Protein AF-0000000067609720 (afdb_homodimer)

Secondary structure (DSSP, 8-state):
-EEEEEEEEE--SSSEEEEEEEEE---SSEEE---TT--TTSPEEPSS-B-TT-EEEEEEEEEES-SSS-EEEEEEEEEEEEETTEEEEEEEEEEEEE-GGGGEE-----HHHHHHHHH-TT-EEEEEEEE---S-HHHHHHHHHHHH--EEEEEETTEEEEEEEETT--EEEEEEEE-SSEEEEEEEES-HHHHHHHHHHHHHHHTT-/-EEEEEEEEE--SSSEEEEEEEEE---SSEEE---TT--TTSPEEPSS-B-TT-EEEEEEEEEES-TTS-EEEEEEEEEEEEETTEEEEEEEEEEEEE-GGGGEE-----HHHHHHHHH-TT-EEEEEEEE---S-HHHHHHHHHHHH--EEEEEETTEEEEEEEETT--EEEEEEEE-SSEEEEEEEES-HHHHHHHHHHHHHHHTT-

InterPro domains:
  IPR058898 AP-3 complex subunit delta, Mu C-terminal domain [PF26171] (101-206)

Solvent-accessible surface area (backbone atoms only — not comparable to full-atom values): 22296 Å² total; per-residue (Å²): 87,79,45,76,44,78,48,76,48,71,29,86,51,87,32,36,37,32,80,30,27,42,31,57,54,63,54,98,47,38,37,71,67,69,64,90,90,60,55,82,83,49,58,44,73,49,68,44,52,37,40,53,63,34,63,47,66,47,76,46,45,28,41,36,74,54,67,54,51,64,45,76,34,50,31,38,39,35,33,34,40,34,49,98,90,45,75,45,83,48,75,47,78,49,74,47,74,44,51,41,40,73,46,35,39,67,36,68,46,42,61,68,61,50,51,52,59,70,64,44,86,70,51,37,76,52,74,51,73,46,69,75,36,76,56,54,67,60,59,49,52,52,47,45,30,67,75,46,23,34,25,68,42,46,67,57,91,54,32,33,36,33,28,28,28,35,83,83,66,47,53,37,39,36,42,38,36,51,59,91,42,29,38,36,40,38,36,37,15,66,44,57,60,38,45,54,50,43,51,51,54,46,47,61,59,52,68,74,55,88,78,44,77,45,79,46,74,47,70,29,86,52,86,31,38,36,33,80,30,25,40,32,57,54,64,52,99,47,37,37,70,67,70,63,90,91,60,55,84,83,47,55,45,71,48,68,44,51,37,40,51,63,34,64,49,64,47,77,46,46,28,40,37,74,55,67,55,51,64,44,76,33,50,31,38,39,36,29,33,40,34,48,98,89,43,75,45,82,49,75,47,79,49,73,46,75,44,52,42,42,72,45,35,38,68,36,68,46,41,62,67,61,51,52,52,58,70,65,43,87,69,51,35,75,52,70,51,74,46,70,73,36,75,56,53,66,61,58,49,51,51,48,44,28,67,74,44,22,35,25,67,40,45,66,56,92,54,31,33,36,32,29,27,28,34,83,87,66,46,54,37,40,36,42,38,36,50,60,92,41,28,36,37,42,39,35,36,16,66,44,56,59,36,44,54,50,42,50,51,54,46,49,61,60,53,69,74,53

Foldseek 3Di:
DKDKDKDKDFAQDQFKKDFKWKAKQADPFKAWDDDPPDDNGDTDTDPDIYHHGDMDIDMTMMGGRDLLDKDKIKMKMWIWTQDPVGIDIDMDIDIDIRASLNQKAQDDDEPVRLVVVVPDPLKDKDKDKAFQFPDDLVVLVVLCCVPRVWDWHDDDDQWTKIWIAGPVGKTKIWIWGDDPGMIMIMIIINDPSSNVRSVVVSNVSRNVD/DKDKDKDKDFAQDQFKKDFKWKAKQADPFKAWDDDPPDDNGDTHTDPDIYHHGDMDIDMTMMGGRDLLDKDKIKMKMWIWTQDPVGIDIDMDIDIDIRASLNQKAQDDDEPVRLVVVVPDPQKDKDKDKAFQFPDDLVVLVVLCCVPRVWDWHDDDDQWTKIWIAGPVGKTKIWIWGDDPGMIMIMIIINDPSSNVRSVVVSNVSRNVD

Radius of gyration: 24.99 Å; Cα contacts (8 Å, |Δi|>4): 937; chains: 2; bounding box: 50×69×58 Å

Structure (mmCIF, N/CA/C/O backbone):
data_AF-0000000067609720-model_v1
#
loop_
_entity.id
_entity.type
_entity.pdbx_description
1 polymer 'Adaptor related protein complex 3 subunit delta 1'
#
loop_
_atom_site.group_PDB
_atom_site.id
_atom_site.type_symbol
_atom_site.label_atom_id
_atom_site.label_alt_id
_atom_site.label_comp_id
_atom_site.label_asym_id
_atom_site.label_entity_id
_atom_site.label_seq_id
_atom_site.pdbx_PDB_ins_code
_atom_site.Cartn_x
_atom_site.Cartn_y
_atom_site.Cartn_z
_atom_site.occupancy
_atom_site.B_iso_or_equiv
_atom_site.auth_seq_id
_atom_site.auth_comp_id
_atom_site.auth_asym_id
_atom_site.auth_atom_id
_atom_site.pdbx_PDB_model_num
ATOM 1 N N . ILE A 1 1 ? 17.344 -2.521 11.648 1 95.69 1 ILE A N 1
ATOM 2 C CA . ILE A 1 1 ? 15.914 -2.725 11.445 1 95.69 1 ILE A CA 1
ATOM 3 C C . ILE A 1 1 ? 15.695 -3.697 10.289 1 95.69 1 ILE A C 1
ATOM 5 O O . ILE A 1 1 ? 16.609 -3.955 9.5 1 95.69 1 ILE A O 1
ATOM 9 N N . GLN A 1 2 ? 14.5 -4.285 10.25 1 96.5 2 GLN A N 1
ATOM 10 C CA . GLN A 1 2 ? 14.125 -5.16 9.148 1 96.5 2 GLN A CA 1
ATOM 11 C C . GLN A 1 2 ? 13.141 -4.469 8.211 1 96.5 2 GLN A C 1
ATOM 13 O O . GLN A 1 2 ? 12.227 -3.773 8.664 1 96.5 2 GLN A O 1
ATOM 18 N N . VAL A 1 3 ? 13.445 -4.609 6.945 1 96.69 3 VAL A N 1
ATOM 19 C CA . VAL A 1 3 ? 12.594 -4.043 5.906 1 96.69 3 VAL A CA 1
ATOM 20 C C . VAL A 1 3 ? 12.133 -5.145 4.957 1 96.69 3 VAL A C 1
ATOM 22 O O . VAL A 1 3 ? 12.945 -5.953 4.492 1 96.69 3 VAL A O 1
ATOM 25 N N . THR A 1 4 ? 10.859 -5.23 4.73 1 96.38 4 THR A N 1
ATOM 26 C CA . THR A 1 4 ? 10.32 -6.148 3.729 1 96.38 4 THR A CA 1
ATOM 27 C C . THR A 1 4 ? 10.156 -5.445 2.385 1 96.38 4 THR A C 1
ATOM 29 O O . THR A 1 4 ? 9.539 -4.379 2.307 1 96.38 4 THR A O 1
ATOM 32 N N . VAL A 1 5 ? 10.742 -6.047 1.389 1 97.12 5 VAL A N 1
ATOM 33 C CA . VAL A 1 5 ? 10.648 -5.523 0.029 1 97.12 5 VAL A CA 1
ATOM 34 C C . VAL A 1 5 ? 9.742 -6.426 -0.808 1 97.12 5 VAL A C 1
ATOM 36 O O . VAL A 1 5 ? 9.969 -7.633 -0.899 1 97.12 5 VAL A O 1
ATOM 39 N N . ALA A 1 6 ? 8.656 -5.848 -1.336 1 94.81 6 ALA A N 1
ATOM 40 C CA . ALA A 1 6 ? 7.809 -6.555 -2.291 1 94.81 6 ALA A CA 1
ATOM 41 C C . ALA A 1 6 ? 8.32 -6.367 -3.719 1 94.81 6 ALA A C 1
ATOM 43 O O . ALA A 1 6 ? 8.445 -5.238 -4.195 1 94.81 6 ALA A O 1
ATOM 44 N N . ILE A 1 7 ? 8.641 -7.449 -4.387 1 96.44 7 ILE A N 1
ATOM 45 C CA . ILE A 1 7 ? 9.109 -7.414 -5.77 1 96.44 7 ILE A CA 1
ATOM 46 C C . ILE A 1 7 ? 8.055 -8.047 -6.684 1 96.44 7 ILE A C 1
ATOM 48 O O . ILE A 1 7 ? 7.684 -9.203 -6.5 1 96.44 7 ILE A O 1
ATOM 52 N N . VAL A 1 8 ? 7.586 -7.238 -7.617 1 95.56 8 VAL A N 1
ATOM 53 C CA . VAL A 1 8 ? 6.621 -7.727 -8.602 1 95.56 8 VAL A CA 1
ATOM 54 C C . VAL A 1 8 ? 7.348 -8.156 -9.875 1 95.56 8 VAL A C 1
ATOM 56 O O . VAL A 1 8 ? 8.102 -7.371 -10.453 1 95.56 8 VAL A O 1
ATOM 59 N N . LEU A 1 9 ? 7.156 -9.359 -10.234 1 96.69 9 LEU A N 1
ATOM 60 C CA . LEU A 1 9 ? 7.688 -9.898 -11.484 1 96.69 9 LEU A CA 1
ATOM 61 C C . LEU A 1 9 ? 6.578 -10.078 -12.516 1 96.69 9 LEU A C 1
ATOM 63 O O . LEU A 1 9 ? 5.52 -10.633 -12.211 1 96.69 9 LEU A O 1
ATOM 67 N N . GLU A 1 10 ? 6.84 -9.547 -13.695 1 96.12 10 GLU A N 1
ATOM 68 C CA . GLU A 1 10 ? 5.879 -9.664 -14.789 1 96.12 10 GLU A CA 1
ATOM 69 C C . GLU A 1 10 ? 6.496 -10.375 -15.992 1 96.12 10 GLU A C 1
ATOM 71 O O . GLU A 1 10 ? 7.594 -10.031 -16.438 1 96.12 10 GLU A O 1
ATOM 76 N N . ASN A 1 11 ? 5.742 -11.336 -16.516 1 96.75 11 ASN A N 1
ATOM 77 C CA . ASN A 1 11 ? 6.188 -12.047 -17.703 1 96.75 11 ASN A CA 1
ATOM 78 C C . ASN A 1 11 ? 5.516 -11.5 -18.953 1 96.75 11 ASN A C 1
ATOM 80 O O . ASN A 1 11 ? 4.355 -11.812 -19.234 1 96.75 11 ASN A O 1
ATOM 84 N N . ARG A 1 12 ? 6.262 -10.844 -19.75 1 94.81 12 ARG A N 1
ATOM 85 C CA . ARG A 1 12 ? 5.738 -10.266 -20.984 1 94.81 12 ARG A CA 1
ATOM 86 C C . ARG A 1 12 ? 6.137 -11.102 -22.203 1 94.81 12 ARG A C 1
ATOM 88 O O . ARG A 1 12 ? 5.891 -10.711 -23.344 1 94.81 12 ARG A O 1
ATOM 95 N N . SER A 1 13 ? 6.801 -12.172 -21.891 1 94.88 13 SER A N 1
ATOM 96 C CA . SER A 1 13 ? 7.207 -13.062 -22.984 1 94.88 13 SER A CA 1
ATOM 97 C C . SER A 1 13 ? 6.152 -14.133 -23.234 1 94.88 13 SER A C 1
ATOM 99 O O . SER A 1 13 ? 5.105 -14.148 -22.594 1 94.88 13 SER A O 1
ATOM 101 N N . SER A 1 14 ? 6.473 -15.039 -24.25 1 93.75 14 SER A N 1
ATOM 102 C CA . SER A 1 14 ? 5.586 -16.156 -24.547 1 93.75 14 SER A CA 1
ATOM 103 C C . SER A 1 14 ? 6.059 -17.438 -23.875 1 93.75 14 SER A C 1
ATOM 105 O O . SER A 1 14 ? 5.414 -18.484 -24 1 93.75 14 SER A O 1
ATOM 107 N N . SER A 1 15 ? 7.133 -17.406 -23.188 1 96.38 15 SER A N 1
ATOM 108 C CA . SER A 1 15 ? 7.691 -18.578 -22.516 1 96.38 15 SER A CA 1
ATOM 109 C C . SER A 1 15 ? 7.199 -18.672 -21.062 1 96.38 15 SER A C 1
ATOM 111 O O . SER A 1 15 ? 6.836 -17.656 -20.469 1 96.38 15 SER A O 1
ATOM 113 N N . ILE A 1 16 ? 7.184 -19.875 -20.609 1 95.06 16 ILE A N 1
ATOM 114 C CA . ILE A 1 16 ? 7.023 -20.047 -19.172 1 95.06 16 ILE A CA 1
ATOM 115 C C . ILE A 1 16 ? 8.359 -19.797 -18.469 1 95.06 16 ILE A C 1
ATOM 117 O O . ILE A 1 16 ? 9.391 -20.328 -18.875 1 95.06 16 ILE A O 1
ATOM 121 N N . LEU A 1 17 ? 8.359 -18.984 -17.438 1 97.5 17 LEU A N 1
ATOM 122 C CA . LEU A 1 17 ? 9.57 -18.734 -16.672 1 97.5 17 LEU A CA 1
ATOM 123 C C . LEU A 1 17 ? 9.617 -19.609 -15.422 1 97.5 17 LEU A C 1
ATOM 125 O O . LEU A 1 17 ? 8.68 -19.609 -14.625 1 97.5 17 LEU A O 1
ATOM 129 N N . LYS A 1 18 ? 10.648 -20.359 -15.344 1 95.56 18 LYS A N 1
ATOM 130 C CA . LYS A 1 18 ? 10.812 -21.328 -14.266 1 95.56 18 LYS A CA 1
ATOM 131 C C . LYS A 1 18 ? 12.172 -21.172 -13.586 1 95.56 18 LYS A C 1
ATOM 133 O O . LYS A 1 18 ? 13.062 -20.5 -14.117 1 95.56 18 LYS A O 1
ATOM 138 N N . GLY A 1 19 ? 12.188 -21.781 -12.406 1 96.31 19 GLY A N 1
ATOM 139 C CA . GLY A 1 19 ? 13.469 -21.812 -11.711 1 96.31 19 GLY A CA 1
ATOM 140 C C . GLY A 1 19 ? 14.039 -20.438 -11.438 1 96.31 19 GLY A C 1
ATOM 141 O O . GLY A 1 19 ? 15.242 -20.219 -11.586 1 96.31 19 GLY A O 1
ATOM 142 N N . MET A 1 20 ? 13.234 -19.531 -11.141 1 97.38 20 MET A N 1
ATOM 143 C CA . MET A 1 20 ? 13.695 -18.156 -10.945 1 97.38 20 MET A CA 1
ATOM 144 C C . MET A 1 20 ? 14.414 -18.016 -9.609 1 97.38 20 MET A C 1
ATOM 146 O O . MET A 1 20 ? 13.969 -18.562 -8.594 1 97.38 20 MET A O 1
ATOM 150 N N . GLU A 1 21 ? 15.523 -17.281 -9.633 1 97.44 21 GLU A N 1
ATOM 151 C CA . GLU A 1 21 ? 16.312 -17 -8.445 1 97.44 21 GLU A CA 1
ATOM 152 C C . GLU A 1 21 ? 16.734 -15.523 -8.406 1 97.44 21 GLU A C 1
ATOM 154 O O . GLU A 1 21 ? 17.188 -14.977 -9.414 1 97.44 21 GLU A O 1
ATOM 159 N N . LEU A 1 22 ? 16.562 -14.992 -7.242 1 97.62 22 LEU A N 1
ATOM 160 C CA . LEU A 1 22 ? 16.938 -13.602 -7.047 1 97.62 22 LEU A CA 1
ATOM 161 C C . LEU A 1 22 ? 18.219 -13.5 -6.211 1 97.62 22 LEU A C 1
ATOM 163 O O . LEU A 1 22 ? 18.328 -14.133 -5.16 1 97.62 22 LEU A O 1
ATOM 167 N N . SER A 1 23 ? 19.125 -12.703 -6.754 1 97.06 23 SER A N 1
ATOM 168 C CA . SER A 1 23 ? 20.359 -12.422 -6.027 1 97.06 23 SER A CA 1
ATOM 169 C C . SER A 1 23 ? 20.562 -10.922 -5.836 1 97.06 23 SER A C 1
ATOM 171 O O . SER A 1 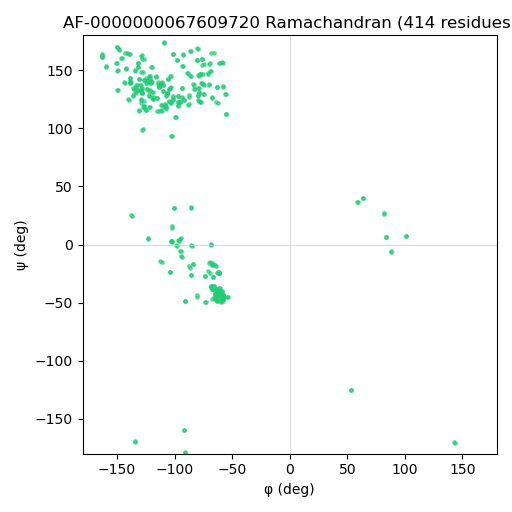23 ? 20.359 -10.141 -6.766 1 97.06 23 SER A O 1
ATOM 173 N N . VAL A 1 24 ? 20.906 -10.578 -4.621 1 97.5 24 VAL A N 1
ATOM 174 C CA . VAL A 1 24 ? 21.219 -9.188 -4.312 1 97.5 24 VAL A CA 1
ATOM 175 C C . VAL A 1 24 ? 22.562 -9.102 -3.596 1 97.5 24 VAL A C 1
ATOM 177 O O . VAL A 1 24 ? 22.828 -9.859 -2.662 1 97.5 24 VAL A O 1
ATOM 180 N N . LEU A 1 25 ? 23.375 -8.195 -4.051 1 96.56 25 LEU A N 1
ATOM 181 C CA . LEU A 1 25 ? 24.672 -7.98 -3.406 1 96.56 25 LEU A CA 1
ATOM 182 C C . LEU A 1 25 ? 24.5 -7.164 -2.129 1 96.56 25 LEU A C 1
ATOM 184 O O . LEU A 1 25 ? 24.047 -6.02 -2.172 1 96.56 25 LEU A O 1
ATOM 188 N N . ASP A 1 26 ? 24.938 -7.73 -1.067 1 95.44 26 ASP A N 1
ATOM 189 C CA . ASP A 1 26 ? 24.844 -7.043 0.215 1 95.44 26 ASP A CA 1
ATOM 190 C C . ASP A 1 26 ? 25.781 -5.844 0.269 1 95.44 26 ASP A C 1
ATOM 192 O O . ASP A 1 26 ? 26.844 -5.848 -0.379 1 95.44 26 ASP A O 1
ATOM 196 N N . SER A 1 27 ? 25.391 -4.84 1.004 1 95.31 27 SER A N 1
ATOM 197 C CA . SER A 1 27 ? 26.297 -3.773 1.426 1 95.31 27 SER A CA 1
ATOM 198 C C . SER A 1 27 ? 26.594 -3.861 2.918 1 95.31 27 SER A C 1
ATOM 200 O O . SER A 1 27 ? 26.062 -4.723 3.615 1 95.31 27 SER A O 1
ATOM 202 N N . LEU A 1 28 ? 27.5 -2.998 3.336 1 94.44 28 LEU A N 1
ATOM 203 C CA . LEU A 1 28 ? 27.797 -2.941 4.766 1 94.44 28 LEU A CA 1
ATOM 204 C C . LEU A 1 28 ? 26.562 -2.545 5.559 1 94.44 28 LEU A C 1
ATOM 206 O O . LEU A 1 28 ? 26.375 -2.975 6.699 1 94.44 28 LEU A O 1
ATOM 210 N N . ASN A 1 29 ? 25.609 -1.857 4.965 1 96.62 29 ASN A N 1
ATOM 211 C CA . ASN A 1 29 ? 24.469 -1.282 5.668 1 96.62 29 ASN A CA 1
ATOM 212 C C . ASN A 1 29 ? 23.203 -2.1 5.438 1 96.62 29 ASN A C 1
ATOM 214 O O . ASN A 1 29 ? 22.266 -2.029 6.23 1 96.62 29 ASN A O 1
ATOM 218 N N . ALA A 1 30 ? 23.219 -2.838 4.301 1 97.12 30 ALA A N 1
ATOM 219 C CA . ALA A 1 30 ? 21.984 -3.518 3.93 1 97.12 30 ALA A CA 1
ATOM 220 C C . ALA A 1 30 ? 22.25 -4.945 3.471 1 97.12 30 ALA A C 1
ATOM 222 O O . ALA A 1 30 ? 23.078 -5.172 2.578 1 97.12 30 ALA A O 1
ATOM 223 N N . ARG A 1 31 ? 21.5 -5.895 4.094 1 96.31 31 ARG A N 1
ATOM 224 C CA . ARG A 1 31 ? 21.688 -7.305 3.781 1 96.31 31 ARG A CA 1
ATOM 225 C C . ARG A 1 31 ? 20.359 -8.008 3.566 1 96.31 31 ARG A C 1
ATOM 227 O O . ARG A 1 31 ? 19.422 -7.844 4.355 1 96.31 31 ARG A O 1
ATOM 234 N N . MET A 1 32 ? 20.344 -8.789 2.549 1 97.25 32 MET A N 1
ATOM 235 C CA . MET A 1 32 ? 19.156 -9.602 2.283 1 97.25 32 MET A CA 1
ATOM 236 C C . MET A 1 32 ? 19.125 -10.836 3.178 1 97.25 32 MET A C 1
ATOM 238 O O . MET A 1 32 ? 20.156 -11.484 3.373 1 97.25 32 MET A O 1
ATOM 242 N N . ALA A 1 33 ? 17.969 -11.062 3.717 1 96.12 33 ALA A N 1
ATOM 243 C CA . ALA A 1 33 ? 17.781 -12.289 4.492 1 96.12 33 ALA A CA 1
ATOM 244 C C . ALA A 1 33 ? 17.781 -13.516 3.586 1 96.12 33 ALA A C 1
ATOM 246 O O . ALA A 1 33 ? 17.188 -13.5 2.512 1 96.12 33 ALA A O 1
ATOM 247 N N . ARG A 1 34 ? 18.438 -14.547 4.016 1 94.75 34 ARG A N 1
ATOM 248 C CA . ARG A 1 34 ? 18.578 -15.789 3.262 1 94.75 34 ARG A CA 1
ATOM 249 C C . ARG A 1 34 ? 18.266 -17 4.141 1 94.75 34 ARG A C 1
ATOM 251 O O . ARG A 1 34 ? 18.359 -16.922 5.367 1 94.75 34 ARG A O 1
ATOM 258 N N . PRO A 1 35 ? 17.875 -18.094 3.43 1 89.88 35 PRO A N 1
ATOM 259 C CA . PRO A 1 35 ? 17.656 -19.312 4.211 1 89.88 35 PRO A CA 1
ATOM 260 C C . PRO A 1 35 ? 18.922 -19.75 4.969 1 89.88 35 PRO A C 1
ATOM 262 O O . PRO A 1 35 ? 20.031 -19.375 4.582 1 89.88 35 PRO A O 1
ATOM 265 N N . GLN A 1 36 ? 18.594 -20.5 6.008 1 89.81 36 GLN A N 1
ATOM 266 C CA . GLN A 1 36 ? 19.719 -20.969 6.828 1 89.81 36 GLN A CA 1
ATOM 267 C C . GLN A 1 36 ? 20.703 -21.781 5.996 1 89.81 36 GLN A C 1
ATOM 269 O O . GLN A 1 36 ? 20.312 -22.641 5.211 1 89.81 36 GLN A O 1
ATOM 274 N N . GLY A 1 37 ? 21.969 -21.531 6.191 1 89.5 37 GLY A N 1
ATOM 275 C CA . GLY A 1 37 ? 23.016 -22.266 5.516 1 89.5 37 GLY A CA 1
ATOM 276 C C . GLY A 1 37 ? 23.391 -21.672 4.168 1 89.5 37 GLY A C 1
ATOM 277 O O . GLY A 1 37 ? 24.359 -22.109 3.545 1 89.5 37 GLY A O 1
ATOM 278 N N . SER A 1 38 ? 22.688 -20.688 3.695 1 88.06 38 SER A N 1
ATOM 279 C CA . SER A 1 38 ? 22.969 -20.094 2.398 1 88.06 38 SER A CA 1
ATOM 280 C C . SER A 1 38 ? 24.141 -19.109 2.488 1 88.06 38 SER A C 1
ATOM 282 O O . SER A 1 38 ? 24.344 -18.484 3.521 1 88.06 38 SER A O 1
ATOM 284 N N . SER A 1 39 ? 24.891 -19.078 1.434 1 87.56 39 SER A N 1
ATOM 285 C CA . SER A 1 39 ? 25.938 -18.062 1.322 1 87.56 39 SER A CA 1
ATOM 286 C C . SER A 1 39 ? 25.391 -16.781 0.723 1 87.56 39 SER A C 1
ATOM 288 O O . SER A 1 39 ? 24.312 -16.781 0.112 1 87.56 39 SER A O 1
ATOM 290 N N . VAL A 1 40 ? 26.156 -15.734 0.834 1 86.5 40 VAL A N 1
ATOM 291 C CA . VAL A 1 40 ? 25.766 -14.422 0.333 1 86.5 40 VAL A CA 1
ATOM 292 C C . VAL A 1 40 ? 25.703 -14.453 -1.191 1 86.5 40 VAL A C 1
ATOM 294 O O . VAL A 1 40 ? 25.094 -13.578 -1.807 1 86.5 40 VAL A O 1
ATOM 297 N N . HIS A 1 41 ? 26.297 -15.461 -1.814 1 87.12 41 HIS A N 1
ATOM 298 C CA . HIS A 1 41 ? 26.328 -15.555 -3.27 1 87.12 41 HIS A CA 1
ATOM 299 C C . HIS A 1 41 ? 25.172 -16.391 -3.801 1 87.12 41 HIS A C 1
ATOM 301 O O . HIS A 1 41 ? 24.938 -16.438 -5.008 1 87.12 41 HIS A O 1
ATOM 307 N N . ASP A 1 42 ? 24.578 -16.984 -2.895 1 90.81 42 ASP A N 1
ATOM 308 C CA . ASP A 1 42 ? 23.469 -17.859 -3.316 1 90.81 42 ASP A CA 1
ATOM 309 C C . ASP A 1 42 ? 22.234 -17.031 -3.666 1 90.81 42 ASP A C 1
ATOM 311 O O . ASP A 1 42 ? 21.922 -16.062 -2.984 1 90.81 42 ASP A O 1
ATOM 315 N N . GLY A 1 43 ? 21.641 -17.469 -4.703 1 94 43 GLY A N 1
ATOM 316 C CA . GLY A 1 43 ? 20.359 -16.859 -5.027 1 94 43 GLY A CA 1
ATOM 317 C C . GLY A 1 43 ? 19.219 -17.359 -4.141 1 94 43 GLY A C 1
ATOM 318 O O . GLY A 1 43 ? 19.266 -18.484 -3.643 1 94 43 GLY A O 1
ATOM 319 N N . VAL A 1 44 ? 18.328 -16.5 -3.9 1 96.19 44 VAL A N 1
ATOM 320 C CA . VAL A 1 44 ? 17.109 -16.875 -3.184 1 96.19 44 VAL A CA 1
ATOM 321 C C . VAL A 1 44 ? 16.031 -17.266 -4.18 1 96.19 44 VAL A C 1
ATOM 323 O O . VAL A 1 44 ? 15.688 -16.5 -5.082 1 96.19 44 VAL A O 1
ATOM 326 N N . PRO A 1 45 ? 15.5 -18.453 -4.035 1 94.81 45 PRO A N 1
ATOM 327 C CA . PRO A 1 45 ? 14.492 -18.906 -5 1 94.81 45 PRO A CA 1
ATOM 328 C C . PRO A 1 45 ? 13.227 -18.047 -4.977 1 94.81 45 PRO A C 1
ATOM 330 O O . PRO A 1 45 ? 12.781 -17.625 -3.904 1 94.81 45 PRO A O 1
ATOM 333 N N . VAL A 1 46 ? 12.727 -17.703 -6.137 1 95.31 46 VAL A N 1
ATOM 334 C CA . VAL A 1 46 ? 11.383 -17.156 -6.277 1 95.31 46 VAL A CA 1
ATOM 335 C C . VAL A 1 46 ? 10.344 -18.266 -6.113 1 95.31 46 VAL A C 1
ATOM 337 O O . VAL A 1 46 ? 10.445 -19.312 -6.754 1 95.31 46 VAL A O 1
ATOM 340 N N . PRO A 1 47 ? 9.359 -18.109 -5.293 1 92.75 47 PRO A N 1
ATOM 341 C CA . PRO A 1 47 ? 8.5 -19.219 -4.875 1 92.75 47 PRO A CA 1
ATOM 342 C C . PRO A 1 47 ? 7.352 -19.484 -5.844 1 92.75 47 PRO A C 1
ATOM 344 O O . PRO A 1 47 ? 6.242 -19.812 -5.422 1 92.75 47 PRO A O 1
ATOM 347 N N . PHE A 1 48 ? 7.535 -19.25 -7.086 1 93.44 48 PHE A N 1
ATOM 348 C CA . PHE A 1 48 ? 6.523 -19.531 -8.094 1 93.44 48 PHE A CA 1
ATOM 349 C C . PHE A 1 48 ? 7.141 -19.547 -9.492 1 93.44 48 PHE A C 1
ATOM 351 O O . PHE A 1 48 ? 8.273 -19.094 -9.68 1 93.44 48 PHE A O 1
ATOM 358 N N . GLN A 1 49 ? 6.457 -20.141 -10.398 1 94.94 49 GLN A N 1
ATOM 359 C CA . GLN A 1 49 ? 6.734 -19.969 -11.82 1 94.94 49 GLN A CA 1
ATOM 360 C C . GLN A 1 49 ? 5.879 -18.844 -12.414 1 94.94 49 GLN A C 1
ATOM 362 O O . GLN A 1 49 ? 4.922 -18.391 -11.781 1 94.94 49 GLN A O 1
ATOM 367 N N . LEU A 1 50 ? 6.266 -18.406 -13.523 1 95.75 50 LEU A N 1
ATOM 368 C CA . LEU A 1 50 ? 5.57 -17.25 -14.094 1 95.75 50 LEU A CA 1
ATOM 369 C C . LEU A 1 50 ? 5.125 -17.547 -15.523 1 95.75 50 LEU A C 1
ATOM 371 O O . LEU A 1 50 ? 5.91 -17.391 -16.469 1 95.75 50 LEU A O 1
ATOM 375 N N . PRO A 1 51 ? 3.855 -17.891 -15.695 1 92.75 51 PRO A N 1
ATOM 376 C CA . PRO A 1 51 ? 3.344 -18.125 -17.047 1 92.75 51 PRO A CA 1
ATOM 377 C C . PRO A 1 51 ? 3.289 -16.844 -17.875 1 92.75 51 PRO A C 1
ATOM 379 O O . PRO A 1 51 ? 3.398 -15.742 -17.328 1 92.75 51 PRO A O 1
ATOM 382 N N . PRO A 1 52 ? 3.143 -17.016 -19.172 1 92.06 52 PRO A N 1
ATOM 383 C CA . PRO A 1 52 ? 3.049 -15.852 -20.047 1 92.06 52 PRO A CA 1
ATOM 384 C C . PRO A 1 52 ? 1.913 -14.906 -19.656 1 92.06 52 PRO A C 1
ATOM 386 O O . PRO A 1 52 ? 0.796 -15.359 -19.391 1 92.06 52 PRO A O 1
ATOM 389 N N . GLY A 1 53 ? 2.25 -13.656 -19.531 1 90.75 53 GLY A N 1
ATOM 390 C CA . GLY A 1 53 ? 1.246 -12.633 -19.297 1 90.75 53 GLY A CA 1
ATOM 391 C C . GLY A 1 53 ? 0.861 -12.484 -17.844 1 90.75 53 GLY A C 1
ATOM 392 O O . GLY A 1 53 ? -0.082 -11.766 -17.516 1 90.75 53 GLY A O 1
ATOM 393 N N . VAL A 1 54 ? 1.558 -13.18 -17.031 1 92.19 54 VAL A N 1
ATOM 394 C CA . VAL A 1 54 ? 1.188 -13.188 -15.625 1 92.19 54 VAL A CA 1
ATOM 395 C C . VAL A 1 54 ? 2.182 -12.352 -14.828 1 92.19 54 VAL A C 1
ATOM 397 O O . VAL A 1 54 ? 3.365 -12.289 -15.164 1 92.19 54 VAL A O 1
ATOM 400 N N . SER A 1 55 ? 1.656 -11.641 -13.852 1 93.06 55 SER A N 1
ATOM 401 C CA . SER A 1 55 ? 2.467 -10.961 -12.844 1 93.06 55 SER A CA 1
ATOM 402 C C . SER A 1 55 ? 2.244 -11.555 -11.461 1 93.06 55 SER A C 1
ATOM 404 O O . SER A 1 55 ? 1.126 -11.945 -11.117 1 93.06 55 SER A O 1
ATOM 406 N N . ASN A 1 56 ? 3.334 -11.68 -10.797 1 93.12 56 ASN A N 1
ATOM 407 C CA . ASN A 1 56 ? 3.225 -12.133 -9.414 1 93.12 56 ASN A CA 1
ATOM 408 C C . ASN A 1 56 ? 4.227 -11.414 -8.508 1 93.12 56 ASN A C 1
ATOM 410 O O . ASN A 1 56 ? 5.141 -10.75 -8.992 1 93.12 56 ASN A O 1
ATOM 414 N N . GLU A 1 57 ? 3.998 -11.531 -7.211 1 93.25 57 GLU A N 1
ATOM 415 C CA . GLU A 1 57 ? 4.785 -10.797 -6.227 1 93.25 57 GLU A CA 1
ATOM 416 C C . GLU A 1 57 ? 5.496 -11.742 -5.266 1 93.25 57 GLU A C 1
ATOM 418 O O . GLU A 1 57 ? 4.945 -12.773 -4.879 1 93.25 57 GLU A O 1
ATOM 423 N N . ALA A 1 58 ? 6.633 -11.391 -4.961 1 93.38 58 ALA A N 1
ATOM 424 C CA . ALA A 1 58 ? 7.387 -12.047 -3.893 1 93.38 58 ALA A CA 1
ATOM 425 C C . ALA A 1 58 ? 7.941 -11.023 -2.906 1 93.38 58 ALA A C 1
ATOM 427 O O . ALA A 1 58 ? 8.219 -9.875 -3.275 1 93.38 58 ALA A O 1
ATOM 428 N N . GLN A 1 59 ? 8.031 -11.477 -1.679 1 94.75 59 GLN A N 1
ATOM 429 C CA . GLN A 1 59 ? 8.547 -10.594 -0.635 1 94.75 59 GLN A CA 1
ATOM 430 C C . GLN A 1 59 ? 9.906 -11.07 -0.131 1 94.75 59 GLN A C 1
ATOM 432 O O . GLN A 1 59 ? 10.117 -12.273 0.037 1 94.75 59 GLN A O 1
ATOM 437 N N . TYR A 1 60 ? 10.758 -10.086 0.079 1 96.56 60 TYR A N 1
ATOM 438 C CA . TYR A 1 60 ? 12.094 -10.352 0.603 1 96.56 60 TYR A CA 1
ATOM 439 C C . TYR A 1 60 ? 12.414 -9.43 1.774 1 96.56 60 TYR A C 1
ATOM 441 O O . TYR A 1 60 ? 12.062 -8.25 1.759 1 96.56 60 TYR A O 1
ATOM 449 N N . VAL A 1 61 ? 13.109 -10 2.756 1 97.19 61 VAL A N 1
ATOM 450 C CA . VAL A 1 61 ? 13.422 -9.242 3.963 1 97.19 61 VAL A CA 1
ATOM 451 C C . VAL A 1 61 ? 14.875 -8.797 3.934 1 97.19 61 VAL A C 1
ATOM 453 O O . VAL A 1 61 ? 15.766 -9.562 3.559 1 97.19 61 VAL A O 1
ATOM 456 N N . PHE A 1 62 ? 15.055 -7.57 4.289 1 97.69 62 PHE A N 1
ATOM 457 C CA . PHE A 1 62 ? 16.391 -6.996 4.406 1 97.69 62 PHE A CA 1
ATOM 458 C C . PHE A 1 62 ? 16.625 -6.469 5.816 1 97.69 62 PHE A C 1
ATOM 460 O O . PHE A 1 62 ? 15.711 -5.953 6.457 1 97.69 62 PHE A O 1
ATOM 467 N N . THR A 1 63 ? 17.797 -6.594 6.262 1 97.19 63 THR A N 1
ATOM 468 C CA . THR A 1 63 ? 18.234 -5.891 7.461 1 97.19 63 THR A CA 1
ATOM 469 C C . THR A 1 63 ? 18.984 -4.609 7.09 1 97.19 63 THR A C 1
ATOM 471 O O . THR A 1 63 ? 19.906 -4.641 6.273 1 97.19 63 THR A O 1
ATOM 474 N N . ILE A 1 64 ? 18.578 -3.547 7.656 1 97.62 64 ILE A N 1
ATOM 475 C CA . ILE A 1 64 ? 19.188 -2.244 7.422 1 97.62 64 ILE A CA 1
ATOM 476 C C . ILE A 1 64 ? 19.828 -1.734 8.711 1 97.62 64 ILE A C 1
ATOM 478 O O . ILE A 1 64 ? 19.172 -1.631 9.742 1 97.62 64 ILE A O 1
ATOM 482 N N . GLN A 1 65 ? 21.078 -1.398 8.656 1 96.81 65 GLN A N 1
ATOM 483 C CA . GLN A 1 65 ? 21.797 -0.956 9.844 1 96.81 65 GLN A CA 1
ATOM 484 C C . GLN A 1 65 ? 21.516 0.512 10.148 1 96.81 65 GLN A C 1
ATOM 486 O O . GLN A 1 65 ? 21.344 0.891 11.312 1 96.81 65 GLN A O 1
ATOM 491 N N . SER A 1 66 ? 21.531 1.303 9.156 1 97.12 66 SER A N 1
ATOM 492 C CA . SER A 1 66 ? 21.312 2.732 9.344 1 97.12 66 SER A CA 1
ATOM 493 C C . SER A 1 66 ? 20.328 3.279 8.312 1 97.12 66 SER A C 1
ATOM 495 O O . SER A 1 66 ? 20.531 3.102 7.109 1 97.12 66 SER A O 1
ATOM 497 N N . ILE A 1 67 ? 19.391 4 8.797 1 97.5 67 ILE A N 1
ATOM 498 C CA . ILE A 1 67 ? 18.359 4.508 7.902 1 97.5 67 ILE A CA 1
ATOM 499 C C . ILE A 1 67 ? 18.703 5.922 7.449 1 97.5 67 ILE A C 1
ATOM 501 O O . ILE A 1 67 ? 18 6.512 6.633 1 97.5 67 ILE A O 1
ATOM 505 N N . VAL A 1 68 ? 19.797 6.523 7.996 1 96.94 68 VAL A N 1
ATOM 506 C CA . VAL A 1 68 ? 20.062 7.926 7.715 1 96.94 68 VAL A CA 1
ATOM 507 C C . VAL A 1 68 ? 20.859 8.047 6.41 1 96.94 68 VAL A C 1
ATOM 509 O O . VAL A 1 68 ? 21.156 9.156 5.965 1 96.94 68 VAL A O 1
ATOM 512 N N . MET A 1 69 ? 21.172 6.941 5.773 1 94.75 69 MET A N 1
ATOM 513 C CA . MET A 1 69 ? 21.844 6.91 4.48 1 94.75 69 MET A CA 1
ATOM 514 C C . MET A 1 69 ? 21.078 6.035 3.49 1 94.75 69 MET A C 1
ATOM 516 O O . MET A 1 69 ? 20.719 4.898 3.807 1 94.75 69 MET A O 1
ATOM 520 N N . ALA A 1 70 ? 20.953 6.617 2.311 1 95.81 70 ALA A N 1
ATOM 521 C CA . ALA A 1 70 ? 20.297 5.84 1.258 1 95.81 70 ALA A CA 1
ATOM 522 C C . ALA A 1 70 ? 21.203 4.699 0.79 1 95.81 70 ALA A C 1
ATOM 524 O O . ALA A 1 70 ? 22.422 4.809 0.839 1 95.81 70 ALA A O 1
ATOM 525 N N . GLN A 1 71 ? 20.594 3.602 0.409 1 96.31 71 GLN A N 1
ATOM 526 C CA . GLN A 1 71 ? 21.312 2.449 -0.118 1 96.31 71 GLN A CA 1
ATOM 527 C C . GLN A 1 71 ? 20.844 2.104 -1.527 1 96.31 71 GLN A C 1
ATOM 529 O O . GLN A 1 71 ? 19.656 2.238 -1.844 1 96.31 71 GLN A O 1
ATOM 534 N N . LYS A 1 72 ? 21.781 1.77 -2.346 1 97.12 72 LYS A N 1
ATOM 535 C CA . LYS A 1 72 ? 21.516 1.173 -3.654 1 97.12 72 LYS A CA 1
ATOM 536 C C . LYS A 1 72 ? 22.203 -0.188 -3.779 1 97.12 72 LYS A C 1
ATOM 538 O O . LYS A 1 72 ? 23.422 -0.285 -3.703 1 97.12 72 LYS A O 1
ATOM 543 N N . LEU A 1 73 ? 21.406 -1.206 -3.963 1 98.06 73 LEU A N 1
ATOM 544 C CA . LEU A 1 73 ? 21.953 -2.555 -4.055 1 98.06 73 LEU A CA 1
ATOM 545 C C . LEU A 1 73 ? 21.797 -3.109 -5.469 1 98.06 73 LEU A C 1
ATOM 547 O O . LEU A 1 73 ? 20.766 -2.914 -6.102 1 98.06 73 LEU A O 1
ATOM 551 N N . LYS A 1 74 ? 22.812 -3.76 -5.934 1 97.88 74 LYS A N 1
ATOM 552 C CA . LYS A 1 74 ? 22.75 -4.465 -7.211 1 97.88 74 LYS A CA 1
ATOM 553 C C . LYS A 1 74 ? 22.141 -5.852 -7.043 1 97.88 74 LYS A C 1
ATOM 555 O O . LYS A 1 74 ? 22.438 -6.559 -6.082 1 97.88 74 LYS A O 1
ATOM 560 N N . GLY A 1 75 ? 21.266 -6.211 -8.008 1 98 75 GLY A N 1
ATOM 561 C CA . GLY A 1 75 ? 20.672 -7.531 -7.988 1 98 75 GLY A CA 1
ATOM 562 C C . GLY A 1 75 ? 20.562 -8.156 -9.367 1 98 75 GLY A C 1
ATOM 563 O O . GLY A 1 75 ? 20.734 -7.477 -10.375 1 98 75 GLY A O 1
ATOM 564 N N . THR A 1 76 ? 20.359 -9.406 -9.344 1 98.12 76 THR A N 1
ATOM 565 C CA . THR A 1 76 ? 20.156 -10.172 -10.57 1 98.12 76 THR A CA 1
ATOM 566 C C . THR A 1 76 ? 19.047 -11.203 -10.391 1 98.12 76 THR A C 1
ATOM 568 O O . THR A 1 76 ? 18.953 -11.844 -9.344 1 98.12 76 THR A O 1
ATOM 571 N N . LEU A 1 77 ? 18.266 -11.312 -11.391 1 98.5 77 LEU A N 1
ATOM 572 C CA . LEU A 1 77 ? 17.281 -12.398 -11.492 1 98.5 77 LEU A CA 1
ATOM 573 C C . LEU A 1 77 ? 17.719 -13.422 -12.539 1 98.5 77 LEU A C 1
ATOM 575 O O . LEU A 1 77 ? 17.891 -13.078 -13.711 1 98.5 77 LEU A O 1
ATOM 579 N N . SER A 1 78 ? 17.938 -14.586 -12.133 1 98.56 78 SER A N 1
ATOM 580 C CA . SER A 1 78 ? 18.188 -15.672 -13.07 1 98.56 78 SER A CA 1
ATOM 581 C C . SER A 1 78 ? 16.953 -16.562 -13.227 1 98.56 78 SER A C 1
ATOM 583 O O . SER A 1 78 ? 16.234 -16.812 -12.258 1 98.56 78 SER A O 1
ATOM 585 N N . PHE A 1 79 ? 16.797 -17.047 -14.461 1 98.5 79 PHE A N 1
ATOM 586 C CA . PHE A 1 79 ? 15.617 -17.891 -14.672 1 98.5 79 PHE A CA 1
ATOM 587 C C . PHE A 1 79 ? 15.75 -18.703 -15.945 1 98.5 79 PHE A C 1
ATOM 589 O O . PHE A 1 79 ? 16.656 -18.453 -16.766 1 98.5 79 PHE A O 1
ATOM 596 N N . ILE A 1 80 ? 14.945 -19.703 -16.062 1 98.56 80 ILE A N 1
ATOM 597 C CA . ILE A 1 80 ? 14.82 -20.516 -17.25 1 98.56 80 ILE A CA 1
ATOM 598 C C . ILE A 1 80 ? 13.555 -20.125 -18.016 1 98.56 80 ILE A C 1
ATOM 600 O O . ILE A 1 80 ? 12.469 -20.094 -17.438 1 98.56 80 ILE A O 1
ATOM 604 N N . ALA A 1 81 ? 13.711 -19.734 -19.25 1 98.19 81 ALA A N 1
ATOM 605 C CA . ALA A 1 81 ? 12.578 -19.516 -20.141 1 98.19 81 ALA A CA 1
ATOM 606 C C . ALA A 1 81 ? 12.328 -20.734 -21.031 1 98.19 81 ALA A C 1
ATOM 608 O O . ALA A 1 81 ? 13.203 -21.141 -21.797 1 98.19 81 ALA A O 1
ATOM 609 N N . LYS A 1 82 ? 11.141 -21.266 -20.891 1 97.31 82 LYS A N 1
ATOM 610 C CA . LYS A 1 82 ? 10.828 -22.5 -21.609 1 97.31 82 LYS A CA 1
ATOM 611 C C . LYS A 1 82 ? 9.656 -22.281 -22.562 1 97.31 82 LYS A C 1
ATOM 613 O O . LYS A 1 82 ? 8.633 -21.719 -22.188 1 97.31 82 LYS A O 1
ATOM 618 N N . ASN A 1 83 ? 9.883 -22.641 -23.781 1 94.19 83 ASN A N 1
ATOM 619 C CA . ASN A 1 83 ? 8.812 -22.688 -24.781 1 94.19 83 ASN A CA 1
ATOM 620 C C . ASN A 1 83 ? 8.859 -23.969 -25.609 1 94.19 83 ASN A C 1
ATOM 622 O O . ASN A 1 83 ? 9.555 -24.906 -25.25 1 94.19 83 ASN A O 1
ATOM 626 N N . ASP A 1 84 ? 8.023 -24 -26.734 1 93.38 84 ASP A N 1
ATOM 627 C CA . ASP A 1 84 ? 7.91 -25.203 -27.562 1 93.38 84 ASP A CA 1
ATOM 628 C C . ASP A 1 84 ? 9.25 -25.547 -28.203 1 93.38 84 ASP A C 1
ATOM 630 O O . ASP A 1 84 ? 9.508 -26.703 -28.531 1 93.38 84 ASP A O 1
ATOM 634 N N . GLU A 1 85 ? 10.102 -24.547 -28.359 1 94.81 85 GLU A N 1
ATOM 635 C CA . GLU A 1 85 ? 11.375 -24.719 -29.047 1 94.81 85 GLU A CA 1
ATOM 636 C C . GLU A 1 85 ? 12.461 -25.188 -28.078 1 94.81 85 GLU A C 1
ATOM 638 O O . GLU A 1 85 ? 13.5 -25.688 -28.5 1 94.81 85 GLU A O 1
ATOM 643 N N . GLY A 1 86 ? 12.258 -25.016 -26.859 1 95.81 86 GLY A N 1
ATOM 644 C CA . GLY A 1 86 ? 13.242 -25.438 -25.875 1 95.81 86 GLY A CA 1
ATOM 645 C C . GLY A 1 86 ? 13.352 -24.484 -24.703 1 95.81 86 GLY A C 1
ATOM 646 O O . GLY A 1 86 ? 12.445 -23.688 -24.453 1 95.81 86 GLY A O 1
ATOM 647 N N . ALA A 1 87 ? 14.438 -24.766 -23.875 1 97.38 87 ALA A N 1
ATOM 648 C CA . ALA A 1 87 ? 14.672 -23.969 -22.672 1 97.38 87 ALA A CA 1
ATOM 649 C C . ALA A 1 87 ? 15.961 -23.156 -22.797 1 97.38 87 ALA A C 1
ATOM 651 O O . ALA A 1 87 ? 16.969 -23.656 -23.328 1 97.38 87 ALA A O 1
ATOM 652 N N . THR A 1 88 ? 15.93 -21.906 -22.422 1 97.94 88 THR A N 1
ATOM 653 C CA . THR A 1 88 ? 17.109 -21.047 -22.359 1 97.94 88 THR A CA 1
ATOM 654 C C . THR A 1 88 ? 17.297 -20.484 -20.953 1 97.94 88 THR A C 1
ATOM 656 O O . THR A 1 88 ? 16.328 -20.281 -20.234 1 97.94 88 THR A O 1
ATOM 659 N N . HIS A 1 89 ? 18.516 -20.391 -20.578 1 97.81 89 HIS A N 1
ATOM 660 C CA . HIS A 1 89 ? 18.844 -19.719 -19.328 1 97.81 89 HIS A CA 1
ATOM 661 C C . HIS A 1 89 ? 19.031 -18.219 -19.531 1 97.81 89 HIS A C 1
ATOM 663 O O . HIS A 1 89 ? 19.781 -17.797 -20.422 1 97.81 89 HIS A O 1
ATOM 669 N N . GLU A 1 90 ? 18.344 -17.391 -18.734 1 98 90 GLU A N 1
ATOM 670 C CA . GLU A 1 90 ? 18.375 -15.938 -18.891 1 98 90 GLU A CA 1
ATOM 671 C C . GLU A 1 90 ? 18.719 -15.258 -17.562 1 98 90 GLU A C 1
ATOM 673 O O . GLU A 1 90 ? 18.656 -15.875 -16.5 1 98 90 GLU A O 1
ATOM 678 N N . LYS A 1 91 ? 19.172 -14.055 -17.703 1 97.38 91 LYS A N 1
ATOM 679 C CA . LYS A 1 91 ? 19.516 -13.219 -16.547 1 97.38 91 LYS A CA 1
ATOM 680 C C . LYS A 1 91 ? 19.031 -11.789 -16.75 1 97.38 91 LYS A C 1
ATOM 682 O O . LYS A 1 91 ? 19.109 -11.25 -17.844 1 97.38 91 LYS A O 1
ATOM 687 N N . LEU A 1 92 ? 18.531 -11.172 -15.75 1 98.25 92 LEU A N 1
ATOM 688 C CA . LEU A 1 92 ? 18.109 -9.781 -15.742 1 98.25 92 LEU A CA 1
ATOM 689 C C . LEU A 1 92 ? 18.719 -9.031 -14.562 1 98.25 92 LEU A C 1
ATOM 691 O O . LEU A 1 92 ? 18.562 -9.445 -13.414 1 98.25 92 LEU A O 1
ATOM 695 N N . ASP A 1 93 ? 19.484 -7.953 -14.766 1 98.38 93 ASP A N 1
ATOM 696 C CA . ASP A 1 93 ? 20.047 -7.117 -13.719 1 98.38 93 ASP A CA 1
ATOM 697 C C . ASP A 1 93 ? 19.062 -6.047 -13.266 1 98.38 93 ASP A C 1
ATOM 699 O O . ASP A 1 93 ? 18.266 -5.547 -14.07 1 98.38 93 ASP A O 1
ATOM 703 N N . PHE A 1 94 ? 19.109 -5.746 -12.016 1 98.25 94 PHE A N 1
ATOM 704 C CA . PHE A 1 94 ? 18.281 -4.672 -11.5 1 98.25 94 PHE A CA 1
ATOM 705 C C . PHE A 1 94 ? 18.953 -3.99 -10.312 1 98.25 94 PHE A C 1
ATOM 707 O O . PHE A 1 94 ? 20.016 -4.422 -9.859 1 98.25 94 PHE A O 1
ATOM 714 N N . ARG A 1 95 ? 18.438 -2.861 -9.828 1 98.12 95 ARG A N 1
ATOM 715 C CA . ARG A 1 95 ? 18.875 -2.148 -8.633 1 98.12 95 ARG A CA 1
ATOM 716 C C . ARG A 1 95 ? 17.719 -1.941 -7.664 1 98.12 95 ARG A C 1
ATOM 718 O O . ARG A 1 95 ? 16.594 -1.644 -8.078 1 98.12 95 ARG A O 1
ATOM 725 N N . LEU A 1 96 ? 18.047 -2.123 -6.445 1 98.06 96 LEU A N 1
ATOM 726 C CA . LEU A 1 96 ? 17.141 -1.783 -5.363 1 98.06 96 LEU A CA 1
ATOM 727 C C . LEU A 1 96 ? 17.562 -0.498 -4.664 1 98.06 96 LEU A C 1
ATOM 729 O O . LEU A 1 96 ? 18.703 -0.4 -4.18 1 98.06 96 LEU A O 1
ATOM 733 N N . HIS A 1 97 ? 16.656 0.411 -4.668 1 97.31 97 HIS A N 1
ATOM 734 C CA . HIS A 1 97 ? 16.953 1.688 -4.035 1 97.31 97 HIS A CA 1
ATOM 735 C C . HIS A 1 97 ? 16.203 1.846 -2.717 1 97.31 97 HIS A C 1
ATOM 737 O O . HIS A 1 97 ? 14.977 1.866 -2.697 1 97.31 97 HIS A O 1
ATOM 743 N N . PHE A 1 98 ? 16.938 1.964 -1.623 1 97.69 98 PHE A N 1
ATOM 744 C CA . PHE A 1 98 ? 16.406 2.277 -0.304 1 97.69 98 PHE A CA 1
ATOM 745 C C . PHE A 1 98 ? 16.656 3.74 0.047 1 97.69 98 PHE A C 1
ATOM 747 O O . PHE A 1 98 ? 17.703 4.082 0.596 1 97.69 98 PHE A O 1
ATOM 754 N N . SER A 1 99 ? 15.711 4.539 -0.233 1 97.75 99 SER A N 1
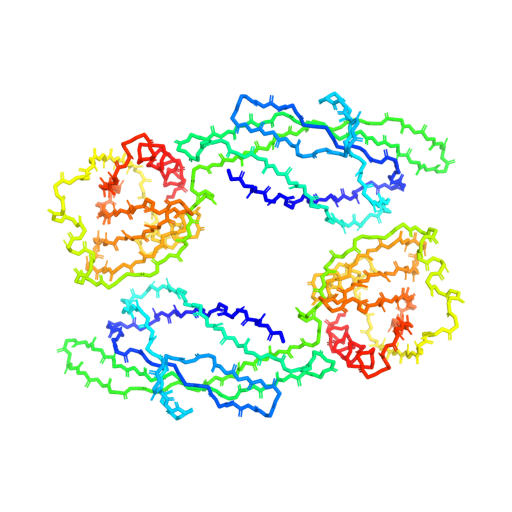ATOM 755 C CA . SER A 1 99 ? 15.852 5.961 0.048 1 97.75 99 SER A CA 1
ATOM 756 C C . SER A 1 99 ? 15.57 6.266 1.516 1 97.75 99 SER A C 1
ATOM 758 O O . SER A 1 99 ? 14.906 5.484 2.201 1 97.75 99 SER A O 1
ATOM 760 N N . CYS A 1 100 ? 16.062 7.387 2.002 1 98.06 100 CYS A N 1
ATOM 761 C CA . CYS A 1 100 ? 15.797 7.789 3.381 1 98.06 100 CYS A CA 1
ATOM 762 C C . CYS A 1 100 ? 14.312 8.062 3.598 1 98.06 100 CYS A C 1
ATOM 764 O O . CYS A 1 100 ? 13.766 7.738 4.652 1 98.06 100 CYS A O 1
ATOM 766 N N . SER A 1 101 ? 13.703 8.648 2.594 1 98.12 101 SER A N 1
ATOM 767 C CA . SER A 1 101 ? 12.289 8.977 2.703 1 98.12 101 SER A CA 1
ATOM 768 C C . SER A 1 101 ? 11.445 7.719 2.9 1 98.12 101 SER A C 1
ATOM 770 O O . SER A 1 101 ? 10.359 7.781 3.482 1 98.12 101 SER A O 1
ATOM 772 N N . SER A 1 102 ? 11.961 6.586 2.469 1 96.94 102 SER A N 1
ATOM 773 C CA . SER A 1 102 ? 11.219 5.332 2.594 1 96.94 102 SER A CA 1
ATOM 774 C C . SER A 1 102 ? 11.07 4.922 4.055 1 96.94 102 SER A C 1
ATOM 776 O O . SER A 1 102 ? 10.234 4.078 4.383 1 96.94 102 SER A O 1
ATOM 778 N N . TYR A 1 103 ? 11.859 5.465 4.914 1 97.75 103 TYR A N 1
ATOM 779 C CA . TYR A 1 103 ? 11.82 5.102 6.324 1 97.75 103 TYR A CA 1
ATOM 780 C C . TYR A 1 103 ? 10.969 6.09 7.117 1 97.75 103 TYR A C 1
ATOM 782 O O . TYR A 1 103 ? 10.93 6.039 8.352 1 97.75 103 TYR A O 1
ATOM 790 N N . LEU A 1 104 ? 10.383 7.02 6.395 1 97.56 104 LEU A N 1
ATOM 791 C CA . LEU A 1 104 ? 9.477 7.961 7.043 1 97.56 104 LEU A CA 1
ATOM 792 C C . LEU A 1 104 ? 8.055 7.414 7.062 1 97.56 104 LEU A C 1
ATOM 794 O O . LEU A 1 104 ? 7.664 6.645 6.18 1 97.56 104 LEU A O 1
ATOM 798 N N . THR A 1 105 ? 7.379 7.77 8.078 1 94.44 105 THR A N 1
ATOM 799 C CA . THR A 1 105 ? 5.961 7.453 8.211 1 94.44 105 THR A CA 1
ATOM 800 C C . THR A 1 105 ? 5.125 8.727 8.297 1 94.44 105 THR A C 1
ATOM 802 O O . THR A 1 105 ? 5.395 9.602 9.117 1 94.44 105 THR A O 1
ATOM 805 N N . THR A 1 106 ? 4.176 8.711 7.352 1 92.56 106 THR A N 1
ATOM 806 C CA . THR A 1 106 ? 3.262 9.844 7.43 1 92.56 106 THR A CA 1
ATOM 807 C C . THR A 1 106 ? 2.625 9.938 8.812 1 92.56 106 THR A C 1
ATOM 809 O O . THR A 1 106 ? 1.884 9.039 9.219 1 92.56 106 THR A O 1
ATOM 812 N N . THR A 1 107 ? 2.973 10.961 9.508 1 91.25 107 THR A N 1
ATOM 813 C CA . THR A 1 107 ? 2.51 11.195 10.875 1 91.25 107 THR A CA 1
ATOM 814 C C . THR A 1 107 ? 1.884 12.578 11 1 91.25 107 THR A C 1
ATOM 816 O O . THR A 1 107 ? 2.549 13.594 10.766 1 91.25 107 THR A O 1
ATOM 819 N N . PRO A 1 108 ? 0.637 12.594 11.359 1 89.38 108 PRO A N 1
ATOM 820 C CA . PRO A 1 108 ? 0.036 13.914 11.562 1 89.38 108 PRO A CA 1
ATOM 821 C C . PRO A 1 108 ? 0.585 14.625 12.797 1 89.38 108 PRO A C 1
ATOM 823 O O . PRO A 1 108 ? 1.111 13.977 13.703 1 89.38 108 PRO A O 1
ATOM 826 N N . CYS A 1 109 ? 0.494 15.945 12.758 1 88.94 109 CYS A N 1
ATOM 827 C CA . CYS A 1 109 ? 0.993 16.766 13.852 1 88.94 109 CYS A CA 1
ATOM 828 C C . CYS A 1 109 ? 0.169 18.047 13.992 1 88.94 109 CYS A C 1
ATOM 830 O O . CYS A 1 109 ? -0.154 18.688 12.992 1 88.94 109 CYS A O 1
ATOM 832 N N . TYR A 1 110 ? -0.23 18.375 15.242 1 87.69 110 TYR A N 1
ATOM 833 C CA . TYR A 1 110 ? -0.915 19.641 15.477 1 87.69 110 TYR A CA 1
ATOM 834 C C . TYR A 1 110 ? 0.07 20.797 15.461 1 87.69 110 TYR A C 1
ATOM 836 O O . TYR A 1 110 ? 1.249 20.625 15.781 1 87.69 110 TYR A O 1
ATOM 844 N N . SER A 1 111 ? -0.531 21.969 15.242 1 89.06 111 SER A N 1
ATOM 845 C CA . SER A 1 111 ? 0.268 23.172 15.109 1 89.06 111 SER A CA 1
ATOM 846 C C . SER A 1 111 ? 1.059 23.453 16.375 1 89.06 111 SER A C 1
ATOM 848 O O . SER A 1 111 ? 2.217 23.875 16.312 1 89.06 111 SER A O 1
ATOM 850 N N . ASP A 1 112 ? 0.456 23.266 17.5 1 91.06 112 ASP A N 1
ATOM 851 C CA . ASP A 1 112 ? 1.132 23.547 18.766 1 91.06 112 ASP A CA 1
ATOM 852 C C . ASP A 1 112 ? 2.316 22.609 18.984 1 91.06 112 ASP A C 1
ATOM 854 O O . ASP A 1 112 ? 3.387 23.031 19.406 1 91.06 112 ASP A O 1
ATOM 858 N N . ALA A 1 113 ? 2.117 21.359 18.766 1 91.62 113 ALA A N 1
ATOM 859 C CA . ALA A 1 113 ? 3.205 20.391 18.875 1 91.62 113 ALA A CA 1
ATOM 860 C C . ALA A 1 113 ? 4.324 20.703 17.891 1 91.62 113 ALA A C 1
ATOM 862 O O . ALA A 1 113 ? 5.508 20.625 18.234 1 91.62 113 ALA A O 1
ATOM 863 N N . PHE A 1 114 ? 3.971 21.062 16.719 1 94.31 114 PHE A N 1
ATOM 864 C CA . PHE A 1 114 ? 4.93 21.469 15.695 1 94.31 114 PHE A CA 1
ATOM 865 C C . PHE A 1 114 ? 5.773 22.641 16.172 1 94.31 114 PHE A C 1
ATOM 867 O O . PHE A 1 114 ? 7 22.625 16.047 1 94.31 114 PHE A O 1
ATOM 874 N N . ALA A 1 115 ? 5.133 23.625 16.688 1 93.88 115 ALA A N 1
ATOM 875 C CA . ALA A 1 115 ? 5.82 24.812 17.188 1 93.88 115 ALA A CA 1
ATOM 876 C C . ALA A 1 115 ? 6.793 24.469 18.312 1 93.88 115 ALA A C 1
ATOM 878 O O . ALA A 1 115 ? 7.898 25 18.375 1 93.88 115 ALA A O 1
ATOM 879 N N . LYS A 1 116 ? 6.41 23.562 19.125 1 94 116 LYS A N 1
ATOM 880 C CA . LYS A 1 116 ? 7.277 23.141 20.219 1 94 116 LYS A CA 1
ATOM 881 C C . LYS A 1 116 ? 8.523 22.438 19.688 1 94 116 LYS A C 1
ATOM 883 O O . LYS A 1 116 ? 9.617 22.609 20.234 1 94 116 LYS A O 1
ATOM 888 N N . LEU A 1 117 ? 8.328 21.672 18.672 1 93.25 117 LEU A N 1
ATOM 889 C CA . LEU A 1 117 ? 9.461 21 18.047 1 93.25 117 LEU A CA 1
ATOM 890 C C . LEU A 1 117 ? 10.445 22 17.469 1 93.25 117 LEU A C 1
ATOM 892 O O . LEU A 1 117 ? 11.664 21.844 17.609 1 93.25 117 LEU A O 1
ATOM 896 N N . LEU A 1 118 ? 9.922 23.031 16.875 1 93.81 118 LEU A N 1
ATOM 897 C CA . LEU A 1 118 ? 10.758 24.047 16.25 1 93.81 118 LEU A CA 1
ATOM 898 C C . LEU A 1 118 ? 11.562 24.812 17.297 1 93.81 118 LEU A C 1
ATOM 900 O O . LEU A 1 118 ? 12.656 25.312 17.016 1 93.81 118 LEU A O 1
ATOM 904 N N . GLU A 1 119 ? 11.062 24.891 18.453 1 91 119 GLU A N 1
ATOM 905 C CA . GLU A 1 119 ? 11.711 25.641 19.531 1 91 119 GLU A CA 1
ATOM 906 C C . GLU A 1 119 ? 12.766 24.797 20.234 1 91 119 GLU A C 1
ATOM 908 O O . GLU A 1 119 ? 13.609 25.328 20.969 1 91 119 GLU A O 1
ATOM 913 N N . SER A 1 120 ? 12.664 23.609 20.016 1 84.31 120 SER A N 1
ATOM 914 C CA . SER A 1 120 ? 13.617 22.734 20.672 1 84.31 120 SER A CA 1
ATOM 915 C C . SER A 1 120 ? 15.047 23 20.188 1 84.31 120 SER A C 1
ATOM 917 O O . SER A 1 120 ? 15.266 23.266 19.016 1 84.31 120 SER A O 1
ATOM 919 N N . GLY A 1 121 ? 16.016 23.328 21.016 1 76.88 121 GLY A N 1
ATOM 920 C CA . GLY A 1 121 ? 17.391 23.672 20.688 1 76.88 121 GLY A CA 1
ATOM 921 C C . GLY A 1 121 ? 18.203 22.5 20.156 1 76.88 121 GLY A C 1
ATOM 922 O O . GLY A 1 121 ? 19.344 22.656 19.734 1 76.88 121 GLY A O 1
ATOM 923 N N . ASP A 1 122 ? 17.688 21.344 20.031 1 82.06 122 ASP A N 1
ATOM 924 C CA . ASP A 1 122 ? 18.438 20.125 19.703 1 82.06 122 ASP A CA 1
ATOM 925 C C . ASP A 1 122 ? 18.266 19.75 18.234 1 82.06 122 ASP A C 1
ATOM 927 O O . ASP A 1 122 ? 18.688 18.688 17.812 1 82.06 122 ASP A O 1
ATOM 931 N N . LEU A 1 123 ? 17.766 20.688 17.375 1 86.62 123 LEU A N 1
ATOM 932 C CA . LEU A 1 123 ? 17.516 20.312 15.992 1 86.62 123 LEU A CA 1
ATOM 933 C C . LEU A 1 123 ? 18.5 20.984 15.047 1 86.62 123 LEU A C 1
ATOM 935 O O . LEU A 1 123 ? 18.828 22.156 15.219 1 86.62 123 LEU A O 1
ATOM 939 N N . SER A 1 124 ? 19.062 20.219 14.164 1 90.88 124 SER A N 1
ATOM 940 C CA . SER A 1 124 ? 19.875 20.734 13.062 1 90.88 124 SER A CA 1
ATOM 941 C C . SER A 1 124 ? 18.984 21.328 11.969 1 90.88 124 SER A C 1
ATOM 943 O O . SER A 1 124 ? 17.812 20.984 11.852 1 90.88 124 SER A O 1
ATOM 945 N N . MET A 1 125 ? 19.656 22.25 11.273 1 95 125 MET A N 1
ATOM 946 C CA . MET A 1 125 ? 18.906 22.938 10.227 1 95 125 MET A CA 1
ATOM 947 C C . MET A 1 125 ? 19.594 22.797 8.875 1 95 125 MET A C 1
ATOM 949 O O . MET A 1 125 ? 20.828 22.75 8.812 1 95 125 MET A O 1
ATOM 953 N N . SER A 1 126 ? 18.844 22.641 7.84 1 97.38 126 SER A N 1
ATOM 954 C CA . SER A 1 126 ? 19.312 22.672 6.461 1 97.38 126 SER A CA 1
ATOM 955 C C . SER A 1 126 ? 18.234 23.188 5.516 1 97.38 126 SER A C 1
ATOM 957 O O . SER A 1 126 ? 17.047 23.203 5.867 1 97.38 126 SER A O 1
ATOM 959 N N . SER A 1 127 ? 18.703 23.719 4.371 1 98.19 127 SER A N 1
ATOM 960 C CA . SER A 1 127 ? 17.734 24.281 3.436 1 98.19 127 SER A CA 1
ATOM 961 C C . SER A 1 127 ? 18.125 23.984 1.99 1 98.19 127 SER A C 1
ATOM 963 O O . SER A 1 127 ? 19.297 23.766 1.687 1 98.19 127 SER A O 1
ATOM 965 N N . VAL A 1 128 ? 17.125 23.906 1.161 1 98.56 128 VAL A N 1
ATOM 966 C CA . VAL A 1 128 ? 17.344 23.812 -0.279 1 98.56 128 VAL A CA 1
ATOM 967 C C . VAL A 1 128 ? 16.406 24.766 -1.009 1 98.56 128 VAL A C 1
ATOM 969 O O . VAL A 1 128 ? 15.344 25.125 -0.49 1 98.56 128 VAL A O 1
ATOM 972 N N . LYS A 1 129 ? 16.891 25.203 -2.113 1 98.38 129 LYS A N 1
ATOM 973 C CA . LYS A 1 129 ? 16.094 26.016 -3.021 1 98.38 129 LYS A CA 1
ATOM 974 C C . LYS A 1 129 ? 16.125 25.453 -4.438 1 98.38 129 LYS A C 1
ATOM 976 O O . LYS A 1 129 ? 17.172 25.047 -4.93 1 98.38 129 LYS A O 1
ATOM 981 N N . VAL A 1 130 ? 15.008 25.312 -5.008 1 98.56 130 VAL A N 1
ATOM 982 C CA . VAL A 1 130 ? 14.883 24.812 -6.367 1 98.56 130 VAL A CA 1
ATOM 983 C C . VAL A 1 130 ? 14.219 25.859 -7.258 1 98.56 130 VAL A C 1
ATOM 985 O O . VAL A 1 130 ? 13.148 26.359 -6.926 1 98.56 130 VAL A O 1
ATOM 988 N N . ASP A 1 131 ? 14.797 26.125 -8.398 1 98.12 131 ASP A N 1
ATOM 989 C CA . ASP A 1 131 ? 14.266 27.094 -9.352 1 98.12 131 ASP A CA 1
ATOM 990 C C . ASP A 1 131 ? 13.539 26.391 -10.5 1 98.12 131 ASP A C 1
ATOM 992 O O . ASP A 1 131 ? 13.609 25.172 -10.633 1 98.12 131 ASP A O 1
ATOM 996 N N . GLY A 1 132 ? 12.742 27.172 -11.234 1 97.38 132 GLY A N 1
ATOM 997 C CA . GLY A 1 132 ? 12.07 26.656 -12.422 1 97.38 132 GLY A CA 1
ATOM 998 C C . GLY A 1 132 ? 10.797 25.891 -12.102 1 97.38 132 GLY A C 1
ATOM 999 O O . GLY A 1 132 ? 10.438 24.953 -12.82 1 97.38 132 GLY A O 1
ATOM 1000 N N . ILE A 1 133 ? 10.227 26.25 -11.023 1 97.12 133 ILE A N 1
ATOM 1001 C CA . ILE A 1 133 ? 9.016 25.562 -10.578 1 97.12 133 ILE A CA 1
ATOM 1002 C C . ILE A 1 133 ? 7.816 26.109 -11.359 1 97.12 133 ILE A C 1
ATOM 1004 O O . ILE A 1 133 ? 7.59 27.312 -11.406 1 97.12 133 ILE A O 1
ATOM 1008 N N . ARG A 1 134 ? 6.965 25.297 -12.078 1 95.5 134 ARG A N 1
ATOM 1009 C CA . ARG A 1 134 ? 5.789 25.688 -12.844 1 95.5 134 ARG A CA 1
ATOM 1010 C C . ARG A 1 134 ? 4.512 25.156 -12.195 1 95.5 134 ARG A C 1
ATOM 1012 O O . ARG A 1 134 ? 3.418 25.656 -12.469 1 95.5 134 ARG A O 1
ATOM 1019 N N . MET A 1 135 ? 4.66 24.203 -11.258 1 96.38 135 MET A N 1
ATOM 1020 C CA . MET A 1 135 ? 3.512 23.562 -10.625 1 96.38 135 MET A CA 1
ATOM 1021 C C . MET A 1 135 ? 2.896 24.469 -9.562 1 96.38 135 MET A C 1
ATOM 1023 O O . MET A 1 135 ? 3.598 25.266 -8.945 1 96.38 135 MET A O 1
ATOM 1027 N N . SER A 1 136 ? 1.61 24.344 -9.445 1 94.81 136 SER A N 1
ATOM 1028 C CA . SER A 1 136 ? 0.954 25.094 -8.375 1 94.81 136 SER A CA 1
ATOM 1029 C C . SER A 1 136 ? 1.473 24.672 -7.008 1 94.81 136 SER A C 1
ATOM 1031 O O . SER A 1 136 ? 1.979 23.562 -6.848 1 94.81 136 SER A O 1
ATOM 1033 N N . PHE A 1 137 ? 1.345 25.562 -6.039 1 95.44 137 PHE A N 1
ATOM 1034 C CA . PHE A 1 137 ? 1.806 25.25 -4.691 1 95.44 137 PHE A CA 1
ATOM 1035 C C . PHE A 1 137 ? 1.063 24.047 -4.125 1 95.44 137 PHE A C 1
ATOM 1037 O O . PHE A 1 137 ? 1.664 23.188 -3.467 1 95.44 137 PHE A O 1
ATOM 1044 N N . GLN A 1 138 ? -0.22 23.953 -4.371 1 92.94 138 GLN A N 1
ATOM 1045 C CA . GLN A 1 138 ? -1.041 22.844 -3.91 1 92.94 138 GLN A CA 1
ATOM 1046 C C . GLN A 1 138 ? -0.521 21.516 -4.453 1 92.94 138 GLN A C 1
ATOM 1048 O O . GLN A 1 138 ? -0.395 20.547 -3.707 1 92.94 138 GLN A O 1
ATOM 1053 N N . ASN A 1 139 ? -0.232 21.438 -5.715 1 94.81 139 ASN A N 1
ATOM 1054 C CA . ASN A 1 139 ? 0.277 20.219 -6.34 1 94.81 139 ASN A CA 1
ATOM 1055 C C . ASN A 1 139 ? 1.666 19.859 -5.82 1 94.81 139 ASN A C 1
ATOM 1057 O O . ASN A 1 139 ? 1.994 18.672 -5.676 1 94.81 139 ASN A O 1
ATOM 1061 N N . LEU A 1 140 ? 2.391 20.891 -5.574 1 96.31 140 LEU A N 1
ATOM 1062 C CA . LEU A 1 140 ? 3.725 20.656 -5.027 1 96.31 140 LEU A CA 1
ATOM 1063 C C . LEU A 1 140 ? 3.648 20 -3.66 1 96.31 140 LEU A C 1
ATOM 1065 O O . LEU A 1 140 ? 4.348 19.016 -3.404 1 96.31 140 LEU A O 1
ATOM 1069 N N . LEU A 1 141 ? 2.83 20.516 -2.838 1 96.31 141 LEU A N 1
ATOM 1070 C CA . LEU A 1 141 ? 2.645 19.938 -1.512 1 96.31 141 LEU A CA 1
ATOM 1071 C C . LEU A 1 141 ? 2.18 18.484 -1.614 1 96.31 141 LEU A C 1
ATOM 1073 O O . LEU A 1 141 ? 2.652 17.625 -0.87 1 96.31 141 LEU A O 1
ATOM 1077 N N . ALA A 1 142 ? 1.244 18.234 -2.529 1 94.56 142 ALA A N 1
ATOM 1078 C CA . ALA A 1 142 ? 0.74 16.875 -2.723 1 94.56 142 ALA A CA 1
ATOM 1079 C C . ALA A 1 142 ? 1.867 15.922 -3.105 1 94.56 142 ALA A C 1
ATOM 1081 O O . ALA A 1 142 ? 1.907 14.773 -2.641 1 94.56 142 ALA A O 1
ATOM 1082 N N . LYS A 1 143 ? 2.719 16.375 -3.916 1 95.94 143 LYS A N 1
ATOM 1083 C CA . LYS A 1 143 ? 3.852 15.555 -4.336 1 95.94 143 LYS A CA 1
ATOM 1084 C C . LYS A 1 143 ? 4.777 15.258 -3.16 1 95.94 143 LYS A C 1
ATOM 1086 O O . LYS A 1 143 ? 5.266 14.133 -3.018 1 95.94 143 LYS A O 1
ATOM 1091 N N . ILE A 1 144 ? 5.031 16.25 -2.361 1 97.38 144 ILE A N 1
ATOM 1092 C CA . ILE A 1 144 ? 5.883 16.047 -1.193 1 97.38 144 ILE A CA 1
ATOM 1093 C C . ILE A 1 144 ? 5.238 15.039 -0.251 1 97.38 144 ILE A C 1
ATOM 1095 O O . ILE A 1 144 ? 5.91 14.133 0.246 1 97.38 144 ILE A O 1
ATOM 1099 N N . CYS A 1 145 ? 3.982 15.203 -0.045 1 95.62 145 CYS A N 1
ATOM 1100 C CA . CYS A 1 145 ? 3.27 14.273 0.823 1 95.62 145 CYS A CA 1
ATOM 1101 C C . CYS A 1 145 ? 3.32 12.852 0.264 1 95.62 145 CYS A C 1
ATOM 1103 O O . CYS A 1 145 ? 3.588 11.898 0.998 1 95.62 145 CYS A O 1
ATOM 1105 N N . PHE A 1 146 ? 3.133 12.695 -0.967 1 94.31 146 PHE A N 1
ATOM 1106 C CA . PHE A 1 146 ? 3.055 11.383 -1.599 1 94.31 146 PHE A CA 1
ATOM 1107 C C . PHE A 1 146 ? 4.434 10.742 -1.679 1 94.31 146 PHE A C 1
ATOM 1109 O O . PHE A 1 146 ? 4.621 9.609 -1.234 1 94.31 146 PHE A O 1
ATOM 1116 N N . HIS A 1 147 ? 5.363 11.359 -2.111 1 96.12 147 HIS A N 1
ATOM 1117 C CA . HIS A 1 147 ? 6.672 10.773 -2.389 1 96.12 147 HIS A CA 1
ATOM 1118 C C . HIS A 1 147 ? 7.547 10.766 -1.139 1 96.12 147 HIS A C 1
ATOM 1120 O O . HIS A 1 147 ? 8.398 9.891 -0.983 1 96.12 147 HIS A O 1
ATOM 1126 N N . HIS A 1 148 ? 7.266 11.695 -0.241 1 98.06 148 HIS A N 1
ATOM 1127 C CA . HIS A 1 148 ? 8.211 11.828 0.861 1 98.06 148 HIS A CA 1
ATOM 1128 C C . HIS A 1 148 ? 7.516 11.664 2.207 1 98.06 148 HIS A C 1
ATOM 1130 O O . HIS A 1 148 ? 8.102 11.945 3.254 1 98.06 148 HIS A O 1
ATOM 1136 N N . HIS A 1 149 ? 6.238 11.32 2.254 1 97.06 149 HIS A N 1
ATOM 1137 C CA . HIS A 1 149 ? 5.488 10.875 3.424 1 97.06 149 HIS A CA 1
ATOM 1138 C C . HIS A 1 149 ? 5.406 11.977 4.473 1 97.06 149 HIS A C 1
ATOM 1140 O O . HIS A 1 149 ? 5.652 11.734 5.656 1 97.06 149 HIS A O 1
ATOM 1146 N N . PHE A 1 150 ? 5.219 13.18 4.035 1 97.5 150 PHE A N 1
ATOM 1147 C CA . PHE A 1 150 ? 4.973 14.273 4.973 1 97.5 150 PHE A CA 1
ATOM 1148 C C . PHE A 1 150 ? 3.479 14.547 5.094 1 97.5 150 PHE A C 1
ATOM 1150 O O . PHE A 1 150 ? 2.697 14.18 4.215 1 97.5 150 PHE A O 1
ATOM 1157 N N . SER A 1 151 ? 3.127 15.172 6.18 1 96.31 151 SER A N 1
ATOM 1158 C CA . SER A 1 151 ? 1.794 15.727 6.379 1 96.31 151 SER A CA 1
ATOM 1159 C C . SER A 1 151 ? 1.847 17.25 6.504 1 96.31 151 SER A C 1
ATOM 1161 O O . SER A 1 151 ? 2.773 17.797 7.105 1 96.31 151 SER A O 1
ATOM 1163 N N . VAL A 1 152 ? 0.842 17.906 5.98 1 96.06 152 VAL A N 1
ATOM 1164 C CA . VAL A 1 152 ? 0.757 19.359 6.121 1 96.06 152 VAL A CA 1
ATOM 1165 C C . VAL A 1 152 ? 0.225 19.703 7.508 1 96.06 152 VAL A C 1
ATOM 1167 O O . VAL A 1 152 ? -0.824 19.219 7.922 1 96.06 152 VAL A O 1
ATOM 1170 N N . VAL A 1 153 ? 0.931 20.562 8.195 1 94.88 153 VAL A N 1
ATOM 1171 C CA . VAL A 1 153 ? 0.526 21.031 9.516 1 94.88 153 VAL A CA 1
ATOM 1172 C C . VAL A 1 153 ? -0.317 22.297 9.383 1 94.88 153 VAL A C 1
ATOM 1174 O O . VAL A 1 153 ? -1.377 22.406 10.008 1 94.88 153 VAL A O 1
ATOM 1177 N N . GLU A 1 154 ? 0.224 23.203 8.594 1 93.25 154 GLU A N 1
ATOM 1178 C CA . GLU A 1 154 ? -0.434 24.484 8.32 1 93.25 154 GLU A CA 1
ATOM 1179 C C . GLU A 1 154 ? -0.071 25 6.934 1 93.25 154 GLU A C 1
ATOM 1181 O O . GLU A 1 154 ? 1.017 24.719 6.426 1 93.25 154 GLU A O 1
ATOM 1186 N N . ARG A 1 155 ? -1.024 25.703 6.383 1 93.81 155 ARG A N 1
ATOM 1187 C CA . ARG A 1 155 ? -0.788 26.359 5.102 1 93.81 155 ARG A CA 1
ATOM 1188 C C . ARG A 1 155 ? -1.401 27.75 5.086 1 93.81 155 ARG A C 1
ATOM 1190 O O . ARG A 1 155 ? -2.57 27.938 5.438 1 93.81 155 ARG A O 1
ATOM 1197 N N . VAL A 1 156 ? -0.64 28.672 4.812 1 90.69 156 VAL A N 1
ATOM 1198 C CA . VAL A 1 156 ? -1.05 30.047 4.598 1 90.69 156 VAL A CA 1
ATOM 1199 C C . VAL A 1 156 ? -0.438 30.578 3.301 1 90.69 156 VAL A C 1
ATOM 1201 O O . VAL A 1 156 ? 0.785 30.672 3.176 1 90.69 156 VAL A O 1
ATOM 1204 N N . ASP A 1 157 ? -1.286 30.891 2.334 1 90.56 157 ASP A N 1
ATOM 1205 C CA . ASP A 1 157 ? -0.842 31.344 1.021 1 90.56 157 ASP A CA 1
ATOM 1206 C C . ASP A 1 157 ? 0.16 30.359 0.408 1 90.56 157 ASP A C 1
ATOM 1208 O O . ASP A 1 157 ? -0.135 29.172 0.255 1 90.56 157 ASP A O 1
ATOM 1212 N N . SER A 1 158 ? 1.316 30.844 0.026 1 95.56 158 SER A N 1
ATOM 1213 C CA . SER A 1 158 ? 2.318 30 -0.624 1 95.56 158 SER A CA 1
ATOM 1214 C C . SER A 1 158 ? 3.398 29.562 0.362 1 95.56 158 SER A C 1
ATOM 1216 O O . SER A 1 158 ? 4.578 29.516 0.011 1 95.56 158 SER A O 1
ATOM 1218 N N . CYS A 1 159 ? 2.928 29.422 1.588 1 97 159 CYS A N 1
ATOM 1219 C CA . CYS A 1 159 ? 3.795 28.922 2.648 1 97 159 CYS A CA 1
ATOM 1220 C C . CYS A 1 159 ? 3.123 27.781 3.408 1 97 159 CYS A C 1
ATOM 1222 O O . CYS A 1 159 ? 1.93 27.859 3.709 1 97 159 CYS A O 1
ATOM 1224 N N . ALA A 1 160 ? 3.926 26.734 3.682 1 97.25 160 ALA A N 1
ATOM 1225 C CA . ALA A 1 160 ? 3.354 25.609 4.418 1 97.25 160 ALA A CA 1
ATOM 1226 C C . ALA A 1 160 ? 4.371 25.016 5.383 1 97.25 160 ALA A C 1
ATOM 1228 O O . ALA A 1 160 ? 5.562 24.938 5.07 1 97.25 160 ALA A O 1
ATOM 1229 N N . SER A 1 161 ? 3.895 24.672 6.562 1 97.38 161 SER A N 1
ATOM 1230 C CA . SER A 1 161 ? 4.648 23.828 7.484 1 97.38 161 SER A CA 1
ATOM 1231 C C . SER A 1 161 ? 4.277 22.359 7.316 1 97.38 161 SER A C 1
ATOM 1233 O O . SER A 1 161 ? 3.1 22.016 7.191 1 97.38 161 SER A O 1
ATOM 1235 N N . MET A 1 162 ? 5.27 21.5 7.273 1 97.44 162 MET A N 1
ATOM 1236 C CA . MET A 1 162 ? 5.051 20.062 7.074 1 97.44 162 MET A CA 1
ATOM 1237 C C . MET A 1 162 ? 5.84 19.25 8.094 1 97.44 162 MET A C 1
ATOM 1239 O O . MET A 1 162 ? 6.875 19.688 8.586 1 97.44 162 MET A O 1
ATOM 1243 N N . TYR A 1 163 ? 5.32 18.078 8.383 1 97.12 163 TYR A N 1
ATOM 1244 C CA . TYR A 1 163 ? 5.906 17.234 9.422 1 97.12 163 TYR A CA 1
ATOM 1245 C C . TYR A 1 163 ? 5.934 15.766 8.984 1 97.12 163 TYR A C 1
ATOM 1247 O O . TYR A 1 163 ? 5.016 15.297 8.312 1 97.12 163 TYR A O 1
ATOM 1255 N N . SER A 1 164 ? 6.938 15.086 9.344 1 97.62 164 SER A N 1
ATOM 1256 C CA . SER A 1 164 ? 7.059 13.633 9.227 1 97.62 164 SER A CA 1
ATOM 1257 C C . SER A 1 164 ? 7.918 13.055 10.344 1 97.62 164 SER A C 1
ATOM 1259 O O . SER A 1 164 ? 8.477 13.805 11.148 1 97.62 164 SER A O 1
ATOM 1261 N N . ARG A 1 165 ? 7.852 11.742 10.445 1 97 165 ARG A N 1
ATOM 1262 C CA . ARG A 1 165 ? 8.656 11.047 11.445 1 97 165 ARG A CA 1
ATOM 1263 C C . ARG A 1 165 ? 9.25 9.766 10.875 1 97 165 ARG A C 1
ATOM 1265 O O . ARG A 1 165 ? 8.594 9.055 10.109 1 97 165 ARG A O 1
ATOM 1272 N N . SER A 1 166 ? 10.477 9.516 11.258 1 97.69 166 SER A N 1
ATOM 1273 C CA . SER A 1 166 ? 11.055 8.258 10.805 1 97.69 166 SER A CA 1
ATOM 1274 C C . SER A 1 166 ? 10.586 7.09 11.672 1 97.69 166 SER A C 1
ATOM 1276 O O . SER A 1 166 ? 10.086 7.297 12.781 1 97.69 166 SER A O 1
ATOM 1278 N N . ILE A 1 167 ? 10.844 5.875 11.258 1 96.56 167 ILE A N 1
ATOM 1279 C CA . ILE A 1 167 ? 10.484 4.66 11.977 1 96.56 167 ILE A CA 1
ATOM 1280 C C . ILE A 1 167 ? 11.344 4.527 13.227 1 96.56 167 ILE A C 1
ATOM 1282 O O . ILE A 1 167 ? 11.062 3.709 14.109 1 96.56 167 ILE A O 1
ATOM 1286 N N . GLN A 1 168 ? 12.422 5.27 13.305 1 96.38 168 GLN A N 1
ATOM 1287 C CA . GLN A 1 168 ? 13.273 5.234 14.492 1 96.38 168 GLN A CA 1
ATOM 1288 C C . GLN A 1 168 ? 13.031 6.453 15.375 1 96.38 168 GLN A C 1
ATOM 1290 O O . GLN A 1 168 ? 13.797 6.711 16.312 1 96.38 168 GLN A O 1
ATOM 1295 N N . GLY A 1 169 ? 12.109 7.289 15.023 1 95.38 169 GLY A N 1
ATOM 1296 C CA . GLY A 1 169 ? 11.633 8.32 15.93 1 95.38 169 GLY A CA 1
ATOM 1297 C C . GLY A 1 169 ? 12.227 9.688 15.648 1 95.38 169 GLY A C 1
ATOM 1298 O O . GLY A 1 169 ? 12.07 10.609 16.438 1 95.38 169 GLY A O 1
ATOM 1299 N N . HIS A 1 170 ? 12.969 9.883 14.586 1 95.56 170 HIS A N 1
ATOM 1300 C CA . HIS A 1 170 ? 13.445 11.211 14.227 1 95.56 170 HIS A CA 1
ATOM 1301 C C . HIS A 1 170 ? 12.297 12.117 13.805 1 95.56 170 HIS A C 1
ATOM 1303 O O . HIS A 1 170 ? 11.531 11.773 12.898 1 95.56 170 HIS A O 1
ATOM 1309 N N . HIS A 1 171 ? 12.234 13.266 14.438 1 96.31 171 HIS A N 1
ATOM 1310 C CA . HIS A 1 171 ? 11.281 14.273 13.992 1 96.31 171 HIS A CA 1
ATOM 1311 C C . HIS A 1 171 ? 11.844 15.086 12.82 1 96.31 171 HIS A C 1
ATOM 1313 O O . HIS A 1 171 ? 12.992 15.531 12.867 1 96.31 171 HIS A O 1
ATOM 1319 N N . VAL A 1 172 ? 11.039 15.281 11.781 1 97.69 172 VAL A N 1
ATOM 1320 C CA . VAL A 1 172 ? 11.445 16.094 10.641 1 97.69 172 VAL A CA 1
ATOM 1321 C C . VAL A 1 172 ? 10.391 17.172 10.375 1 97.69 172 VAL A C 1
ATOM 1323 O O . VAL A 1 172 ? 9.234 16.859 10.086 1 97.69 172 VAL A O 1
ATOM 1326 N N . CYS A 1 173 ? 10.82 18.406 10.5 1 97.75 173 CYS A N 1
ATOM 1327 C CA . CYS A 1 173 ? 9.953 19.562 10.266 1 97.75 173 CYS A CA 1
ATOM 1328 C C . CYS A 1 173 ? 10.406 20.344 9.039 1 97.75 173 CYS A C 1
ATOM 1330 O O . CYS A 1 173 ? 11.602 20.594 8.867 1 97.75 173 CYS A O 1
ATOM 1332 N N . LEU A 1 174 ? 9.422 20.75 8.203 1 98.31 174 LEU A N 1
ATOM 1333 C CA . LEU A 1 174 ? 9.742 21.531 7.016 1 98.31 174 LEU A CA 1
ATOM 1334 C C . LEU A 1 174 ? 8.922 22.812 6.977 1 98.31 174 LEU A C 1
ATOM 1336 O O . LEU A 1 174 ? 7.754 22.828 7.371 1 98.31 174 LEU A O 1
ATOM 1340 N N . LEU A 1 175 ? 9.539 23.859 6.547 1 98.25 175 LEU A N 1
ATOM 1341 C CA . LEU A 1 175 ? 8.867 25.047 6.062 1 98.25 175 LEU A CA 1
ATOM 1342 C C . LEU A 1 175 ? 9.055 25.219 4.559 1 98.25 175 LEU A C 1
ATOM 1344 O O . LEU A 1 175 ? 10.188 25.359 4.086 1 98.25 175 LEU A O 1
ATOM 1348 N N . VAL A 1 176 ? 8 25.125 3.826 1 98.62 176 VAL A N 1
ATOM 1349 C CA . VAL A 1 176 ? 8.031 25.219 2.369 1 98.62 176 VAL A CA 1
ATOM 1350 C C . VAL A 1 176 ? 7.449 26.547 1.917 1 98.62 176 VAL A C 1
ATOM 1352 O O . VAL A 1 176 ? 6.348 26.922 2.328 1 98.62 176 VAL A O 1
ATOM 1355 N N . LYS A 1 177 ? 8.188 27.219 1.104 1 98.31 177 LYS A N 1
ATOM 1356 C CA . LYS A 1 177 ? 7.754 28.516 0.568 1 98.31 177 LYS A CA 1
ATOM 1357 C C . LYS A 1 177 ? 7.898 28.547 -0.95 1 98.31 177 LYS A C 1
ATOM 1359 O O . LYS A 1 177 ? 8.977 28.297 -1.482 1 98.31 177 LYS A O 1
ATOM 1364 N N . LYS A 1 178 ? 6.859 28.828 -1.586 1 98 178 LYS A N 1
ATOM 1365 C CA . LYS A 1 178 ? 6.91 28.953 -3.039 1 98 178 LYS A CA 1
ATOM 1366 C C . LYS A 1 178 ? 6.949 30.422 -3.463 1 98 178 LYS A C 1
ATOM 1368 O O . LYS A 1 178 ? 6.137 31.219 -3.01 1 98 178 LYS A O 1
ATOM 1373 N N . GLY A 1 179 ? 7.91 30.812 -4.23 1 96.62 179 GLY A N 1
ATOM 1374 C CA . GLY A 1 179 ? 7.977 32.094 -4.898 1 96.62 179 GLY A CA 1
ATOM 1375 C C . GLY A 1 179 ? 7.379 32.094 -6.293 1 96.62 179 GLY A C 1
ATOM 1376 O O . GLY A 1 179 ? 6.527 31.25 -6.598 1 96.62 179 GLY A O 1
ATOM 1377 N N . GLU A 1 180 ? 7.758 33.031 -7.051 1 95.06 180 GLU A N 1
ATOM 1378 C CA . GLU A 1 180 ? 7.223 33.156 -8.406 1 95.06 180 GLU A CA 1
ATOM 1379 C C . GLU A 1 180 ? 7.617 31.938 -9.25 1 95.06 180 GLU A C 1
ATOM 1381 O O . GLU A 1 180 ? 6.781 31.359 -9.945 1 95.06 180 GLU A O 1
ATOM 1386 N N . ASN A 1 181 ? 8.914 31.547 -9.234 1 96.44 181 ASN A N 1
ATOM 1387 C CA . ASN A 1 181 ? 9.367 30.406 -10.047 1 96.44 181 ASN A CA 1
ATOM 1388 C C . ASN A 1 181 ? 10.328 29.516 -9.266 1 96.44 181 ASN A C 1
ATOM 1390 O O . ASN A 1 181 ? 11.242 28.922 -9.852 1 96.44 181 ASN A O 1
ATOM 1394 N N . SER A 1 182 ? 10.109 29.641 -7.945 1 98.25 182 SER A N 1
ATOM 1395 C CA . SER A 1 182 ? 11.023 28.859 -7.117 1 98.25 182 SER A CA 1
ATOM 1396 C C . SER A 1 182 ? 10.32 28.344 -5.863 1 98.25 182 SER A C 1
ATOM 1398 O O . SER A 1 182 ? 9.234 28.812 -5.512 1 98.25 182 SER A O 1
ATOM 1400 N N . VAL A 1 183 ? 10.945 27.344 -5.32 1 98.56 183 VAL A N 1
ATOM 1401 C CA . VAL A 1 183 ? 10.484 26.859 -4.027 1 98.56 183 VAL A CA 1
ATOM 1402 C C . VAL A 1 183 ? 11.672 26.703 -3.08 1 98.56 183 VAL A C 1
ATOM 1404 O O . VAL A 1 183 ? 12.742 26.25 -3.488 1 98.56 183 VAL A O 1
ATOM 1407 N N . SER A 1 184 ? 11.477 27.203 -1.9 1 98.69 184 SER A N 1
ATOM 1408 C CA . SER A 1 184 ? 12.453 27 -0.832 1 98.69 184 SER A CA 1
ATOM 1409 C C . SER A 1 184 ? 11.914 26.062 0.245 1 98.69 184 SER A C 1
ATOM 1411 O O . SER A 1 184 ? 10.742 26.141 0.606 1 98.69 184 SER A O 1
ATOM 1413 N N . VAL A 1 185 ? 12.75 25.156 0.698 1 98.75 185 VAL A N 1
ATOM 1414 C CA . VAL A 1 185 ? 12.406 24.234 1.766 1 98.75 185 VAL A CA 1
ATOM 1415 C C . VAL A 1 185 ? 13.43 24.328 2.893 1 98.75 185 VAL A C 1
ATOM 1417 O O . VAL A 1 185 ? 14.609 24.031 2.693 1 98.75 185 VAL A O 1
ATOM 1420 N N . ASP A 1 186 ? 12.977 24.75 4.027 1 98.19 186 ASP A N 1
ATOM 1421 C CA . ASP A 1 186 ? 13.781 24.75 5.246 1 98.19 186 ASP A CA 1
ATOM 1422 C C . ASP A 1 186 ? 13.414 23.578 6.148 1 98.19 186 ASP A C 1
ATOM 1424 O O . ASP A 1 186 ? 12.242 23.406 6.492 1 98.19 186 ASP A O 1
ATOM 1428 N N . GLY A 1 187 ? 14.422 22.844 6.52 1 98.12 187 GLY A N 1
ATOM 1429 C CA . GLY A 1 187 ? 14.156 21.672 7.344 1 98.12 187 GLY A CA 1
ATOM 1430 C C . GLY A 1 187 ? 14.859 21.719 8.688 1 98.12 187 GLY A C 1
ATOM 1431 O O . GLY A 1 187 ? 15.922 22.328 8.82 1 98.12 187 GLY A O 1
ATOM 1432 N N . LYS A 1 188 ? 14.289 21.078 9.633 1 97.44 188 LYS A N 1
ATOM 1433 C CA . LYS A 1 188 ? 14.867 20.844 10.953 1 97.44 188 LYS A CA 1
ATOM 1434 C C . LYS A 1 188 ? 14.711 19.375 11.367 1 97.44 188 LYS A C 1
ATOM 1436 O O . LYS A 1 188 ? 13.656 18.781 11.148 1 97.44 188 LYS A O 1
ATOM 1441 N N . CYS A 1 189 ? 15.734 18.844 11.914 1 97.06 189 CYS A N 1
ATOM 1442 C CA . CYS A 1 189 ? 15.758 17.453 12.336 1 97.06 189 CYS A CA 1
ATOM 1443 C C . CYS A 1 189 ? 16.844 17.203 13.383 1 97.06 189 CYS A C 1
ATOM 1445 O O . CYS A 1 189 ? 17.828 17.953 13.445 1 97.06 189 CYS A O 1
ATOM 1447 N N . SER A 1 190 ? 16.625 16.219 14.211 1 93.31 190 SER A N 1
ATOM 1448 C CA . SER A 1 190 ? 17.609 15.898 15.242 1 93.31 190 SER A CA 1
ATOM 1449 C C . SER A 1 190 ? 18.875 15.312 14.625 1 93.31 190 SER A C 1
ATOM 1451 O O . SER A 1 190 ? 19.938 15.328 15.25 1 93.31 190 SER A O 1
ATOM 1453 N N . ASP A 1 191 ? 18.812 14.727 13.484 1 96.38 191 ASP A N 1
ATOM 1454 C CA . ASP A 1 191 ? 19.969 14.141 12.789 1 96.38 191 ASP A CA 1
ATOM 1455 C C . ASP A 1 191 ? 20.266 14.906 11.5 1 96.38 191 ASP A C 1
ATOM 1457 O O . ASP A 1 191 ? 19.484 14.859 10.547 1 96.38 191 ASP A O 1
ATOM 1461 N N . SER A 1 192 ? 21.406 15.492 11.539 1 96.69 192 SER A N 1
ATOM 1462 C CA . SER A 1 192 ? 21.766 16.375 10.422 1 96.69 192 SER A CA 1
ATOM 1463 C C . SER A 1 192 ? 21.984 15.57 9.141 1 96.69 192 SER A C 1
ATOM 1465 O O . SER A 1 192 ? 21.672 16.047 8.047 1 96.69 192 SER A O 1
ATOM 1467 N N . THR A 1 193 ? 22.547 14.391 9.242 1 97.81 193 THR A N 1
ATOM 1468 C CA . THR A 1 193 ? 22.781 13.562 8.07 1 97.81 193 THR A CA 1
ATOM 1469 C C . THR A 1 193 ? 21.469 13.141 7.43 1 97.81 193 THR A C 1
ATOM 1471 O O . THR A 1 193 ? 21.297 13.234 6.211 1 97.81 193 THR A O 1
ATOM 1474 N N . LEU A 1 194 ? 20.562 12.703 8.25 1 98.06 194 LEU A N 1
ATOM 1475 C CA . LEU A 1 194 ? 19.234 12.328 7.762 1 98.06 194 LEU A CA 1
ATOM 1476 C C . LEU A 1 194 ? 18.562 13.508 7.062 1 98.06 194 LEU A C 1
ATOM 1478 O O . LEU A 1 194 ? 18.047 13.359 5.953 1 98.06 194 LEU A O 1
ATOM 1482 N N . LEU A 1 195 ? 18.609 14.625 7.672 1 98.44 195 LEU A N 1
ATOM 1483 C CA . LEU A 1 195 ? 17.953 15.812 7.125 1 98.44 195 LEU A CA 1
ATOM 1484 C C . LEU A 1 195 ? 18.531 16.156 5.754 1 98.44 195 LEU A C 1
ATOM 1486 O O . LEU A 1 195 ? 17.781 16.406 4.809 1 98.44 195 LEU A O 1
ATOM 1490 N N . SER A 1 196 ? 19.844 16.188 5.715 1 98.38 196 SER A N 1
ATOM 1491 C CA . SER A 1 196 ? 20.5 16.531 4.465 1 98.38 196 SER A CA 1
ATOM 1492 C C . SER A 1 196 ? 20.094 15.586 3.34 1 98.38 196 SER A C 1
ATOM 1494 O O . SER A 1 196 ? 19.797 16.031 2.227 1 98.38 196 SER A O 1
ATOM 1496 N N . ASN A 1 197 ? 20.078 14.32 3.6 1 98.38 197 ASN A N 1
ATOM 1497 C CA . ASN A 1 197 ? 19.734 13.328 2.59 1 98.38 197 ASN A CA 1
ATOM 1498 C C . ASN A 1 197 ? 18.266 13.438 2.18 1 98.38 197 ASN A C 1
ATOM 1500 O O . ASN A 1 197 ? 17.938 13.297 1.002 1 98.38 197 ASN A O 1
ATOM 1504 N N . LEU A 1 198 ? 17.391 13.711 3.129 1 98.69 198 LEU A N 1
ATOM 1505 C CA . LEU A 1 198 ? 15.977 13.891 2.828 1 98.69 198 LEU A CA 1
ATOM 1506 C C . LEU A 1 198 ? 15.766 15.094 1.911 1 98.69 198 LEU A C 1
ATOM 1508 O O . LEU A 1 198 ? 14.992 15.023 0.953 1 98.69 198 LEU A O 1
ATOM 1512 N N . LEU A 1 199 ? 16.438 16.141 2.197 1 98.69 199 LEU A N 1
ATOM 1513 C CA . LEU A 1 199 ? 16.266 17.344 1.396 1 98.69 199 LEU A CA 1
ATOM 1514 C C . LEU A 1 199 ? 16.812 17.141 -0.012 1 98.69 199 LEU A C 1
ATOM 1516 O O . LEU A 1 199 ? 16.266 17.672 -0.979 1 98.69 199 LEU A O 1
ATOM 1520 N N . GLU A 1 200 ? 17.891 16.391 -0.099 1 98.25 200 GLU A N 1
ATOM 1521 C CA . GLU A 1 200 ? 18.422 16.078 -1.426 1 98.25 200 GLU A CA 1
ATOM 1522 C C . GLU A 1 200 ? 17.422 15.266 -2.24 1 98.25 200 GLU A C 1
ATOM 1524 O O . GLU A 1 200 ? 17.234 15.516 -3.434 1 98.25 200 GLU A O 1
ATOM 1529 N N . GLU A 1 201 ? 16.828 14.305 -1.648 1 98.19 201 GLU A N 1
ATOM 1530 C CA . GLU A 1 201 ? 15.773 13.547 -2.312 1 98.19 201 GLU A CA 1
ATOM 1531 C C . GLU A 1 201 ? 14.633 14.453 -2.752 1 98.19 201 GLU A C 1
ATOM 1533 O O . GLU A 1 201 ? 14.109 14.32 -3.861 1 98.19 201 GLU A O 1
ATOM 1538 N N . MET A 1 202 ? 14.281 15.328 -1.874 1 97.88 202 MET A N 1
ATOM 1539 C CA . MET A 1 202 ? 13.18 16.25 -2.148 1 97.88 202 MET A CA 1
ATOM 1540 C C . MET A 1 202 ? 13.523 17.172 -3.311 1 97.88 202 MET A C 1
ATOM 1542 O O . MET A 1 202 ? 12.68 17.453 -4.164 1 97.88 202 MET A O 1
ATOM 1546 N N . LYS A 1 203 ? 14.719 17.672 -3.293 1 98.12 203 LYS A N 1
ATOM 1547 C CA . LYS A 1 203 ? 15.18 18.531 -4.379 1 98.12 203 LYS A CA 1
ATOM 1548 C C . LYS A 1 203 ? 15 17.844 -5.734 1 98.12 203 LYS A C 1
ATOM 1550 O O . LYS A 1 203 ? 14.539 18.469 -6.691 1 98.12 203 LYS A O 1
ATOM 1555 N N . ALA A 1 204 ? 15.383 16.594 -5.785 1 97.44 204 ALA A N 1
ATOM 1556 C CA . ALA A 1 204 ? 15.258 15.828 -7.027 1 97.44 204 ALA A CA 1
ATOM 1557 C C . ALA A 1 204 ? 13.797 15.719 -7.461 1 97.44 204 ALA A C 1
ATOM 1559 O O . ALA A 1 204 ? 13.492 15.812 -8.648 1 97.44 204 ALA A O 1
ATOM 1560 N N . THR A 1 205 ? 12.891 15.477 -6.543 1 97.62 205 THR A N 1
ATOM 1561 C CA . THR A 1 205 ? 11.461 15.398 -6.82 1 97.62 205 THR A CA 1
ATOM 1562 C C . THR A 1 205 ? 10.93 16.75 -7.305 1 97.62 205 THR A C 1
ATOM 1564 O O . THR A 1 205 ? 10.203 16.812 -8.297 1 97.62 205 THR A O 1
ATOM 1567 N N . LEU A 1 206 ? 11.359 17.812 -6.676 1 97.88 206 LEU A N 1
ATOM 1568 C CA . LEU A 1 206 ? 10.844 19.141 -6.965 1 97.88 206 LEU A CA 1
ATOM 1569 C C . LEU A 1 206 ? 11.383 19.656 -8.297 1 97.88 206 LEU A C 1
ATOM 1571 O O . LEU A 1 206 ? 10.719 20.438 -8.984 1 97.88 206 LEU A O 1
ATOM 1575 N N . ALA A 1 207 ? 12.516 19.172 -8.648 1 97.25 207 ALA A N 1
ATOM 1576 C CA . ALA A 1 207 ? 13.141 19.609 -9.898 1 97.25 207 ALA A CA 1
ATOM 1577 C C . ALA A 1 207 ? 12.297 19.203 -11.102 1 97.25 207 ALA A C 1
ATOM 1579 O O . ALA A 1 207 ? 12.461 19.734 -12.195 1 97.25 207 ALA A O 1
ATOM 1580 N N . LYS A 1 208 ? 11.461 18.297 -10.906 1 96.06 208 LYS A N 1
ATOM 1581 C CA . LYS A 1 208 ? 10.617 17.797 -11.984 1 96.06 208 LYS A CA 1
ATOM 1582 C C . LYS A 1 208 ? 9.266 18.5 -12.008 1 96.06 208 LYS A C 1
ATOM 1584 O O . LYS A 1 208 ? 8.375 18.141 -12.773 1 96.06 208 LYS A O 1
ATOM 1589 N N . CYS A 1 209 ? 9.094 19.453 -11.203 1 93.88 209 CYS A N 1
ATOM 1590 C CA . CYS A 1 209 ? 7.793 20.078 -10.992 1 93.88 209 CYS A CA 1
ATOM 1591 C C . CYS A 1 209 ? 7.715 21.422 -11.711 1 93.88 209 CYS A C 1
ATOM 1593 O O . CYS A 1 209 ? 6.645 22.031 -11.781 1 93.88 209 CYS A O 1
ATOM 1595 N N . ILE B 1 1 ? -9.172 -10.453 15.492 1 95.69 1 ILE B N 1
ATOM 1596 C CA . ILE B 1 1 ? -7.969 -9.867 14.906 1 95.69 1 ILE B CA 1
ATOM 1597 C C . ILE B 1 1 ? -8.086 -8.344 14.898 1 95.69 1 ILE B C 1
ATOM 1599 O O . ILE B 1 1 ? -9.18 -7.801 15.062 1 95.69 1 ILE B O 1
ATOM 1603 N N . GLN B 1 2 ? -6.941 -7.699 14.789 1 96.56 2 GLN B N 1
ATOM 1604 C CA . GLN B 1 2 ? -6.922 -6.246 14.664 1 96.56 2 GLN B CA 1
ATOM 1605 C C . GLN B 1 2 ? -6.613 -5.82 13.234 1 96.56 2 GLN B C 1
ATOM 1607 O O . GLN B 1 2 ? -5.762 -6.422 12.57 1 96.56 2 GLN B O 1
ATOM 1612 N N . VAL B 1 3 ? -7.398 -4.883 12.789 1 96.75 3 VAL B N 1
ATOM 1613 C CA . VAL B 1 3 ? -7.234 -4.328 11.453 1 96.75 3 VAL B CA 1
ATOM 1614 C C . VAL B 1 3 ? -7.02 -2.818 11.539 1 96.75 3 VAL B C 1
ATOM 1616 O O . VAL B 1 3 ? -7.766 -2.119 12.227 1 96.75 3 VAL B O 1
ATOM 1619 N N . THR B 1 4 ? -5.988 -2.332 10.914 1 96.38 4 THR B N 1
ATOM 1620 C CA . THR B 1 4 ? -5.773 -0.894 10.812 1 96.38 4 THR B CA 1
ATOM 1621 C C . THR B 1 4 ? -6.363 -0.35 9.516 1 96.38 4 THR B C 1
ATOM 1623 O O . THR B 1 4 ? -6.074 -0.865 8.43 1 96.38 4 THR B O 1
ATOM 1626 N N . VAL B 1 5 ? -7.184 0.646 9.68 1 97.12 5 VAL B N 1
ATOM 1627 C CA . VAL B 1 5 ? -7.809 1.305 8.539 1 97.12 5 VAL B CA 1
ATOM 1628 C C . VAL B 1 5 ? -7.203 2.691 8.344 1 97.12 5 VAL B C 1
ATOM 1630 O O . VAL B 1 5 ? -7.188 3.506 9.266 1 97.12 5 VAL B O 1
ATOM 1633 N N . ALA B 1 6 ? -6.621 2.916 7.16 1 94.75 6 ALA B N 1
ATOM 1634 C CA . ALA B 1 6 ? -6.152 4.246 6.785 1 94.75 6 ALA B CA 1
ATOM 1635 C C . ALA B 1 6 ? -7.262 5.055 6.117 1 94.75 6 ALA B C 1
ATOM 1637 O O . ALA B 1 6 ? -7.816 4.633 5.098 1 94.75 6 ALA B O 1
ATOM 1638 N N . ILE B 1 7 ? -7.621 6.176 6.688 1 96.5 7 ILE B N 1
ATOM 1639 C CA . ILE B 1 7 ? -8.641 7.059 6.133 1 96.5 7 ILE B CA 1
ATOM 1640 C C . ILE B 1 7 ? -7.992 8.352 5.641 1 96.5 7 ILE B C 1
ATOM 1642 O O . ILE B 1 7 ? -7.34 9.055 6.41 1 96.5 7 ILE B O 1
ATOM 1646 N N . VAL B 1 8 ? -8.156 8.594 4.352 1 95.62 8 VAL B N 1
ATOM 1647 C CA . VAL B 1 8 ? -7.641 9.828 3.758 1 95.62 8 VAL B CA 1
ATOM 1648 C C . VAL B 1 8 ? -8.742 10.875 3.709 1 95.62 8 VAL B C 1
ATOM 1650 O O . VAL B 1 8 ? -9.82 10.633 3.16 1 95.62 8 VAL B O 1
ATOM 1653 N N . LEU B 1 9 ? -8.484 11.977 4.305 1 96.75 9 LEU B N 1
ATOM 1654 C CA . LEU B 1 9 ? -9.383 13.125 4.266 1 96.75 9 LEU B CA 1
ATOM 1655 C C . LEU B 1 9 ? -8.828 14.219 3.357 1 96.75 9 LEU B C 1
ATOM 1657 O O . LEU B 1 9 ? -7.648 14.57 3.449 1 96.75 9 LEU B O 1
ATOM 1661 N N . GLU B 1 10 ? -9.68 14.688 2.465 1 96.19 10 GLU B N 1
ATOM 1662 C CA . GLU B 1 10 ? -9.289 15.758 1.545 1 96.19 10 GLU B CA 1
ATOM 1663 C C . GLU B 1 10 ? -10.211 16.969 1.686 1 96.19 10 GLU B C 1
ATOM 1665 O O . GLU B 1 10 ? -11.438 16.828 1.667 1 96.19 10 GLU B O 1
ATOM 1670 N N . ASN B 1 11 ? -9.578 18.125 1.786 1 96.75 11 ASN B N 1
ATOM 1671 C CA . ASN B 1 11 ? -10.352 19.359 1.857 1 96.75 11 ASN B CA 1
ATOM 1672 C C . ASN B 1 11 ? -10.43 20.047 0.498 1 96.75 11 ASN B C 1
ATOM 1674 O O . ASN B 1 11 ? -9.469 20.672 0.058 1 96.75 11 ASN B O 1
ATOM 1678 N N . ARG B 1 12 ? -11.578 20.031 -0.07 1 94.94 12 ARG B N 1
ATOM 1679 C CA . ARG B 1 12 ? -11.789 20.641 -1.377 1 94.94 12 ARG B CA 1
ATOM 1680 C C . ARG B 1 12 ? -12.492 22 -1.244 1 94.94 12 ARG B C 1
ATOM 1682 O O . ARG B 1 12 ? -12.844 22.609 -2.248 1 94.94 12 ARG B O 1
ATOM 1689 N N . SER B 1 13 ? -12.711 22.344 -0.013 1 94.94 13 SER B N 1
ATOM 1690 C CA . SER B 1 13 ? -13.359 23.641 0.235 1 94.94 13 SER B CA 1
ATOM 1691 C C . SER B 1 13 ? -12.32 24.75 0.405 1 94.94 13 SER B C 1
ATOM 1693 O O . SER B 1 13 ? -11.117 24.5 0.307 1 94.94 13 SER B O 1
ATOM 1695 N N . SER B 1 14 ? -12.844 26 0.674 1 93.81 14 SER B N 1
ATOM 1696 C CA . SER B 1 14 ? -11.969 27.141 0.926 1 93.81 14 SER B CA 1
ATOM 1697 C C . SER B 1 14 ? -11.828 27.406 2.422 1 93.81 14 SER B C 1
ATOM 1699 O O . SER B 1 14 ? -11.102 28.312 2.828 1 93.81 14 SER B O 1
ATOM 1701 N N . SER B 1 15 ? -12.461 26.656 3.24 1 96.44 15 SER B N 1
ATOM 1702 C CA . SER B 1 15 ? -12.406 26.828 4.688 1 96.44 15 SER B CA 1
ATOM 1703 C C . SER B 1 15 ? -11.32 25.938 5.305 1 96.44 15 SER B C 1
ATOM 1705 O O . SER B 1 15 ? -10.945 24.922 4.734 1 96.44 15 SER B O 1
ATOM 1707 N N . ILE B 1 16 ? -10.844 26.406 6.418 1 95.06 16 ILE B N 1
ATOM 1708 C CA . ILE B 1 16 ? -10.031 25.516 7.234 1 95.06 16 ILE B CA 1
ATOM 1709 C C . ILE B 1 16 ? -10.945 24.562 8.016 1 95.06 16 ILE B C 1
ATOM 1711 O O . ILE B 1 16 ? -11.914 25 8.641 1 95.06 16 ILE B O 1
ATOM 1715 N N . LEU B 1 17 ? -10.672 23.281 7.977 1 97.5 17 LEU B N 1
ATOM 1716 C CA . LEU B 1 17 ? -11.445 22.312 8.727 1 97.5 17 LEU B CA 1
ATOM 1717 C C . LEU B 1 17 ? -10.758 21.969 10.047 1 97.5 17 LEU B C 1
ATOM 1719 O O . LEU B 1 17 ? -9.586 21.578 10.062 1 97.5 17 LEU B O 1
ATOM 1723 N N . LYS B 1 18 ? -11.469 22.188 11.078 1 95.56 18 LYS B N 1
ATOM 1724 C CA . LYS B 1 18 ? -10.938 22.016 12.422 1 95.56 18 LYS B CA 1
ATOM 1725 C C . LYS B 1 18 ? -11.859 21.141 13.273 1 95.56 18 LYS B C 1
ATOM 1727 O O . LYS B 1 18 ? -13.016 20.906 12.906 1 95.56 18 LYS B O 1
ATOM 1732 N N . GLY B 1 19 ? -11.227 20.672 14.352 1 96.31 19 GLY B N 1
ATOM 1733 C CA . GLY B 1 19 ? -12.023 19.938 15.312 1 96.31 19 GLY B CA 1
ATOM 1734 C C . GLY B 1 19 ? -12.695 18.719 14.719 1 96.31 19 GLY B C 1
ATOM 1735 O O . GLY B 1 19 ? -13.859 18.438 15.016 1 96.31 19 GLY B O 1
ATOM 1736 N N . MET B 1 20 ? -12.062 18.062 13.859 1 97.44 20 MET B N 1
ATOM 1737 C CA . MET B 1 20 ? -12.664 16.922 13.172 1 97.44 20 MET B CA 1
ATOM 1738 C C . MET B 1 20 ? -12.734 15.719 14.094 1 97.44 20 MET B C 1
ATOM 1740 O O . MET B 1 20 ? -11.781 15.438 14.828 1 97.44 20 MET B O 1
ATOM 1744 N N . GLU B 1 21 ? -13.859 15.039 14.047 1 97.5 21 GLU B N 1
ATOM 1745 C CA . GLU B 1 21 ? -14.094 13.82 14.812 1 97.5 21 GLU B CA 1
ATOM 1746 C C . GLU B 1 21 ? -14.75 12.742 13.953 1 97.5 21 GLU B C 1
ATOM 1748 O O . GLU B 1 21 ? -15.703 13.016 13.227 1 97.5 21 GLU B O 1
ATOM 1753 N N . LEU B 1 22 ? -14.188 11.586 14.102 1 97.62 22 LEU B N 1
ATOM 1754 C CA . LEU B 1 22 ? -14.727 10.445 13.367 1 97.62 22 LEU B CA 1
ATOM 1755 C C . LEU B 1 22 ? -15.492 9.508 14.297 1 97.62 22 LEU B C 1
ATOM 1757 O O . LEU B 1 22 ? -14.992 9.133 15.359 1 97.62 22 LEU B O 1
ATOM 1761 N N . SER B 1 23 ? -16.703 9.188 13.836 1 97.06 23 SER B N 1
ATOM 1762 C CA . SER B 1 23 ? -17.516 8.219 14.562 1 97.06 23 SER B CA 1
ATOM 1763 C C . SER B 1 23 ? -17.922 7.055 13.664 1 97.06 23 SER B C 1
ATOM 1765 O O . SER B 1 23 ? -18.312 7.258 12.516 1 97.06 23 SER B O 1
ATOM 1767 N N . VAL B 1 24 ? -17.75 5.875 14.219 1 97.5 24 VAL B N 1
ATOM 1768 C CA . VAL B 1 24 ? -18.172 4.672 13.508 1 97.5 24 VAL B CA 1
ATOM 1769 C C . VAL B 1 24 ? -19.047 3.814 14.414 1 97.5 24 VAL B C 1
ATOM 1771 O O . VAL B 1 24 ? -18.703 3.572 15.578 1 97.5 24 VAL B O 1
ATOM 1774 N N . LEU B 1 25 ? -20.156 3.396 13.891 1 96.69 25 LEU B N 1
ATOM 1775 C CA . LEU B 1 25 ? -21.047 2.518 14.648 1 96.69 25 LEU B CA 1
ATOM 1776 C C . LEU B 1 25 ? -20.516 1.09 14.664 1 96.69 25 LEU B C 1
ATOM 1778 O O . LEU B 1 25 ? -20.359 0.466 13.609 1 96.69 25 LEU B O 1
ATOM 1782 N N . ASP B 1 26 ? -20.312 0.599 15.82 1 95.56 26 ASP B N 1
ATOM 1783 C CA . ASP B 1 26 ? -19.812 -0.765 15.961 1 95.56 26 ASP B CA 1
ATOM 1784 C C . ASP B 1 26 ? -20.859 -1.783 15.531 1 95.56 26 ASP B C 1
ATOM 1786 O O . ASP B 1 26 ? -22.062 -1.527 15.648 1 95.56 26 ASP B O 1
ATOM 1790 N N . SER B 1 27 ? -20.391 -2.895 15.031 1 95.5 27 SER B N 1
ATOM 1791 C CA . SER B 1 27 ? -21.219 -4.086 14.875 1 95.5 27 SER B CA 1
ATOM 1792 C C . SER B 1 27 ? -20.812 -5.172 15.867 1 95.5 27 SER B C 1
ATOM 1794 O O . SER B 1 27 ? -19.875 -5 16.625 1 95.5 27 SER B O 1
ATOM 1796 N N . LEU B 1 28 ? -21.625 -6.238 15.859 1 94.69 28 LEU B N 1
ATOM 1797 C CA . LEU B 1 28 ? -21.266 -7.371 16.719 1 94.69 28 LEU B CA 1
ATOM 1798 C C . LEU B 1 28 ? -19.922 -7.949 16.312 1 94.69 28 LEU B C 1
ATOM 1800 O O . LEU B 1 28 ? -19.188 -8.461 17.156 1 94.69 28 LEU B O 1
ATOM 1804 N N . ASN B 1 29 ? -19.5 -7.773 15.086 1 96.81 29 ASN B N 1
ATOM 1805 C CA . ASN B 1 29 ? -18.312 -8.422 14.547 1 96.81 29 ASN B CA 1
ATOM 1806 C C . ASN B 1 29 ? -17.125 -7.453 14.461 1 96.81 29 ASN B C 1
ATOM 1808 O O . ASN B 1 29 ? -15.969 -7.879 14.43 1 96.81 29 ASN B O 1
ATOM 1812 N N . ALA B 1 30 ? -17.484 -6.16 14.391 1 97.19 30 ALA B N 1
ATOM 1813 C CA . ALA B 1 30 ? -16.422 -5.188 14.141 1 97.19 30 ALA B CA 1
ATOM 1814 C C . ALA B 1 30 ? -16.562 -3.973 15.055 1 97.19 30 ALA B C 1
ATOM 1816 O O . ALA B 1 30 ? -17.641 -3.352 15.102 1 97.19 30 ALA B O 1
ATOM 1817 N N . ARG B 1 31 ? -15.43 -3.643 15.742 1 96.44 31 ARG B N 1
ATOM 1818 C CA . ARG B 1 31 ? -15.445 -2.529 16.688 1 96.44 31 ARG B CA 1
ATOM 1819 C C . ARG B 1 31 ? -14.227 -1.632 16.5 1 96.44 31 ARG B C 1
ATOM 1821 O O . ARG B 1 31 ? -13.102 -2.119 16.375 1 96.44 31 ARG B O 1
ATOM 1828 N N . MET B 1 32 ? -14.5 -0.376 16.5 1 97.31 32 MET B N 1
ATOM 1829 C CA . MET B 1 32 ? -13.414 0.597 16.422 1 97.31 32 MET B CA 1
ATOM 1830 C C . MET B 1 32 ? -12.742 0.773 17.781 1 97.31 32 MET B C 1
ATOM 1832 O O . MET B 1 32 ? -13.422 0.853 18.812 1 97.31 32 MET B O 1
ATOM 1836 N N . ALA B 1 33 ? -11.438 0.773 17.734 1 96.31 33 ALA B N 1
ATOM 1837 C CA . ALA B 1 33 ? -10.688 1.062 18.953 1 96.31 33 ALA B CA 1
ATOM 1838 C C . ALA B 1 33 ? -10.836 2.527 19.344 1 96.31 33 ALA B C 1
ATOM 1840 O O . ALA B 1 33 ? -10.781 3.42 18.5 1 96.31 33 ALA B O 1
ATOM 1841 N N . ARG B 1 34 ? -11.016 2.756 20.609 1 94.94 34 ARG B N 1
ATOM 1842 C CA . ARG B 1 34 ? -11.203 4.094 21.156 1 94.94 34 ARG B CA 1
ATOM 1843 C C . ARG B 1 34 ? -10.305 4.328 22.359 1 94.94 34 ARG B C 1
ATOM 1845 O O . ARG B 1 34 ? -9.859 3.373 23 1 94.94 34 ARG B O 1
ATOM 1852 N N . PRO B 1 35 ? -10.039 5.648 22.594 1 90.12 35 PRO B N 1
ATOM 1853 C CA . PRO B 1 35 ? -9.266 5.938 23.797 1 90.12 35 PRO B CA 1
ATOM 1854 C C . PRO B 1 35 ? -9.938 5.414 25.062 1 90.12 35 PRO B C 1
ATOM 1856 O O . PRO B 1 35 ? -11.156 5.219 25.094 1 90.12 35 PRO B O 1
ATOM 1859 N N . GLN B 1 36 ? -9.047 5.234 26.016 1 89.94 36 GLN B N 1
ATOM 1860 C CA . GLN B 1 36 ? -9.555 4.723 27.281 1 89.94 36 GLN B CA 1
ATOM 1861 C C . GLN B 1 36 ? -10.625 5.645 27.859 1 89.94 36 GLN B C 1
ATOM 1863 O O . GLN B 1 36 ? -10.453 6.867 27.891 1 89.94 36 GLN B O 1
ATOM 1868 N N . GLY B 1 37 ? -11.688 5.074 28.328 1 89.69 37 GLY B N 1
ATOM 1869 C CA . GLY B 1 37 ? -12.758 5.828 28.969 1 89.69 37 GLY B CA 1
ATOM 1870 C C . GLY B 1 37 ? -13.797 6.336 27.984 1 89.69 37 GLY B C 1
ATOM 1871 O O . GLY B 1 37 ? -14.836 6.867 28.391 1 89.69 37 GLY B O 1
ATOM 1872 N N . SER B 1 38 ? -13.594 6.168 26.703 1 88.25 38 SER B N 1
ATOM 1873 C CA . SER B 1 38 ? -14.539 6.648 25.703 1 88.25 38 SER B CA 1
ATOM 1874 C C . SER B 1 38 ? -15.727 5.703 25.578 1 88.25 38 SER B C 1
ATOM 1876 O O . SER B 1 38 ? -15.586 4.492 25.766 1 88.25 38 SER B O 1
ATOM 1878 N N . SER B 1 39 ? -16.859 6.285 25.328 1 87.75 39 SER B N 1
ATOM 1879 C CA . SER B 1 39 ? -18.031 5.477 24.984 1 87.75 39 SER B CA 1
ATOM 1880 C C . SER B 1 39 ? -18.078 5.172 23.5 1 87.75 39 SER B C 1
ATOM 1882 O O . SER B 1 39 ? -17.406 5.828 22.703 1 87.75 39 SER B O 1
ATOM 1884 N N . VAL B 1 40 ? -18.922 4.242 23.141 1 86.75 40 VAL B N 1
ATOM 1885 C CA . VAL B 1 40 ? -19.078 3.82 21.75 1 86.75 40 VAL B CA 1
ATOM 1886 C C . VAL B 1 40 ? -19.672 4.957 20.922 1 86.75 40 VAL B C 1
ATOM 1888 O O . VAL B 1 40 ? -19.578 4.953 19.688 1 86.75 40 VAL B O 1
ATOM 1891 N N . HIS B 1 41 ? -20.25 5.945 21.578 1 87.38 41 HIS B N 1
ATOM 1892 C CA . HIS B 1 41 ? -20.891 7.051 20.875 1 87.38 41 HIS B CA 1
ATOM 1893 C C . HIS B 1 41 ? -19.938 8.227 20.703 1 87.38 41 HIS B C 1
ATOM 1895 O O . HIS B 1 41 ? -20.25 9.18 19.969 1 87.38 41 HIS B O 1
ATOM 1901 N N . ASP B 1 42 ? -18.891 8.102 21.359 1 90.94 42 ASP B N 1
ATOM 1902 C CA . ASP B 1 42 ? -17.938 9.195 21.281 1 90.94 42 ASP B CA 1
ATOM 1903 C C . ASP B 1 42 ? -17.172 9.164 19.953 1 90.94 42 ASP B C 1
ATOM 1905 O O . ASP B 1 42 ? -16.797 8.094 19.484 1 90.94 42 ASP B O 1
ATOM 1909 N N . GLY B 1 43 ? -17.016 10.312 19.453 1 94.06 43 GLY B N 1
ATOM 1910 C CA . GLY B 1 43 ? -16.156 10.422 18.281 1 94.06 43 GLY B CA 1
ATOM 1911 C C . GLY B 1 43 ? -14.672 10.328 18.625 1 94.06 43 GLY B C 1
ATOM 1912 O O . GLY B 1 43 ? -14.258 10.703 19.719 1 94.06 43 GLY B O 1
ATOM 1913 N N . VAL B 1 44 ? -13.961 9.773 17.75 1 96.31 44 VAL B N 1
ATOM 1914 C CA . VAL B 1 44 ? -12.508 9.75 17.875 1 96.31 44 VAL B CA 1
ATOM 1915 C C . VAL B 1 44 ? -11.914 10.961 17.156 1 96.31 44 VAL B C 1
ATOM 1917 O O . VAL B 1 44 ? -12.164 11.18 15.969 1 96.31 44 VAL B O 1
ATOM 1920 N N . PRO B 1 45 ? -11.141 11.75 17.859 1 94.88 45 PRO B N 1
ATOM 1921 C CA . PRO B 1 45 ? -10.586 12.953 17.234 1 94.88 45 PRO B CA 1
ATOM 1922 C C . PRO B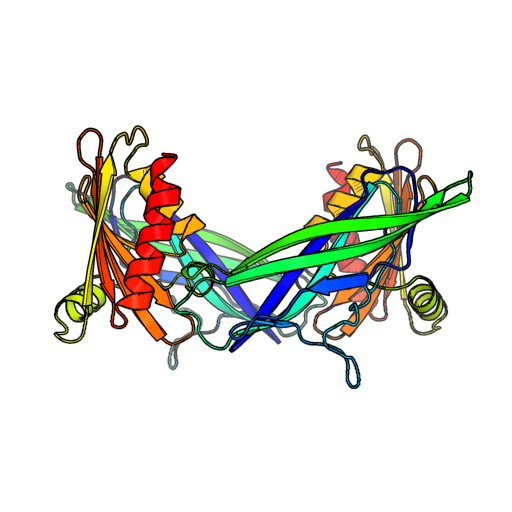 1 45 ? -9.648 12.633 16.062 1 94.88 45 PRO B C 1
ATOM 1924 O O . PRO B 1 45 ? -8.883 11.672 16.125 1 94.88 45 PRO B O 1
ATOM 1927 N N . VAL B 1 46 ? -9.797 13.352 14.992 1 95.38 46 VAL B N 1
ATOM 1928 C CA . VAL B 1 46 ? -8.797 13.367 13.93 1 95.38 46 VAL B CA 1
ATOM 1929 C C . VAL B 1 46 ? -7.594 14.195 14.359 1 95.38 46 VAL B C 1
ATOM 1931 O O . VAL B 1 46 ? -7.742 15.336 14.82 1 95.38 46 VAL B O 1
ATOM 1934 N N . PRO B 1 47 ? -6.41 13.703 14.258 1 92.75 47 PRO B N 1
ATOM 1935 C CA . PRO B 1 47 ? -5.246 14.312 14.914 1 92.75 47 PRO B CA 1
ATOM 1936 C C . PRO B 1 47 ? -4.613 15.422 14.07 1 92.75 47 PRO B C 1
ATOM 1938 O O . PRO B 1 47 ? -3.389 15.562 14.055 1 92.75 47 PRO B O 1
ATOM 1941 N N . PHE B 1 48 ? -5.367 16.125 13.32 1 93.44 48 PHE B N 1
ATOM 1942 C CA . PHE B 1 48 ? -4.871 17.25 12.539 1 93.44 48 PHE B CA 1
ATOM 1943 C C . PHE B 1 48 ? -6.02 18.141 12.078 1 93.44 48 PHE B C 1
ATOM 1945 O O . PHE B 1 48 ? -7.184 17.75 12.148 1 93.44 48 PHE B O 1
ATOM 1952 N N . GLN B 1 49 ? -5.691 19.328 11.719 1 94.94 49 GLN B N 1
ATOM 1953 C CA . GLN B 1 49 ? -6.594 20.188 10.953 1 94.94 49 GLN B CA 1
ATOM 1954 C C . GLN B 1 49 ? -6.34 20.047 9.453 1 94.94 49 GLN B C 1
ATOM 1956 O O . GLN B 1 49 ? -5.324 19.5 9.039 1 94.94 49 GLN B O 1
ATOM 1961 N N . LEU B 1 50 ? -7.258 20.5 8.703 1 95.81 50 LEU B N 1
ATOM 1962 C CA . LEU B 1 50 ? -7.141 20.297 7.262 1 95.81 50 LEU B CA 1
ATOM 1963 C C . LEU B 1 50 ? -7.32 21.609 6.512 1 95.81 50 LEU B C 1
ATOM 1965 O O . LEU B 1 50 ? -8.445 22.031 6.25 1 95.81 50 LEU B O 1
ATOM 1969 N N . PRO B 1 51 ? -6.203 22.25 6.129 1 92.75 51 PRO B N 1
ATOM 1970 C CA . PRO B 1 51 ? -6.301 23.484 5.344 1 92.75 51 PRO B CA 1
ATOM 1971 C C . PRO B 1 51 ? -6.887 23.25 3.953 1 92.75 51 PRO B C 1
ATOM 1973 O O . PRO B 1 51 ? -6.977 22.109 3.498 1 92.75 51 PRO B O 1
ATOM 1976 N N . PRO B 1 52 ? -7.293 24.328 3.334 1 92.06 52 PRO B N 1
ATOM 1977 C CA . PRO B 1 52 ? -7.84 24.219 1.981 1 92.06 52 PRO B CA 1
ATOM 1978 C C . PRO B 1 52 ? -6.875 23.531 1.011 1 92.06 52 PRO B C 1
ATOM 1980 O O . PRO B 1 52 ? -5.688 23.875 0.983 1 92.06 52 PRO B O 1
ATOM 1983 N N . GLY B 1 53 ? -7.379 22.562 0.319 1 91 53 GLY B N 1
ATOM 1984 C CA . GLY B 1 53 ? -6.621 21.922 -0.745 1 91 53 GLY B CA 1
ATOM 1985 C C . GLY B 1 53 ? -5.676 20.844 -0.241 1 91 53 GLY B C 1
ATOM 1986 O O . GLY B 1 53 ? -4.871 20.312 -1.007 1 91 53 GLY B O 1
ATOM 1987 N N . VAL B 1 54 ? -5.781 20.578 0.997 1 92.31 54 VAL B N 1
ATOM 1988 C CA . VAL B 1 54 ? -4.836 19.641 1.59 1 92.31 54 VAL B CA 1
ATOM 1989 C C . VAL B 1 54 ? -5.527 18.297 1.85 1 92.31 54 VAL B C 1
ATOM 1991 O O . VAL B 1 54 ? -6.723 18.266 2.146 1 92.31 54 VAL B O 1
ATOM 1994 N N . SER B 1 55 ? -4.789 17.234 1.63 1 93.12 55 SER B N 1
ATOM 1995 C CA . SER B 1 55 ? -5.199 15.898 2.029 1 93.12 55 SER B CA 1
ATOM 1996 C C . SER B 1 55 ? -4.27 15.336 3.098 1 93.12 55 SER B C 1
ATOM 1998 O O . SER B 1 55 ? -3.064 15.586 3.078 1 93.12 55 SER B O 1
ATOM 2000 N N . ASN B 1 56 ? -4.898 14.695 4.012 1 93.19 56 ASN B N 1
ATOM 2001 C CA . ASN B 1 56 ? -4.102 14.016 5.027 1 93.19 56 ASN B CA 1
ATOM 2002 C C . ASN B 1 56 ? -4.73 12.688 5.438 1 93.19 56 ASN B C 1
ATOM 2004 O O . ASN B 1 56 ? -5.883 12.414 5.098 1 93.19 56 ASN B O 1
ATOM 2008 N N . GLU B 1 57 ? -3.928 11.859 6.105 1 93.25 57 GLU B N 1
ATOM 2009 C CA . GLU B 1 57 ? -4.34 10.5 6.438 1 93.25 57 GLU B CA 1
ATOM 2010 C C . GLU B 1 57 ? -4.34 10.281 7.949 1 93.25 57 GLU B C 1
ATOM 2012 O O . GLU B 1 57 ? -3.467 10.789 8.656 1 93.25 57 GLU B O 1
ATOM 2017 N N . ALA B 1 58 ? -5.293 9.609 8.359 1 93.31 58 ALA B N 1
ATOM 2018 C CA . ALA B 1 58 ? -5.348 9.109 9.734 1 93.31 58 ALA B CA 1
ATOM 2019 C C . ALA B 1 58 ? -5.613 7.609 9.758 1 93.31 58 ALA B C 1
ATOM 2021 O O . ALA B 1 58 ? -6.258 7.066 8.859 1 93.31 58 ALA B O 1
ATOM 2022 N N . GLN B 1 59 ? -5.047 6.996 10.781 1 94.62 59 GLN B N 1
ATOM 2023 C CA . GLN B 1 59 ? -5.219 5.555 10.93 1 94.62 59 GLN B CA 1
ATOM 2024 C C . GLN B 1 59 ? -6.086 5.227 12.141 1 94.62 59 GLN B C 1
ATOM 2026 O O . GLN B 1 59 ? -5.949 5.848 13.195 1 94.62 59 GLN B O 1
ATOM 2031 N N . TYR B 1 60 ? -6.934 4.25 11.914 1 96.56 60 TYR B N 1
ATOM 2032 C CA . TYR B 1 60 ? -7.816 3.77 12.969 1 96.56 60 TYR B CA 1
ATOM 2033 C C . TYR B 1 60 ? -7.773 2.25 13.07 1 96.56 60 TYR B C 1
ATOM 2035 O O . TYR B 1 60 ? -7.719 1.556 12.047 1 96.56 60 TYR B O 1
ATOM 2043 N N . VAL B 1 61 ? -7.84 1.771 14.312 1 97.25 61 VAL B N 1
ATOM 2044 C CA . VAL B 1 61 ? -7.734 0.333 14.547 1 97.25 61 VAL B CA 1
ATOM 2045 C C . VAL B 1 61 ? -9.117 -0.245 14.844 1 97.25 61 VAL B C 1
ATOM 2047 O O . VAL B 1 61 ? -9.898 0.35 15.594 1 97.25 61 VAL B O 1
ATOM 2050 N N . PHE B 1 62 ? -9.367 -1.334 14.219 1 97.75 62 PHE B N 1
ATOM 2051 C CA . PHE B 1 62 ? -10.602 -2.074 14.453 1 97.75 62 PHE B CA 1
ATOM 2052 C C . PHE B 1 62 ? -10.297 -3.492 14.93 1 97.75 62 PHE B C 1
ATOM 2054 O O . PHE B 1 62 ? -9.32 -4.102 14.492 1 97.75 62 PHE B O 1
ATOM 2061 N N . THR B 1 63 ? -11.102 -3.965 15.773 1 97.31 63 THR B N 1
ATOM 2062 C CA . THR B 1 63 ? -11.109 -5.387 16.094 1 97.31 63 THR B CA 1
ATOM 2063 C C . THR B 1 63 ? -12.195 -6.117 15.305 1 97.31 63 THR B C 1
ATOM 2065 O O . THR B 1 63 ? -13.352 -5.699 15.297 1 97.31 63 THR B O 1
ATOM 2068 N N . ILE B 1 64 ? -11.797 -7.137 14.656 1 97.69 64 ILE B N 1
ATOM 2069 C CA . ILE B 1 64 ? -12.711 -7.953 13.859 1 97.69 64 ILE B CA 1
ATOM 2070 C C . ILE B 1 64 ? -12.805 -9.352 14.461 1 97.69 64 ILE B C 1
ATOM 2072 O O . ILE B 1 64 ? -11.789 -10.031 14.648 1 97.69 64 ILE B O 1
ATOM 2076 N N . GLN B 1 65 ? -13.984 -9.797 14.742 1 96.88 65 GLN B N 1
ATOM 2077 C CA . GLN B 1 65 ? -14.188 -11.102 15.375 1 96.88 65 GLN B CA 1
ATOM 2078 C C . GLN B 1 65 ? -14.109 -12.227 14.352 1 96.88 65 GLN B C 1
ATOM 2080 O O . GLN B 1 65 ? -13.531 -13.281 14.625 1 96.88 65 GLN B O 1
ATOM 2085 N N . SER B 1 66 ? -14.742 -12.039 13.25 1 97.19 66 SER B N 1
ATOM 2086 C CA . SER B 1 66 ? -14.766 -13.07 12.219 1 97.19 66 SER B CA 1
ATOM 2087 C C . SER B 1 66 ? -14.469 -12.484 10.844 1 97.19 66 SER B C 1
ATOM 2089 O O . SER B 1 66 ? -15.141 -11.539 10.406 1 97.19 66 SER B O 1
ATOM 2091 N N . ILE B 1 67 ? -13.57 -13.109 10.172 1 97.5 67 ILE B N 1
ATOM 2092 C CA . ILE B 1 67 ? -13.164 -12.578 8.875 1 97.5 67 ILE B CA 1
ATOM 2093 C C . ILE B 1 67 ? -13.961 -13.258 7.77 1 97.5 67 ILE B C 1
ATOM 2095 O O . ILE B 1 67 ? -13.82 -12.922 6.59 1 97.5 67 ILE B O 1
ATOM 2099 N N . VAL B 1 68 ? -14.789 -14.273 8.102 1 96.94 68 VAL B N 1
ATOM 2100 C CA . VAL B 1 68 ? -15.453 -15.055 7.059 1 96.94 68 VAL B CA 1
ATOM 2101 C C . VAL B 1 68 ? -16.734 -14.352 6.621 1 96.94 68 VAL B C 1
ATOM 2103 O O . VAL B 1 68 ? -17.422 -14.828 5.719 1 96.94 68 VAL B O 1
ATOM 2106 N N . MET B 1 69 ? -17.062 -13.227 7.211 1 94.81 69 MET B N 1
ATOM 2107 C CA . MET B 1 69 ? -18.219 -12.414 6.84 1 94.81 69 MET B CA 1
ATOM 2108 C C . MET B 1 69 ? -17.797 -10.961 6.613 1 94.81 69 MET B C 1
ATOM 2110 O O . MET B 1 69 ? -17.125 -10.367 7.449 1 94.81 69 MET B O 1
ATOM 2114 N N . ALA B 1 70 ? -18.328 -10.469 5.5 1 95.88 70 ALA B N 1
ATOM 2115 C CA . ALA B 1 70 ? -18.062 -9.055 5.219 1 95.88 70 ALA B CA 1
ATOM 2116 C C . ALA B 1 70 ? -18.812 -8.156 6.188 1 95.88 70 ALA B C 1
ATOM 2118 O O . ALA B 1 70 ? -19.891 -8.516 6.676 1 95.88 70 ALA B O 1
ATOM 2119 N N . GLN B 1 71 ? -18.219 -7.031 6.516 1 96.44 71 GLN B N 1
ATOM 2120 C CA . GLN B 1 71 ? -18.844 -6.039 7.383 1 96.44 71 GLN B CA 1
ATOM 2121 C C . GLN B 1 71 ? -18.984 -4.695 6.676 1 96.44 71 GLN B C 1
ATOM 2123 O O . GLN B 1 71 ? -18.125 -4.312 5.887 1 96.44 71 GLN B O 1
ATOM 2128 N N . LYS B 1 72 ? -20.094 -4.09 6.895 1 97.19 72 LYS B N 1
ATOM 2129 C CA . LYS B 1 72 ? -20.328 -2.697 6.516 1 97.19 72 LYS B CA 1
ATOM 2130 C C . LYS B 1 72 ? -20.688 -1.852 7.734 1 97.19 72 LYS B C 1
ATOM 2132 O O . LYS B 1 72 ? -21.703 -2.1 8.391 1 97.19 72 LYS B O 1
ATOM 2137 N N . LEU B 1 73 ? -19.859 -0.878 8.016 1 98.06 73 LEU B N 1
ATOM 2138 C CA . LEU B 1 73 ? -20.094 -0.036 9.188 1 98.06 73 LEU B CA 1
ATOM 2139 C C . LEU B 1 73 ? -20.469 1.384 8.766 1 98.06 73 LEU B C 1
ATOM 2141 O O . LEU B 1 73 ? -19.875 1.929 7.828 1 98.06 73 LEU B O 1
ATOM 2145 N N . LYS B 1 74 ? -21.422 1.946 9.422 1 97.94 74 LYS B N 1
ATOM 2146 C CA . LYS B 1 74 ? -21.781 3.348 9.227 1 97.94 74 LYS B CA 1
ATOM 2147 C C . LYS B 1 74 ? -20.891 4.266 10.047 1 97.94 74 LYS B C 1
ATOM 2149 O O . LYS B 1 74 ? -20.578 3.973 11.203 1 97.94 74 LYS B O 1
ATOM 2154 N N . GLY B 1 75 ? -20.469 5.375 9.414 1 98 75 GLY B N 1
ATOM 2155 C CA . GLY B 1 75 ? -19.656 6.355 10.117 1 98 75 GLY B CA 1
ATOM 2156 C C . GLY B 1 75 ? -20.047 7.789 9.789 1 98 75 GLY B C 1
ATOM 2157 O O . GLY B 1 75 ? -20.781 8.039 8.828 1 98 75 GLY B O 1
ATOM 2158 N N . THR B 1 76 ? -19.594 8.633 10.609 1 98.19 76 THR B N 1
ATOM 2159 C CA . THR B 1 76 ? -19.797 10.062 10.422 1 98.19 76 THR B CA 1
ATOM 2160 C C . THR B 1 76 ? -18.531 10.844 10.773 1 98.19 76 THR B C 1
ATOM 2162 O O . THR B 1 76 ? -17.859 10.523 11.75 1 98.19 76 THR B O 1
ATOM 2165 N N . LEU B 1 77 ? -18.281 11.812 9.992 1 98.5 77 LEU B N 1
ATOM 2166 C CA . LEU B 1 77 ? -17.25 12.797 10.297 1 98.5 77 LEU B CA 1
ATOM 2167 C C . LEU B 1 77 ? -17.859 14.141 10.664 1 98.5 77 LEU B C 1
ATOM 2169 O O . LEU B 1 77 ? -18.609 14.727 9.875 1 98.5 77 LEU B O 1
ATOM 2173 N N . SER B 1 78 ? -17.625 14.578 11.812 1 98.56 78 SER B N 1
ATOM 2174 C CA . SER B 1 78 ? -18.031 15.922 12.219 1 98.56 78 SER B CA 1
ATOM 2175 C C . SER B 1 78 ? -16.844 16.875 12.242 1 98.56 78 SER B C 1
ATOM 2177 O O . SER B 1 78 ? -15.727 16.469 12.609 1 98.56 78 SER B O 1
ATOM 2179 N N . PHE B 1 79 ? -17.141 18.125 11.867 1 98.5 79 PHE B N 1
ATOM 2180 C CA . PHE B 1 79 ? -16.031 19.062 11.844 1 98.5 79 PHE B CA 1
ATOM 2181 C C . PHE B 1 79 ? -16.531 20.5 11.812 1 98.5 79 PHE B C 1
ATOM 2183 O O . PHE B 1 79 ? -17.719 20.734 11.594 1 98.5 79 PHE B O 1
ATOM 2190 N N . ILE B 1 80 ? -15.672 21.375 12.125 1 98.56 80 ILE B N 1
ATOM 2191 C CA . ILE B 1 80 ? -15.922 22.812 12.023 1 98.56 80 ILE B CA 1
ATOM 2192 C C . ILE B 1 80 ? -15.227 23.375 10.781 1 98.56 80 ILE B C 1
ATOM 2194 O O . ILE B 1 80 ? -14.031 23.156 10.586 1 98.56 80 ILE B O 1
ATOM 2198 N N . ALA B 1 81 ? -15.984 23.984 9.914 1 98.19 81 ALA B N 1
ATOM 2199 C CA . ALA B 1 81 ? -15.438 24.719 8.773 1 98.19 81 ALA B CA 1
ATOM 2200 C C . ALA B 1 81 ? -15.352 26.203 9.07 1 98.19 81 ALA B C 1
ATOM 2202 O O . ALA B 1 81 ? -16.375 26.859 9.336 1 98.19 81 ALA B O 1
ATOM 2203 N N . LYS B 1 82 ? -14.133 26.703 9.031 1 97.31 82 LYS B N 1
ATOM 2204 C CA . LYS B 1 82 ? -13.922 28.094 9.398 1 97.31 82 LYS B CA 1
ATOM 2205 C C . LYS B 1 82 ? -13.367 28.891 8.219 1 97.31 82 LYS B C 1
ATOM 2207 O O . LYS B 1 82 ? -12.422 28.453 7.562 1 97.31 82 LYS B O 1
ATOM 2212 N N . ASN B 1 83 ? -14.039 29.969 7.926 1 94.19 83 ASN B N 1
ATOM 2213 C CA . ASN B 1 83 ? -13.539 30.938 6.949 1 94.19 83 ASN B CA 1
ATOM 2214 C C . ASN B 1 83 ? -13.68 32.375 7.449 1 94.19 83 ASN B C 1
ATOM 2216 O O . ASN B 1 83 ? -13.938 32.594 8.633 1 94.19 83 ASN B O 1
ATOM 2220 N N . ASP B 1 84 ? -13.438 33.375 6.508 1 93.44 84 ASP B N 1
ATOM 2221 C CA . ASP B 1 84 ? -13.461 34.781 6.879 1 93.44 84 ASP B CA 1
ATOM 2222 C C . ASP B 1 84 ? -14.836 35.219 7.379 1 93.44 84 ASP B C 1
ATOM 2224 O O . ASP B 1 84 ? -14.961 36.156 8.164 1 93.44 84 ASP B O 1
ATOM 2228 N N . GLU B 1 85 ? -15.867 34.469 6.953 1 94.69 85 GLU B N 1
ATOM 2229 C CA . GLU B 1 85 ? -17.25 34.812 7.285 1 94.69 85 GLU B CA 1
ATOM 2230 C C . GLU B 1 85 ? -17.656 34.219 8.617 1 94.69 85 GLU B C 1
ATOM 2232 O O . GLU B 1 85 ? -18.656 34.625 9.219 1 94.69 85 GLU B O 1
ATOM 2237 N N . GLY B 1 86 ? -16.969 33.25 9.047 1 95.81 86 GLY B N 1
ATOM 2238 C CA . GLY B 1 86 ? -17.312 32.625 10.312 1 95.81 86 GLY B CA 1
ATOM 2239 C C . GLY B 1 86 ? -17.094 31.125 10.297 1 95.81 86 GLY B C 1
ATOM 2240 O O . GLY B 1 86 ? -16.359 30.594 9.445 1 95.81 86 GLY B O 1
ATOM 2241 N N . ALA B 1 87 ? -17.609 30.484 11.422 1 97.38 87 ALA B N 1
ATOM 2242 C CA . ALA B 1 87 ? -17.453 29.031 11.578 1 97.38 87 ALA B CA 1
ATOM 2243 C C . ALA B 1 87 ? -18.812 28.328 11.5 1 97.38 87 ALA B C 1
ATOM 2245 O O . ALA B 1 87 ? -19.812 28.828 12.023 1 97.38 87 ALA B O 1
ATOM 2246 N N . THR B 1 88 ? -18.875 27.25 10.766 1 98 88 THR B N 1
ATOM 2247 C CA . THR B 1 88 ? -20.062 26.391 10.703 1 98 88 THR B CA 1
ATOM 2248 C C . THR B 1 88 ? -19.734 24.969 11.125 1 98 88 THR B C 1
ATOM 2250 O O . THR B 1 88 ? -18.609 24.5 10.93 1 98 88 THR B O 1
ATOM 2253 N N . HIS B 1 89 ? -20.641 24.375 11.789 1 97.81 89 HIS B N 1
ATOM 2254 C CA . HIS B 1 89 ? -20.531 22.953 12.117 1 97.81 89 HIS B CA 1
ATOM 2255 C C . HIS B 1 89 ? -21.094 22.078 11.008 1 97.81 89 HIS B C 1
ATOM 2257 O O . HIS B 1 89 ? -22.219 22.297 10.562 1 97.81 89 HIS B O 1
ATOM 2263 N N . GLU B 1 90 ? -20.312 21.109 10.523 1 98 90 GLU B N 1
ATOM 2264 C CA . GLU B 1 90 ? -20.703 20.25 9.406 1 98 90 GLU B CA 1
ATOM 2265 C C . GLU B 1 90 ? -20.578 18.781 9.773 1 98 90 GLU B C 1
ATOM 2267 O O . GLU B 1 90 ? -19.922 18.422 10.758 1 98 90 GLU B O 1
ATOM 2272 N N . LYS B 1 91 ? -21.281 17.984 9.016 1 97.38 91 LYS B N 1
ATOM 2273 C CA . LYS B 1 91 ? -21.25 16.547 9.18 1 97.38 91 LYS B CA 1
ATOM 2274 C C . LYS B 1 91 ? -21.219 15.836 7.824 1 97.38 91 LYS B C 1
ATOM 2276 O O . LYS B 1 91 ? -21.891 16.266 6.887 1 97.38 91 LYS B O 1
ATOM 2281 N N . LEU B 1 92 ? -20.453 14.828 7.691 1 98.31 92 LEU B N 1
ATOM 2282 C CA . LEU B 1 92 ? -20.375 13.984 6.504 1 98.31 92 LEU B CA 1
ATOM 2283 C C . LEU B 1 92 ? -20.562 12.516 6.863 1 98.31 92 LEU B C 1
ATOM 2285 O O . LEU B 1 92 ? -19.828 11.984 7.707 1 98.31 92 LEU B O 1
ATOM 2289 N N . ASP B 1 93 ? -21.531 11.797 6.289 1 98.38 93 ASP B N 1
ATOM 2290 C CA . ASP B 1 93 ? -21.75 10.367 6.496 1 98.38 93 ASP B CA 1
ATOM 2291 C C . ASP B 1 93 ? -20.906 9.539 5.523 1 98.38 93 ASP B C 1
ATOM 2293 O O . ASP B 1 93 ? -20.672 9.961 4.387 1 98.38 93 ASP B O 1
ATOM 2297 N N . PHE B 1 94 ? -20.469 8.43 5.996 1 98.25 94 PHE B N 1
ATOM 2298 C CA . PHE B 1 94 ? -19.734 7.516 5.129 1 98.25 94 PHE B CA 1
ATOM 2299 C C . PHE B 1 94 ? -19.938 6.07 5.566 1 98.25 94 PHE B C 1
ATOM 2301 O O . PHE B 1 94 ? -20.578 5.809 6.582 1 98.25 94 PHE B O 1
ATOM 2308 N N . ARG B 1 95 ? -19.516 5.09 4.785 1 98.19 95 ARG B N 1
ATOM 2309 C CA . ARG B 1 95 ? -19.516 3.664 5.105 1 98.19 95 ARG B CA 1
ATOM 2310 C C . ARG B 1 95 ? -18.125 3.064 4.961 1 98.19 95 ARG B C 1
ATOM 2312 O O . ARG B 1 95 ? -17.391 3.402 4.035 1 98.19 95 ARG B O 1
ATOM 2319 N N . LEU B 1 96 ? -17.828 2.234 5.883 1 98.06 96 LEU B N 1
ATOM 2320 C CA . LEU B 1 96 ? -16.625 1.417 5.809 1 98.06 96 LEU B CA 1
ATOM 2321 C C . LEU B 1 96 ? -16.969 -0.023 5.438 1 98.06 96 LEU B C 1
ATOM 2323 O O . LEU B 1 96 ? -17.781 -0.667 6.117 1 98.06 96 LEU B O 1
ATOM 2327 N N . HIS B 1 97 ? -16.359 -0.433 4.383 1 97.38 97 HIS B N 1
ATOM 2328 C CA . HIS B 1 97 ? -16.609 -1.796 3.93 1 97.38 97 HIS B CA 1
ATOM 2329 C C . HIS B 1 97 ? -15.406 -2.695 4.191 1 97.38 97 HIS B C 1
ATOM 2331 O O . HIS B 1 97 ? -14.328 -2.465 3.648 1 97.38 97 HIS B O 1
ATOM 2337 N N . PHE B 1 98 ? -15.602 -3.723 4.996 1 97.75 98 PHE B N 1
ATOM 2338 C CA . PHE B 1 98 ? -14.617 -4.77 5.242 1 97.75 98 PHE B CA 1
ATOM 2339 C C . PHE B 1 98 ? -14.977 -6.039 4.48 1 97.75 98 PHE B C 1
ATOM 2341 O O . PHE B 1 98 ? -15.734 -6.875 4.98 1 97.75 98 PHE B O 1
ATOM 2348 N N . SER B 1 99 ? -14.438 -6.156 3.346 1 97.75 99 SER B N 1
ATOM 2349 C CA . SER B 1 99 ? -14.727 -7.328 2.527 1 97.75 99 SER B CA 1
ATOM 2350 C C . SER B 1 99 ? -13.898 -8.531 2.969 1 97.75 99 SER B C 1
ATOM 2352 O O . SER B 1 99 ? -12.859 -8.375 3.611 1 97.75 99 SER B O 1
ATOM 2354 N N . CYS B 1 100 ? -14.344 -9.727 2.639 1 98.06 100 CYS B N 1
ATOM 2355 C CA . CYS B 1 100 ? -13.594 -10.93 2.969 1 98.06 10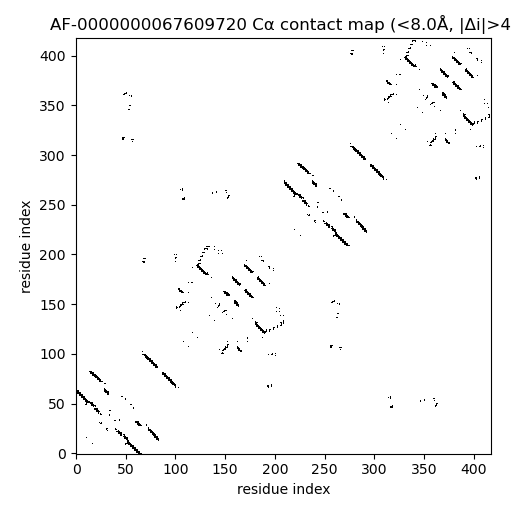0 CYS B CA 1
ATOM 2356 C C . CYS B 1 100 ? -12.258 -10.961 2.236 1 98.06 100 CYS B C 1
ATOM 2358 O O . CYS B 1 100 ? -11.25 -11.398 2.793 1 98.06 100 CYS B O 1
ATOM 2360 N N . SER B 1 101 ? -12.289 -10.5 1.006 1 98.19 101 SER B N 1
ATOM 2361 C CA . SER B 1 101 ? -11.07 -10.508 0.203 1 98.19 101 SER B CA 1
ATOM 2362 C C . SER B 1 101 ? -9.984 -9.648 0.843 1 98.19 101 SER B C 1
ATOM 2364 O O . SER B 1 101 ? -8.789 -9.883 0.632 1 98.19 101 SER B O 1
ATOM 2366 N N . SER B 1 102 ? -10.383 -8.68 1.663 1 97 102 SER B N 1
ATOM 2367 C CA . SER B 1 102 ? -9.422 -7.793 2.312 1 97 102 SER B CA 1
ATOM 2368 C C . SER B 1 102 ? -8.57 -8.547 3.322 1 97 102 SER B C 1
ATOM 2370 O O . SER B 1 102 ? -7.516 -8.055 3.74 1 97 102 SER B O 1
ATOM 2372 N N . TYR B 1 103 ? -9 -9.688 3.727 1 97.75 103 TYR B N 1
ATOM 2373 C CA . TYR B 1 103 ? -8.266 -10.461 4.723 1 97.75 103 TYR B CA 1
ATOM 2374 C C . TYR B 1 103 ? -7.383 -11.516 4.059 1 97.75 103 TYR B C 1
ATOM 2376 O O . TYR B 1 103 ? -6.805 -12.367 4.738 1 97.75 103 TYR B O 1
ATOM 2384 N N . LEU B 1 104 ? -7.379 -11.484 2.75 1 97.56 104 LEU B N 1
ATOM 2385 C CA . LEU B 1 104 ? -6.492 -12.383 2.016 1 97.56 104 LEU B CA 1
ATOM 2386 C C . LEU B 1 104 ? -5.129 -11.742 1.795 1 97.56 104 LEU B C 1
ATOM 2388 O O . LEU B 1 104 ? -5.02 -10.516 1.702 1 97.56 104 LEU B O 1
ATOM 2392 N N . THR B 1 105 ? -4.16 -12.57 1.786 1 94.5 105 THR B N 1
ATOM 2393 C CA . THR B 1 105 ? -2.797 -12.156 1.466 1 94.5 105 THR B CA 1
ATOM 2394 C C . THR B 1 105 ? -2.291 -12.883 0.222 1 94.5 105 THR B C 1
ATOM 2396 O O . THR B 1 105 ? -2.34 -14.117 0.151 1 94.5 105 THR B O 1
ATOM 2399 N N . THR B 1 106 ? -1.878 -12.008 -0.691 1 92.69 106 THR B N 1
ATOM 2400 C CA . THR B 1 106 ? -1.277 -12.617 -1.871 1 92.69 106 THR B CA 1
ATOM 2401 C C . THR B 1 106 ? -0.131 -13.547 -1.477 1 92.69 106 THR B C 1
ATOM 2403 O O . THR B 1 106 ? 0.882 -13.094 -0.939 1 92.69 106 THR B O 1
ATOM 2406 N N . THR B 1 107 ? -0.338 -14.797 -1.697 1 91.5 107 THR B N 1
ATOM 2407 C CA . THR B 1 107 ? 0.619 -15.836 -1.345 1 91.5 107 THR B CA 1
ATOM 2408 C C . THR B 1 107 ? 0.931 -16.719 -2.553 1 91.5 107 THR B C 1
ATOM 2410 O O . THR B 1 107 ? 0.034 -17.344 -3.117 1 91.5 107 THR B O 1
ATOM 2413 N N . PRO B 1 108 ? 2.176 -16.719 -2.918 1 89.5 108 PRO B N 1
ATOM 2414 C CA . PRO B 1 108 ? 2.514 -17.609 -4.027 1 89.5 108 PRO B CA 1
ATOM 2415 C C . PRO B 1 108 ? 2.432 -19.078 -3.643 1 89.5 108 PRO B C 1
ATOM 2417 O O . PRO B 1 108 ? 2.508 -19.422 -2.457 1 89.5 108 PRO B O 1
ATOM 2420 N N . CYS B 1 109 ? 2.234 -19.922 -4.645 1 89.19 109 CYS B N 1
ATOM 2421 C CA . CYS B 1 109 ? 2.107 -21.359 -4.441 1 89.19 109 CYS B CA 1
ATOM 2422 C C . CYS B 1 109 ? 2.621 -22.125 -5.652 1 89.19 109 CYS B C 1
ATOM 2424 O O . CYS B 1 109 ? 2.324 -21.766 -6.793 1 89.19 109 CYS B O 1
ATOM 2426 N N . TYR B 1 110 ? 3.455 -23.156 -5.391 1 87.75 110 TYR B N 1
ATOM 2427 C CA . TYR B 1 110 ? 3.893 -24.016 -6.48 1 87.75 110 TYR B CA 1
ATOM 2428 C C . TYR B 1 110 ? 2.785 -24.984 -6.891 1 87.75 110 TYR B C 1
ATOM 2430 O O . TYR B 1 110 ? 1.929 -25.344 -6.078 1 87.75 110 TYR B O 1
ATOM 2438 N N . SER B 1 111 ? 2.967 -25.469 -8.117 1 89.19 111 SER B N 1
ATOM 2439 C CA . SER B 1 111 ? 1.962 -26.344 -8.711 1 89.19 111 SER B CA 1
ATOM 2440 C C . SER B 1 111 ? 1.775 -27.625 -7.891 1 89.19 111 SER B C 1
ATOM 2442 O O . SER B 1 111 ? 0.65 -28.094 -7.715 1 89.19 111 SER B O 1
ATOM 2444 N N . ASP B 1 112 ? 2.834 -28.156 -7.406 1 91.19 112 ASP B N 1
ATOM 2445 C CA . ASP B 1 112 ? 2.74 -29.406 -6.641 1 91.19 112 ASP B CA 1
ATOM 2446 C C . ASP B 1 112 ? 1.996 -29.172 -5.328 1 91.19 112 ASP B C 1
ATOM 2448 O O . ASP B 1 112 ? 1.164 -30 -4.934 1 91.19 112 ASP B O 1
ATOM 2452 N N . ALA B 1 113 ? 2.334 -28.156 -4.637 1 91.62 113 ALA B N 1
ATOM 2453 C CA . ALA B 1 113 ? 1.636 -27.828 -3.396 1 91.62 113 ALA B CA 1
ATOM 2454 C C . ALA B 1 113 ? 0.157 -27.547 -3.656 1 91.62 113 ALA B C 1
ATOM 2456 O O . ALA B 1 113 ? -0.706 -28 -2.895 1 91.62 113 ALA B O 1
ATOM 2457 N N . PHE B 1 114 ? -0.118 -26.875 -4.699 1 94.38 114 PHE B N 1
ATOM 2458 C CA . PHE B 1 114 ? -1.489 -26.594 -5.109 1 94.38 114 PHE B CA 1
ATOM 2459 C C . PHE B 1 114 ? -2.262 -27.891 -5.328 1 94.38 114 PHE B C 1
ATOM 2461 O O . PHE B 1 114 ? -3.383 -28.047 -4.844 1 94.38 114 PHE B O 1
ATOM 2468 N N . ALA B 1 115 ? -1.673 -28.797 -6.047 1 94 115 ALA B N 1
ATOM 2469 C CA . ALA B 1 115 ? -2.301 -30.078 -6.336 1 94 115 ALA B CA 1
ATOM 2470 C C . ALA B 1 115 ? -2.58 -30.859 -5.051 1 94 115 ALA B C 1
ATOM 2472 O O . ALA B 1 115 ? -3.627 -31.484 -4.918 1 94 115 ALA B O 1
ATOM 2473 N N . LYS B 1 116 ? -1.705 -30.766 -4.145 1 94.12 116 LYS B N 1
ATOM 2474 C CA . LYS B 1 116 ? -1.885 -31.453 -2.867 1 94.12 116 LYS B CA 1
ATOM 2475 C C . LYS B 1 116 ? -3.064 -30.875 -2.094 1 94.12 116 LYS B C 1
ATOM 2477 O O . LYS B 1 116 ? -3.807 -31.609 -1.439 1 94.12 116 LYS B O 1
ATOM 2482 N N . LEU B 1 117 ? -3.18 -29.594 -2.162 1 93.31 117 LEU B N 1
ATOM 2483 C CA . LEU B 1 117 ? -4.305 -28.938 -1.503 1 93.31 117 LEU B CA 1
ATOM 2484 C C . LEU B 1 117 ? -5.629 -29.391 -2.105 1 93.31 117 LEU B C 1
ATOM 2486 O O . LEU B 1 117 ? -6.594 -29.641 -1.378 1 93.31 117 LEU B O 1
ATOM 2490 N N . LEU B 1 118 ? -5.648 -29.531 -3.393 1 93.88 118 LEU B N 1
ATOM 2491 C CA . LEU B 1 118 ? -6.867 -29.922 -4.09 1 93.88 118 LEU B CA 1
ATOM 2492 C C . LEU B 1 118 ? -7.262 -31.344 -3.725 1 93.88 118 LEU B C 1
ATOM 2494 O O . LEU B 1 118 ? -8.445 -31.703 -3.76 1 93.88 118 LEU B O 1
ATOM 2498 N N . GLU B 1 119 ? -6.328 -32.125 -3.393 1 90.94 119 GLU B N 1
ATOM 2499 C CA . GLU B 1 119 ? -6.574 -33.531 -3.072 1 90.94 119 GLU B CA 1
ATOM 2500 C C . GLU B 1 119 ? -7.012 -33.688 -1.62 1 90.94 119 GLU B C 1
ATOM 2502 O O . GLU B 1 119 ? -7.531 -34.75 -1.239 1 90.94 119 GLU B O 1
ATOM 2507 N N . SER B 1 120 ? -6.777 -32.75 -0.939 1 84.25 120 SER B N 1
ATOM 2508 C CA . SER B 1 120 ? -7.141 -32.812 0.471 1 84.25 120 SER B CA 1
ATOM 2509 C C . SER B 1 120 ? -8.648 -32.969 0.644 1 84.25 120 SER B C 1
ATOM 2511 O O . SER B 1 120 ? -9.422 -32.344 -0.093 1 84.25 120 SER B O 1
ATOM 2513 N N . GLY B 1 121 ? -9.203 -33.969 1.278 1 76.94 121 GLY B N 1
ATOM 2514 C CA . GLY B 1 121 ? -10.617 -34.25 1.463 1 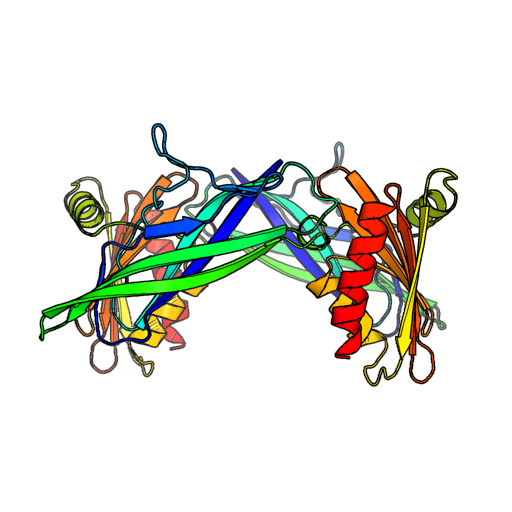76.94 121 GLY B CA 1
ATOM 2515 C C . GLY B 1 121 ? -11.305 -33.25 2.377 1 76.94 121 GLY B C 1
ATOM 2516 O O . GLY B 1 121 ? -12.531 -33.281 2.537 1 76.94 121 GLY B O 1
ATOM 2517 N N . ASP B 1 122 ? -10.703 -32.281 2.902 1 82.31 122 ASP B N 1
ATOM 2518 C CA . ASP B 1 122 ? -11.234 -31.391 3.934 1 82.31 122 ASP B CA 1
ATOM 2519 C C . ASP B 1 122 ? -11.672 -30.062 3.342 1 82.31 122 ASP B C 1
ATOM 2521 O O . ASP B 1 122 ? -12.039 -29.141 4.074 1 82.31 122 ASP B O 1
ATOM 2525 N N . LEU B 1 123 ? -11.812 -29.953 1.977 1 86.94 123 LEU B N 1
ATOM 2526 C CA . LEU B 1 123 ? -12.117 -28.656 1.402 1 86.94 123 LEU B CA 1
ATOM 2527 C C . LEU B 1 123 ? -13.539 -28.625 0.848 1 86.94 123 LEU B C 1
ATOM 2529 O O . LEU B 1 123 ? -13.992 -29.594 0.239 1 86.94 123 LEU B O 1
ATOM 2533 N N . SER B 1 124 ? -14.266 -27.609 1.187 1 91 124 SER B N 1
ATOM 2534 C CA . SER B 1 124 ? -15.562 -27.312 0.575 1 91 124 SER B CA 1
ATOM 2535 C C . SER B 1 124 ? -15.391 -26.75 -0.827 1 91 124 SER B C 1
ATOM 2537 O O . SER B 1 124 ? -14.344 -26.188 -1.152 1 91 124 SER B O 1
ATOM 2539 N N . MET B 1 125 ? -16.484 -26.969 -1.563 1 95.06 125 MET B N 1
ATOM 2540 C CA . MET B 1 125 ? -16.422 -26.516 -2.947 1 95.06 125 MET B CA 1
ATOM 2541 C C . MET B 1 125 ? -17.594 -25.578 -3.254 1 95.06 125 MET B C 1
ATOM 2543 O O . MET B 1 125 ? -18.688 -25.766 -2.713 1 95.06 125 MET B O 1
ATOM 2547 N N . SER B 1 126 ? -17.359 -24.594 -4.039 1 97.38 126 SER B N 1
ATOM 2548 C CA . SER B 1 126 ? -18.375 -23.703 -4.59 1 97.38 126 SER B CA 1
ATOM 2549 C C . SER B 1 126 ? -17.953 -23.141 -5.941 1 97.38 126 SER B C 1
ATOM 2551 O O . SER B 1 126 ? -16.766 -23.172 -6.285 1 97.38 126 SER B O 1
ATOM 2553 N N . SER B 1 127 ? -18.984 -22.75 -6.723 1 98.25 127 SER B N 1
ATOM 2554 C CA . SER B 1 127 ? -18.672 -22.25 -8.055 1 98.25 127 SER B CA 1
ATOM 2555 C C . SER B 1 127 ? -19.578 -21.094 -8.438 1 98.25 127 SER B C 1
ATOM 2557 O O . SER B 1 127 ? -20.688 -20.969 -7.93 1 98.25 127 SER B O 1
ATOM 2559 N N . VAL B 1 128 ? -19.047 -20.234 -9.266 1 98.56 128 VAL B N 1
ATOM 2560 C CA . VAL B 1 128 ? -19.844 -19.172 -9.867 1 98.56 128 VAL B CA 1
ATOM 2561 C C . VAL B 1 128 ? -19.547 -19.078 -11.359 1 98.56 128 VAL B C 1
ATOM 2563 O O . VAL B 1 128 ? -18.469 -19.484 -11.805 1 98.56 128 VAL B O 1
ATOM 2566 N N . LYS B 1 129 ? -20.547 -18.672 -12.047 1 98.44 129 LYS B N 1
ATOM 2567 C CA . LYS B 1 129 ? -20.422 -18.391 -13.477 1 98.44 129 LYS B CA 1
ATOM 2568 C C . LYS B 1 129 ? -20.953 -17 -13.812 1 98.44 129 LYS B C 1
ATOM 2570 O O . LYS B 1 129 ? -22 -16.594 -13.32 1 98.44 129 LYS B O 1
ATOM 2575 N N . VAL B 1 130 ? -20.203 -16.266 -14.508 1 98.56 130 VAL B N 1
ATOM 2576 C CA . VAL B 1 130 ? -20.594 -14.922 -14.922 1 98.56 130 VAL B CA 1
ATOM 2577 C C . VAL B 1 130 ? -20.625 -14.836 -16.438 1 98.56 130 VAL B C 1
ATOM 2579 O O . VAL B 1 130 ? -19.641 -15.195 -17.109 1 98.56 130 VAL B O 1
ATOM 2582 N N . ASP B 1 131 ? -21.688 -14.32 -17 1 98.12 131 ASP B N 1
ATOM 2583 C CA . ASP B 1 131 ? -21.844 -14.164 -18.438 1 98.12 131 ASP B CA 1
ATOM 2584 C C . ASP B 1 131 ? -21.578 -12.727 -18.859 1 98.12 131 ASP B C 1
ATOM 2586 O O . ASP B 1 131 ? -21.438 -11.836 -18.031 1 98.12 131 ASP B O 1
ATOM 2590 N N . GLY B 1 132 ? -21.359 -12.547 -20.172 1 97.44 132 GLY B N 1
ATOM 2591 C CA . GLY B 1 132 ? -21.188 -11.211 -20.734 1 97.44 132 GLY B CA 1
ATOM 2592 C C . GLY B 1 132 ? -19.781 -10.672 -20.578 1 97.44 132 GLY B C 1
ATOM 2593 O O . GLY B 1 132 ? -19.594 -9.461 -20.438 1 97.44 132 GLY B O 1
ATOM 2594 N N . ILE B 1 133 ? -18.875 -11.555 -20.5 1 97.12 133 ILE B N 1
ATOM 2595 C CA . ILE B 1 133 ? -17.484 -11.172 -20.312 1 97.12 133 ILE B CA 1
ATOM 2596 C C . ILE B 1 133 ? -16.875 -10.719 -21.641 1 97.12 133 ILE B C 1
ATOM 2598 O O . ILE B 1 133 ? -16.953 -11.438 -22.641 1 97.12 133 ILE B O 1
ATOM 2602 N N . ARG B 1 134 ? -16.297 -9.5 -21.812 1 95.56 134 ARG B N 1
ATOM 2603 C CA . ARG B 1 134 ? -15.68 -8.953 -23.031 1 95.56 134 ARG B CA 1
ATOM 2604 C C . ARG B 1 134 ? -14.172 -8.82 -22.859 1 95.56 134 ARG B C 1
ATOM 2606 O O . ARG B 1 134 ? -13.438 -8.711 -23.844 1 95.56 134 ARG B O 1
ATOM 2613 N N . MET B 1 135 ? -13.688 -8.891 -21.609 1 96.44 135 MET B N 1
ATOM 2614 C CA . MET B 1 135 ? -12.273 -8.68 -21.312 1 96.44 135 MET B CA 1
ATOM 2615 C C . MET B 1 135 ? -11.453 -9.922 -21.656 1 96.44 135 MET B C 1
ATOM 2617 O O . MET B 1 135 ? -11.961 -11.047 -21.594 1 96.44 135 MET B O 1
ATOM 2621 N N . SER B 1 136 ? -10.25 -9.664 -22.078 1 94.94 136 SER B N 1
ATOM 2622 C CA . SER B 1 136 ? -9.359 -10.789 -22.328 1 94.94 136 SER B CA 1
ATOM 2623 C C . SER B 1 136 ? -9.125 -11.609 -21.062 1 94.94 136 SER B C 1
ATOM 2625 O O . SER B 1 136 ? -9.266 -11.094 -19.953 1 94.94 136 SER B O 1
ATOM 2627 N N . PHE B 1 137 ? -8.766 -12.859 -21.234 1 95.5 137 PHE B N 1
ATOM 2628 C CA . PHE B 1 137 ? -8.516 -13.727 -20.094 1 95.5 137 PHE B CA 1
ATOM 2629 C C . PHE B 1 137 ? -7.371 -13.188 -19.25 1 95.5 137 PHE B C 1
ATOM 2631 O O . PHE B 1 137 ? -7.43 -13.227 -18.016 1 95.5 137 PHE B O 1
ATOM 2638 N N . GLN B 1 138 ? -6.336 -12.68 -19.891 1 93.12 138 GLN B N 1
ATOM 2639 C CA . GLN B 1 138 ? -5.188 -12.109 -19.203 1 93.12 138 GLN B CA 1
ATOM 2640 C C . GLN B 1 138 ? -5.609 -10.945 -18.297 1 93.12 138 GLN B C 1
ATOM 2642 O O . GLN B 1 138 ? -5.188 -10.867 -17.141 1 93.12 138 GLN B O 1
ATOM 2647 N N . ASN B 1 139 ? -6.406 -10.047 -18.781 1 94.81 139 ASN B N 1
ATOM 2648 C CA . ASN B 1 139 ? -6.879 -8.898 -18.016 1 94.81 139 ASN B CA 1
ATOM 2649 C C . ASN B 1 139 ? -7.785 -9.328 -16.859 1 94.81 139 ASN B C 1
ATOM 2651 O O . ASN B 1 139 ? -7.766 -8.727 -15.789 1 94.81 139 ASN B O 1
ATOM 2655 N N . LEU B 1 140 ? -8.523 -10.336 -17.156 1 96.44 140 LEU B N 1
ATOM 2656 C CA . LEU B 1 140 ? -9.398 -10.859 -16.109 1 96.44 140 LEU B CA 1
ATOM 2657 C C . LEU B 1 140 ? -8.586 -11.391 -14.938 1 96.44 140 LEU B C 1
ATOM 2659 O O . LEU B 1 140 ? -8.883 -11.07 -13.781 1 96.44 140 LEU B O 1
ATOM 2663 N N . LEU B 1 141 ? -7.621 -12.164 -15.234 1 96.31 141 LEU B N 1
ATOM 2664 C CA . LEU B 1 141 ? -6.754 -12.695 -14.195 1 96.31 141 LEU B CA 1
ATOM 2665 C C . LEU B 1 141 ? -6.094 -11.562 -13.406 1 96.31 141 LEU B C 1
ATOM 2667 O O . LEU B 1 141 ? -5.996 -11.633 -12.18 1 96.31 141 LEU B O 1
ATOM 2671 N N . ALA B 1 142 ? -5.629 -10.539 -14.133 1 94.56 142 ALA B N 1
ATOM 2672 C CA . ALA B 1 142 ? -4.992 -9.398 -13.477 1 94.56 142 ALA B CA 1
ATOM 2673 C C . ALA B 1 142 ? -5.945 -8.727 -12.492 1 94.56 142 ALA B C 1
ATOM 2675 O O . ALA B 1 142 ? -5.539 -8.312 -11.406 1 94.56 142 ALA B O 1
ATOM 2676 N N . LYS B 1 143 ? -7.145 -8.617 -12.867 1 95.94 143 LYS B N 1
ATOM 2677 C CA . LYS B 1 143 ? -8.148 -8.016 -12 1 95.94 143 LYS B CA 1
ATOM 2678 C C . LYS B 1 143 ? -8.383 -8.859 -10.75 1 95.94 143 LYS B C 1
ATOM 2680 O O . LYS B 1 143 ? -8.508 -8.32 -9.648 1 95.94 143 LYS B O 1
ATOM 2685 N N . ILE B 1 144 ? -8.453 -10.141 -10.93 1 97.44 144 ILE B N 1
ATOM 2686 C CA . ILE B 1 144 ? -8.641 -11.031 -9.797 1 97.44 144 ILE B CA 1
ATOM 2687 C C . ILE B 1 144 ? -7.453 -10.914 -8.844 1 97.44 144 ILE B C 1
ATOM 2689 O O . ILE B 1 144 ? -7.629 -10.812 -7.625 1 97.44 144 ILE B O 1
ATOM 2693 N N . CYS B 1 145 ? -6.297 -10.898 -9.398 1 95.56 145 CYS B N 1
ATOM 2694 C CA . CYS B 1 145 ? -5.098 -10.766 -8.578 1 95.56 145 CYS B CA 1
ATOM 2695 C C . CYS B 1 145 ? -5.094 -9.445 -7.832 1 95.56 145 CYS B C 1
ATOM 2697 O O . CYS B 1 145 ? -4.805 -9.398 -6.633 1 95.56 145 CYS B O 1
ATOM 2699 N N . PHE B 1 146 ? -5.434 -8.414 -8.469 1 94.38 146 PHE B N 1
ATOM 2700 C CA . PHE B 1 146 ? -5.371 -7.074 -7.895 1 94.38 146 PHE B CA 1
ATOM 2701 C C . PHE B 1 146 ? -6.477 -6.875 -6.863 1 94.38 146 PHE B C 1
ATOM 2703 O O . PHE B 1 146 ? -6.207 -6.492 -5.723 1 94.38 146 PHE B O 1
ATOM 2710 N N . HIS B 1 147 ? -7.613 -7.156 -7.121 1 96.12 147 HIS B N 1
ATOM 2711 C CA . HIS B 1 147 ? -8.75 -6.84 -6.27 1 96.12 147 HIS B CA 1
ATOM 2712 C C . HIS B 1 147 ? -8.969 -7.914 -5.211 1 96.12 147 HIS B C 1
ATOM 2714 O O . HIS B 1 147 ? -9.461 -7.629 -4.117 1 96.12 147 HIS B O 1
ATOM 2720 N N . HIS B 1 148 ? -8.523 -9.117 -5.535 1 98.06 148 HIS B N 1
ATOM 2721 C CA . HIS B 1 148 ? -8.898 -10.203 -4.629 1 98.06 148 HIS B CA 1
ATOM 2722 C C . HIS B 1 148 ? -7.66 -10.922 -4.09 1 98.06 148 HIS B C 1
ATOM 2724 O O . HIS B 1 148 ? -7.773 -11.977 -3.473 1 98.06 148 HIS B O 1
ATOM 2730 N N . HIS B 1 149 ? -6.453 -10.469 -4.387 1 97.19 149 HIS B N 1
ATOM 2731 C CA . HIS B 1 149 ? -5.191 -10.867 -3.77 1 97.19 149 HIS B CA 1
ATOM 2732 C C . HIS B 1 149 ? -4.887 -12.336 -4.035 1 97.19 149 HIS B C 1
ATOM 2734 O O . HIS B 1 149 ? -4.531 -13.078 -3.119 1 97.19 149 HIS B O 1
ATOM 2740 N N . PHE B 1 150 ? -5.16 -12.773 -5.219 1 97.56 150 PHE B N 1
ATOM 2741 C CA . PHE B 1 150 ? -4.758 -14.117 -5.613 1 97.56 150 PHE B CA 1
ATOM 2742 C C . PHE B 1 150 ? -3.455 -14.078 -6.402 1 97.56 150 PHE B C 1
ATOM 2744 O O . PHE B 1 150 ? -3.082 -13.039 -6.949 1 97.56 150 PHE B O 1
ATOM 2751 N N . SER B 1 151 ? -2.799 -15.203 -6.426 1 96.38 151 SER B N 1
ATOM 2752 C CA . SER B 1 151 ? -1.662 -15.438 -7.309 1 96.38 151 SER B CA 1
ATOM 2753 C C . SER B 1 151 ? -1.97 -16.547 -8.32 1 96.38 151 SER B C 1
ATOM 2755 O O . SER B 1 151 ? -2.635 -17.531 -7.988 1 96.38 151 SER B O 1
ATOM 2757 N N . VAL B 1 152 ? -1.45 -16.391 -9.508 1 96.12 152 VAL B N 1
ATOM 2758 C CA . VAL B 1 152 ? -1.617 -17.438 -10.523 1 96.12 152 VAL B CA 1
ATOM 2759 C C . VAL B 1 152 ? -0.618 -18.562 -10.273 1 96.12 152 VAL B C 1
ATOM 2761 O O . VAL B 1 152 ? 0.585 -18.312 -10.148 1 96.12 152 VAL B O 1
ATOM 2764 N N . VAL B 1 153 ? -1.11 -19.766 -10.211 1 94.94 153 VAL B N 1
ATOM 2765 C CA . VAL B 1 153 ? -0.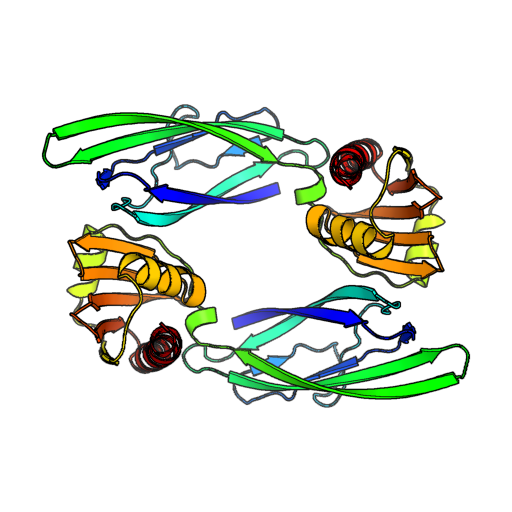272 -20.938 -10.023 1 94.94 153 VAL B CA 1
ATOM 2766 C C . VAL B 1 153 ? 0.144 -21.5 -11.375 1 94.94 153 VAL B C 1
ATOM 2768 O O . VAL B 1 153 ? 1.32 -21.797 -11.602 1 94.94 153 VAL B O 1
ATOM 2771 N N . GLU B 1 154 ? -0.871 -21.641 -12.211 1 93.25 154 GLU B N 1
ATOM 2772 C CA . GLU B 1 154 ? -0.679 -22.141 -13.57 1 93.25 154 GLU B CA 1
ATOM 2773 C C . GLU B 1 154 ? -1.715 -21.547 -14.523 1 93.25 154 GLU B C 1
ATOM 2775 O O . GLU B 1 154 ? -2.826 -21.219 -14.109 1 93.25 154 GLU B O 1
ATOM 2780 N N . ARG B 1 155 ? -1.266 -21.438 -15.75 1 93.88 155 ARG B N 1
ATOM 2781 C CA . ARG B 1 155 ? -2.172 -21 -16.812 1 93.88 155 ARG B CA 1
ATOM 2782 C C . ARG B 1 155 ? -1.931 -21.781 -18.094 1 93.88 155 ARG B C 1
ATOM 2784 O O . ARG B 1 155 ? -0.791 -21.906 -18.547 1 93.88 155 ARG B O 1
ATOM 2791 N N . VAL B 1 156 ? -2.91 -22.328 -18.562 1 90.56 156 VAL B N 1
ATOM 2792 C CA . VAL B 1 156 ? -2.93 -23 -19.859 1 90.56 156 VAL B CA 1
ATOM 2793 C C . VAL B 1 156 ? -4.145 -22.531 -20.672 1 90.56 156 VAL B C 1
ATOM 2795 O O . VAL B 1 156 ? -5.285 -22.766 -20.266 1 90.56 156 VAL B O 1
ATOM 2798 N N . ASP B 1 157 ? -3.885 -21.859 -21.781 1 90.75 157 ASP B N 1
ATOM 2799 C CA . ASP B 1 157 ? -4.941 -21.297 -22.625 1 90.75 157 ASP B CA 1
ATOM 2800 C C . ASP B 1 157 ? -5.887 -20.422 -21.797 1 90.75 157 ASP B C 1
ATOM 2802 O O . ASP B 1 157 ? -5.453 -19.469 -21.156 1 90.75 157 ASP B O 1
ATOM 2806 N N . SER B 1 158 ? -7.156 -20.719 -21.844 1 95.69 158 SER B N 1
ATOM 2807 C CA . SER B 1 158 ? -8.148 -19.906 -21.141 1 95.69 158 SER B CA 1
ATOM 2808 C C . SER B 1 158 ? -8.57 -20.547 -19.828 1 95.69 158 SER B C 1
ATOM 2810 O O . SER B 1 158 ? -9.742 -20.5 -19.453 1 95.69 158 SER B O 1
ATOM 2812 N N . CYS B 1 159 ? -7.594 -21.25 -19.281 1 97.06 159 CYS B N 1
ATOM 2813 C CA . CYS B 1 159 ? -7.781 -21.859 -17.969 1 97.06 159 CYS B CA 1
ATOM 2814 C C . CYS B 1 159 ? -6.625 -21.516 -17.031 1 97.06 159 CYS B C 1
ATOM 2816 O O . CYS B 1 159 ? -5.465 -21.531 -17.453 1 97.06 159 CYS B O 1
ATOM 2818 N N . ALA B 1 160 ? -6.992 -21.203 -15.781 1 97.31 160 ALA B N 1
ATOM 2819 C CA . ALA B 1 160 ? -5.934 -20.875 -14.828 1 97.31 160 ALA B CA 1
ATOM 2820 C C . ALA B 1 160 ? -6.277 -21.391 -13.43 1 97.31 160 ALA B C 1
ATOM 2822 O O . ALA B 1 160 ? -7.438 -21.375 -13.023 1 97.31 160 ALA B O 1
ATOM 2823 N N . SER B 1 161 ? -5.27 -21.922 -12.75 1 97.38 161 SER B N 1
ATOM 2824 C CA . SER B 1 161 ? -5.348 -22.188 -11.32 1 97.38 161 SER B CA 1
ATOM 2825 C C . SER B 1 161 ? -4.793 -21.016 -10.508 1 97.38 161 SER B C 1
ATOM 2827 O O . SER B 1 161 ? -3.746 -20.453 -10.852 1 97.38 161 SER B O 1
ATOM 2829 N N . MET B 1 162 ? -5.5 -20.625 -9.477 1 97.5 162 MET B N 1
ATOM 2830 C CA . MET B 1 162 ? -5.098 -19.5 -8.648 1 97.5 162 MET B CA 1
ATOM 2831 C C . MET B 1 162 ? -5.168 -19.844 -7.168 1 97.5 162 MET B C 1
ATOM 2833 O O . MET B 1 162 ? -5.953 -20.719 -6.77 1 97.5 162 MET B O 1
ATOM 2837 N N . TYR B 1 163 ? -4.352 -19.172 -6.387 1 97.25 163 TYR B N 1
ATOM 2838 C CA . TYR B 1 163 ? -4.23 -19.484 -4.969 1 97.25 163 TYR B CA 1
ATOM 2839 C C . TYR B 1 163 ? -4.145 -18.203 -4.133 1 97.25 163 TYR B C 1
ATOM 2841 O O . TYR B 1 163 ? -3.543 -17.219 -4.559 1 97.25 163 TYR B O 1
ATOM 2849 N N . SER B 1 164 ? -4.719 -18.219 -3.016 1 97.69 164 SER B N 1
ATOM 2850 C CA . SER B 1 164 ? -4.578 -17.203 -1.979 1 97.69 164 SER B CA 1
ATOM 2851 C C . SER B 1 164 ? -4.719 -17.812 -0.586 1 97.69 164 SER B C 1
ATOM 2853 O O . SER B 1 164 ? -4.996 -19 -0.448 1 97.69 164 SER B O 1
ATOM 2855 N N . ARG B 1 165 ? -4.352 -17 0.396 1 97.06 165 ARG B N 1
ATOM 2856 C CA . ARG B 1 165 ? -4.465 -17.422 1.787 1 97.06 165 ARG B CA 1
ATOM 2857 C C . ARG B 1 165 ? -4.98 -16.297 2.668 1 97.06 165 ARG B C 1
ATOM 2859 O O . ARG B 1 165 ? -4.598 -15.133 2.484 1 97.06 165 ARG B O 1
ATOM 2866 N N . SER B 1 166 ? -5.836 -16.672 3.582 1 97.69 166 SER B N 1
ATOM 2867 C CA . SER B 1 166 ? -6.281 -15.633 4.508 1 97.69 166 SER B CA 1
ATOM 2868 C C . SER B 1 166 ? -5.25 -15.391 5.605 1 97.69 166 SER B C 1
ATOM 2870 O O . SER B 1 166 ? -4.367 -16.219 5.828 1 97.69 166 SER B O 1
ATOM 2872 N N . ILE B 1 167 ? -5.395 -14.328 6.371 1 96.56 167 ILE B N 1
ATOM 2873 C CA . ILE B 1 167 ? -4.508 -13.977 7.477 1 96.56 167 ILE B CA 1
ATOM 2874 C C . ILE B 1 167 ? -4.684 -14.969 8.625 1 96.56 167 ILE B C 1
ATOM 2876 O O . ILE B 1 167 ? -3.875 -15 9.555 1 96.56 167 ILE B O 1
ATOM 2880 N N . GLN B 1 168 ? -5.742 -15.742 8.602 1 96.31 168 GLN B N 1
ATOM 2881 C CA . GLN B 1 168 ? -5.957 -16.75 9.633 1 96.31 168 GLN B CA 1
ATOM 2882 C C . GLN B 1 168 ? -5.613 -18.141 9.125 1 96.31 168 GLN B C 1
ATOM 2884 O O . GLN B 1 168 ? -5.926 -19.141 9.773 1 96.31 168 GLN B O 1
ATOM 2889 N N . GLY B 1 169 ? -5.141 -18.234 7.934 1 95.38 169 GLY B N 1
ATOM 2890 C CA . GLY B 1 169 ? -4.539 -19.484 7.461 1 95.38 169 GLY B CA 1
ATOM 2891 C C . GLY B 1 169 ? -5.469 -20.297 6.59 1 95.38 169 GLY B C 1
ATOM 2892 O O . GLY B 1 169 ? -5.18 -21.453 6.281 1 95.38 169 GLY B O 1
ATOM 2893 N N . HIS B 1 170 ? -6.617 -19.828 6.199 1 95.56 170 HIS B N 1
ATOM 2894 C CA . HIS B 1 170 ? -7.473 -20.531 5.258 1 95.56 170 HIS B CA 1
ATOM 2895 C C . HIS B 1 170 ? -6.844 -20.594 3.873 1 95.56 170 HIS B C 1
ATOM 2897 O O . HIS B 1 170 ? -6.492 -19.562 3.305 1 95.56 170 HIS B O 1
ATOM 2903 N N . HIS B 1 171 ? -6.75 -21.797 3.359 1 96.38 171 HIS B N 1
ATOM 2904 C CA . HIS B 1 171 ? -6.324 -21.938 1.973 1 96.38 171 HIS B CA 1
ATOM 2905 C C . HIS B 1 171 ? -7.496 -21.734 1.015 1 96.38 171 HIS B C 1
ATOM 2907 O O . HIS B 1 171 ? -8.57 -22.312 1.216 1 96.38 171 HIS B O 1
ATOM 2913 N N . VAL B 1 172 ? -7.289 -20.953 -0.037 1 97.75 172 VAL B N 1
ATOM 2914 C CA . VAL B 1 172 ? -8.312 -20.766 -1.058 1 97.75 172 VAL B CA 1
ATOM 2915 C C . VAL B 1 172 ? -7.73 -21.047 -2.438 1 97.75 172 VAL B C 1
ATOM 2917 O O . VAL B 1 172 ? -6.781 -20.391 -2.871 1 97.75 172 VAL B O 1
ATOM 2920 N N . CYS B 1 173 ? -8.305 -22.047 -3.086 1 97.75 173 CYS B N 1
ATOM 2921 C CA . CYS B 1 173 ? -7.883 -22.453 -4.422 1 97.75 173 CYS B CA 1
ATOM 2922 C C . CYS B 1 173 ? -8.977 -22.188 -5.445 1 97.75 173 CYS B C 1
ATOM 2924 O O . CYS B 1 173 ? -10.148 -22.469 -5.195 1 97.75 173 CYS B O 1
ATOM 2926 N N . LEU B 1 174 ? -8.57 -21.656 -6.609 1 98.38 174 LEU B N 1
ATOM 2927 C CA . LEU B 1 174 ? -9.531 -21.375 -7.668 1 98.38 174 LEU B CA 1
ATOM 2928 C C . LEU B 1 174 ? -9.102 -22.016 -8.984 1 98.38 174 LEU B C 1
ATOM 2930 O O . LEU B 1 174 ? -7.906 -22.062 -9.289 1 98.38 174 LEU B O 1
ATOM 2934 N N . LEU B 1 175 ? -10.047 -22.516 -9.695 1 98.25 175 LEU B N 1
ATOM 2935 C CA . LEU B 1 175 ? -9.914 -22.812 -11.117 1 98.25 175 LEU B CA 1
ATOM 2936 C C . LEU B 1 175 ? -10.781 -21.875 -11.945 1 98.25 175 LEU B C 1
ATOM 2938 O O . LEU B 1 175 ? -12.008 -21.859 -11.805 1 98.25 175 LEU B O 1
ATOM 2942 N N . VAL B 1 176 ? -10.156 -21.078 -12.734 1 98.62 176 VAL B N 1
ATOM 2943 C CA . VAL B 1 176 ? -10.836 -20.094 -13.555 1 98.62 176 VAL B CA 1
ATOM 2944 C C . VAL B 1 176 ? -10.805 -20.516 -15.023 1 98.62 176 VAL B C 1
ATOM 2946 O O . VAL B 1 176 ? -9.742 -20.844 -15.555 1 98.62 176 VAL B O 1
ATOM 2949 N N . LYS B 1 177 ? -11.953 -20.531 -15.617 1 98.38 177 LYS B N 1
ATOM 2950 C CA . LYS B 1 177 ? -12.07 -20.891 -17.031 1 98.38 177 LYS B CA 1
ATOM 2951 C C . LYS B 1 177 ? -12.875 -19.859 -17.797 1 98.38 177 LYS B C 1
ATOM 2953 O O . LYS B 1 177 ? -14 -19.531 -17.422 1 98.38 177 LYS B O 1
ATOM 2958 N N . LYS B 1 178 ? -12.305 -19.375 -18.797 1 98.06 178 LYS B N 1
ATOM 2959 C CA . LYS B 1 178 ? -13.008 -18.422 -19.641 1 98.06 178 LYS B CA 1
ATOM 2960 C C . LYS B 1 178 ? -13.531 -19.078 -20.906 1 98.06 178 LYS B C 1
ATOM 2962 O O . LYS B 1 178 ? -12.781 -19.766 -21.609 1 98.06 178 LYS B O 1
ATOM 2967 N N . GLY B 1 179 ? -14.789 -18.984 -21.172 1 96.69 179 GLY B N 1
ATOM 2968 C CA . GLY B 1 179 ? -15.398 -19.375 -22.438 1 96.69 179 GLY B CA 1
ATOM 2969 C C . GLY B 1 179 ? -15.484 -18.234 -23.438 1 96.69 179 GLY B C 1
ATOM 2970 O O . GLY B 1 179 ? -14.711 -17.281 -23.359 1 96.69 179 GLY B O 1
ATOM 2971 N N . GLU B 1 180 ? -16.344 -18.391 -24.359 1 95.25 180 GLU B N 1
ATOM 2972 C CA . GLU B 1 180 ? -16.5 -17.375 -25.391 1 95.25 180 GLU B CA 1
ATOM 2973 C C . GLU B 1 180 ? -16.969 -16.047 -24.797 1 95.25 180 GLU B C 1
ATOM 2975 O O . GLU B 1 180 ? -16.438 -14.984 -25.109 1 95.25 180 GLU B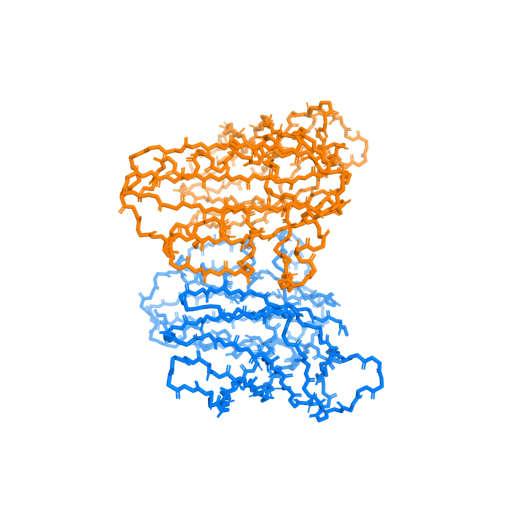 O 1
ATOM 2980 N N . ASN B 1 181 ? -18.016 -16.078 -23.953 1 96.5 181 ASN B N 1
ATOM 2981 C CA . ASN B 1 181 ? -18.547 -14.852 -23.375 1 96.5 181 ASN B CA 1
ATOM 2982 C C . ASN B 1 181 ? -18.859 -15.023 -21.891 1 96.5 181 ASN B C 1
ATOM 2984 O O . ASN B 1 181 ? -19.797 -14.398 -21.375 1 96.5 181 ASN B O 1
ATOM 2988 N N . SER B 1 182 ? -18.109 -16 -21.375 1 98.31 182 SER B N 1
ATOM 2989 C CA . SER B 1 182 ? -18.375 -16.266 -19.953 1 98.31 182 SER B CA 1
ATOM 2990 C C . SER B 1 182 ? -17.109 -16.688 -19.219 1 98.31 182 SER B C 1
ATOM 2992 O O . SER B 1 182 ? -16.094 -17.016 -19.859 1 98.31 182 SER B O 1
ATOM 2994 N N . VAL B 1 183 ? -17.203 -16.547 -17.938 1 98.62 183 VAL B N 1
ATOM 2995 C CA . VAL B 1 183 ? -16.125 -17.062 -17.094 1 98.62 183 VAL B CA 1
ATOM 2996 C C . VAL B 1 183 ? -16.719 -17.891 -15.953 1 98.62 183 VAL B C 1
ATOM 2998 O O . VAL B 1 183 ? -17.75 -17.516 -15.375 1 98.62 183 VAL B O 1
ATOM 3001 N N . SER B 1 184 ? -16.141 -19.031 -15.766 1 98.69 184 SER B N 1
ATOM 3002 C CA . SER B 1 184 ? -16.484 -19.875 -14.625 1 98.69 184 SER B CA 1
ATOM 3003 C C . SER B 1 184 ? -15.344 -19.922 -13.609 1 98.69 184 SER B C 1
ATOM 3005 O O . SER B 1 184 ? -14.172 -19.984 -13.984 1 98.69 184 SER B O 1
ATOM 3007 N N . VAL B 1 185 ? -15.688 -19.828 -12.359 1 98.75 185 VAL B N 1
ATOM 3008 C CA . VAL B 1 185 ? -14.727 -19.906 -11.266 1 98.75 185 VAL B CA 1
ATOM 3009 C C . VAL B 1 185 ? -15.148 -21 -10.289 1 98.75 185 VAL B C 1
ATOM 3011 O O . VAL B 1 185 ? -16.203 -20.906 -9.664 1 98.75 185 VAL B O 1
ATOM 3014 N N . ASP B 1 186 ? -14.336 -22.016 -10.188 1 98.19 186 ASP B N 1
ATOM 3015 C CA . ASP B 1 186 ? -14.508 -23.062 -9.188 1 98.19 186 ASP B CA 1
ATOM 3016 C C . ASP B 1 186 ? -13.547 -22.875 -8.016 1 98.19 186 ASP B C 1
ATOM 3018 O O . ASP B 1 186 ? -12.336 -22.75 -8.219 1 98.19 186 ASP B O 1
ATOM 3022 N N . GLY B 1 187 ? -14.109 -22.859 -6.848 1 98.12 187 GLY B N 1
ATOM 3023 C CA . GLY B 1 187 ? -13.273 -22.625 -5.68 1 98.12 187 GLY B CA 1
ATOM 3024 C C . GLY B 1 187 ? -13.305 -23.766 -4.684 1 98.12 187 GLY B C 1
ATOM 3025 O O . GLY B 1 187 ? -14.305 -24.5 -4.59 1 98.12 187 GLY B O 1
ATOM 3026 N N . LYS B 1 188 ? -12.266 -23.906 -3.957 1 97.44 188 LYS B N 1
ATOM 3027 C CA . LYS B 1 188 ? -12.141 -24.828 -2.826 1 97.44 188 LYS B CA 1
ATOM 3028 C C . LYS B 1 188 ? -11.523 -24.125 -1.619 1 97.44 188 LYS B C 1
ATOM 3030 O O . LYS B 1 188 ? -10.578 -23.344 -1.763 1 97.44 188 LYS B O 1
ATOM 3035 N N . CYS B 1 189 ? -12.07 -24.391 -0.49 1 97.06 189 CYS B N 1
ATOM 3036 C CA . CYS B 1 189 ? -11.609 -23.766 0.75 1 97.06 189 CYS B CA 1
ATOM 3037 C C . CYS B 1 189 ? -12.047 -24.594 1.959 1 97.06 189 CYS B C 1
ATOM 3039 O O . CYS B 1 189 ? -13.023 -25.328 1.892 1 97.06 189 CYS B O 1
ATOM 3041 N N . SER B 1 190 ? -11.281 -24.469 3.031 1 93.25 190 SER B N 1
ATOM 3042 C CA . SER B 1 190 ? -11.617 -25.219 4.242 1 93.25 190 SER B CA 1
ATOM 3043 C C . SER B 1 190 ? -12.867 -24.641 4.902 1 93.25 190 SER B C 1
ATOM 3045 O O . SER B 1 190 ? -13.523 -25.328 5.699 1 93.25 190 SER B O 1
ATOM 3047 N N . ASP B 1 191 ? -13.211 -23.438 4.68 1 96.38 191 ASP B N 1
ATOM 3048 C CA . ASP B 1 191 ? -14.398 -22.797 5.234 1 96.38 191 ASP B CA 1
ATOM 3049 C C . ASP B 1 191 ? -15.391 -22.422 4.137 1 96.38 191 ASP B C 1
ATOM 3051 O O . ASP B 1 191 ? -15.125 -21.547 3.318 1 96.38 191 ASP B O 1
ATOM 3055 N N . SER B 1 192 ? -16.5 -23.078 4.234 1 96.69 192 SER B N 1
ATOM 3056 C CA . SER B 1 192 ? -17.484 -22.922 3.168 1 96.69 192 SER B CA 1
ATOM 3057 C C . SER B 1 192 ? -18.078 -21.516 3.156 1 96.69 192 SER B C 1
ATOM 3059 O O . SER B 1 192 ? -18.375 -20.984 2.092 1 96.69 192 SER B O 1
ATOM 3061 N N . THR B 1 193 ? -18.266 -20.938 4.297 1 97.81 193 THR B N 1
ATOM 3062 C CA . THR B 1 193 ? -18.828 -19.578 4.371 1 97.81 193 THR B CA 1
ATOM 3063 C C . THR B 1 193 ? -17.875 -18.562 3.762 1 97.81 193 THR B C 1
ATOM 3065 O O . THR B 1 193 ? -18.281 -17.719 2.971 1 97.81 193 THR B O 1
ATOM 3068 N N . LEU B 1 194 ? -16.625 -18.688 4.121 1 98.06 194 LEU B N 1
ATOM 3069 C CA . LEU B 1 194 ? -15.609 -17.797 3.549 1 98.06 194 LEU B CA 1
ATOM 3070 C C 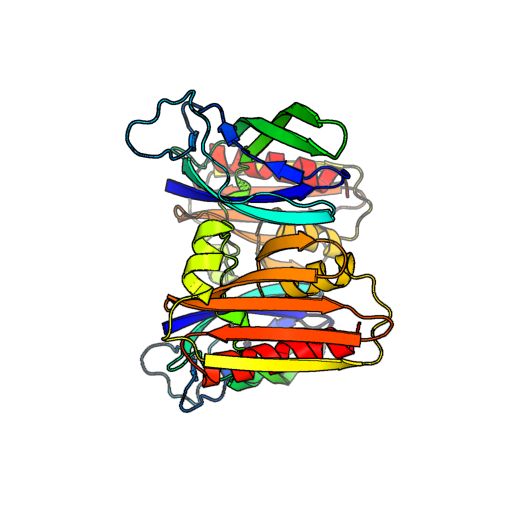. LEU B 1 194 ? -15.57 -17.938 2.029 1 98.06 194 LEU B C 1
ATOM 3072 O O . LEU B 1 194 ? -15.578 -16.938 1.315 1 98.06 194 LEU B O 1
ATOM 3076 N N . LEU B 1 195 ? -15.57 -19.125 1.567 1 98.44 195 LEU B N 1
ATOM 3077 C CA . LEU B 1 195 ? -15.492 -19.375 0.133 1 98.44 195 LEU B CA 1
ATOM 3078 C C . LEU B 1 195 ? -16.656 -18.734 -0.601 1 98.44 195 LEU B C 1
ATOM 3080 O O . LEU B 1 195 ? -16.469 -18.047 -1.613 1 98.44 195 LEU B O 1
ATOM 3084 N N . SER B 1 196 ? -17.828 -19 -0.068 1 98.38 196 SER B N 1
ATOM 3085 C CA . SER B 1 196 ? -19.031 -18.453 -0.698 1 98.38 196 SER B CA 1
ATOM 3086 C C . SER B 1 196 ? -18.969 -16.938 -0.792 1 98.38 196 SER B C 1
ATOM 3088 O O . SER B 1 196 ? -19.297 -16.359 -1.833 1 98.38 196 SER B O 1
ATOM 3090 N N . ASN B 1 197 ? -18.578 -16.297 0.257 1 98.44 197 ASN B N 1
ATOM 3091 C CA . ASN B 1 197 ? -18.516 -14.836 0.281 1 98.44 197 ASN B CA 1
ATOM 3092 C C . ASN B 1 197 ? -17.438 -14.305 -0.659 1 98.44 197 ASN B C 1
ATOM 3094 O O . ASN B 1 197 ? -17.641 -13.289 -1.332 1 98.44 197 ASN B O 1
ATOM 3098 N N . LEU B 1 198 ? -16.312 -14.984 -0.736 1 98.69 198 LEU B N 1
ATOM 3099 C CA . LEU B 1 198 ? -15.242 -14.594 -1.65 1 98.69 198 LEU B CA 1
ATOM 3100 C C . LEU B 1 198 ? -15.711 -14.68 -3.1 1 98.69 198 LEU B C 1
ATOM 3102 O O . LEU B 1 198 ? -15.445 -13.781 -3.896 1 98.69 198 LEU B O 1
ATOM 3106 N N . LEU B 1 199 ? -16.391 -15.711 -3.406 1 98.69 199 LEU B N 1
ATOM 3107 C CA . LEU B 1 199 ? -16.844 -15.898 -4.777 1 98.69 199 LEU B CA 1
ATOM 3108 C C . LEU B 1 199 ? -17.906 -14.859 -5.145 1 98.69 199 LEU B C 1
ATOM 3110 O O . LEU B 1 199 ? -17.969 -14.406 -6.289 1 98.69 199 LEU B O 1
ATOM 3114 N N . GLU B 1 200 ? -18.734 -14.539 -4.18 1 98.25 200 GLU B N 1
ATOM 3115 C CA . GLU B 1 200 ? -19.703 -13.484 -4.434 1 98.25 200 GLU B CA 1
ATOM 3116 C C . GLU B 1 200 ? -19.016 -12.148 -4.723 1 98.25 200 GLU B C 1
ATOM 3118 O O . GLU B 1 200 ? -19.438 -11.414 -5.621 1 98.25 200 GLU B O 1
ATOM 3123 N N . GLU B 1 201 ? -18.047 -11.82 -3.967 1 98.19 201 GLU B N 1
ATOM 3124 C CA . GLU B 1 201 ? -17.266 -10.617 -4.234 1 98.19 201 GLU B CA 1
ATOM 3125 C C . GLU B 1 201 ? -16.641 -10.672 -5.629 1 98.19 201 GLU B C 1
ATOM 3127 O O . GLU B 1 201 ? -16.641 -9.672 -6.348 1 98.19 201 GLU B O 1
ATOM 3132 N N . MET B 1 202 ? -16.125 -11.797 -5.945 1 97.88 202 MET B N 1
ATOM 3133 C CA . MET B 1 202 ? -15.469 -11.984 -7.242 1 97.88 202 MET B CA 1
ATOM 3134 C C . MET B 1 202 ? -16.469 -11.828 -8.383 1 97.88 202 MET B C 1
ATOM 3136 O O . MET B 1 202 ? -16.156 -11.219 -9.406 1 97.88 202 MET B O 1
ATOM 3140 N N . LYS B 1 203 ? -17.609 -12.406 -8.195 1 98.12 203 LYS B N 1
ATOM 3141 C CA . LYS B 1 203 ? -18.688 -12.289 -9.195 1 98.12 203 LYS B CA 1
ATOM 3142 C C . LYS B 1 203 ? -18.984 -10.82 -9.5 1 98.12 203 LYS B C 1
ATOM 3144 O O . LYS B 1 203 ? -19.125 -10.445 -10.664 1 98.12 203 LYS B O 1
ATOM 3149 N N . ALA B 1 204 ? -19.078 -10.031 -8.461 1 97.5 204 ALA B N 1
ATOM 3150 C CA . ALA B 1 204 ? -19.359 -8.609 -8.633 1 97.5 204 ALA B CA 1
ATOM 3151 C C . ALA B 1 204 ? -18.25 -7.922 -9.422 1 97.5 204 ALA B C 1
ATOM 3153 O O . ALA B 1 204 ? -18.516 -7.059 -10.266 1 97.5 204 ALA B O 1
ATOM 3154 N N . THR B 1 205 ? -17 -8.234 -9.148 1 97.62 205 THR B N 1
ATOM 3155 C CA . THR B 1 205 ? -15.852 -7.684 -9.867 1 97.62 205 THR B CA 1
ATOM 3156 C C . THR B 1 205 ? -15.875 -8.109 -11.336 1 97.62 205 THR B C 1
ATOM 3158 O O . THR B 1 205 ? -15.688 -7.285 -12.227 1 97.62 205 THR B O 1
ATOM 3161 N N . LEU B 1 206 ? -16.188 -9.359 -11.578 1 97.94 206 LEU B N 1
ATOM 3162 C CA . LEU B 1 206 ? -16.141 -9.922 -12.922 1 97.94 206 LEU B CA 1
ATOM 3163 C C . LEU B 1 206 ? -17.312 -9.414 -13.766 1 97.94 206 LEU B C 1
ATOM 3165 O O . LEU B 1 206 ? -17.188 -9.289 -14.984 1 97.94 206 LEU B O 1
ATOM 3169 N N . ALA B 1 207 ? -18.359 -9.078 -13.109 1 97.31 207 ALA B N 1
ATOM 3170 C CA . ALA B 1 207 ? -19.547 -8.594 -13.82 1 97.31 207 ALA B CA 1
ATOM 3171 C C . ALA B 1 207 ? -19.266 -7.273 -14.531 1 97.31 207 ALA B C 1
ATOM 3173 O O . ALA B 1 207 ? -20 -6.875 -15.43 1 97.31 207 ALA B O 1
ATOM 3174 N N . LYS B 1 208 ? -18.25 -6.645 -14.148 1 96.12 208 LYS B N 1
ATOM 3175 C CA . LYS B 1 208 ? -17.891 -5.359 -14.734 1 96.12 208 LYS B CA 1
ATOM 3176 C C . LYS B 1 208 ? -16.875 -5.531 -15.852 1 96.12 208 LYS B C 1
ATOM 3178 O O . LYS B 1 208 ? -16.344 -4.547 -16.391 1 96.12 208 LYS B O 1
ATOM 3183 N N . CYS B 1 209 ? -16.562 -6.699 -16.188 1 93.88 209 CYS B N 1
ATOM 3184 C CA . CYS B 1 209 ? -15.469 -6.984 -17.094 1 93.88 209 CYS B CA 1
ATOM 3185 C C . CYS B 1 209 ? -15.992 -7.336 -18.484 1 93.88 209 CYS B C 1
ATOM 3187 O O . CYS B 1 209 ? -15.219 -7.453 -19.438 1 93.88 209 CYS B O 1
#

Nearest PDB structures (foldseek):
  4bei-assembly1_H  TM=3.179E-01  e=9.588E-02  Vibrio cholerae MJ-1236
  4kkq-assembly1_B  TM=4.537E-01  e=3.573E+00  Vibrio cholerae MJ-1236
  3ep4-assembly1_A  TM=4.065E-01  e=2.870E+00  Homo sapiens
  1jen-assembly2_C  TM=3.064E-01  e=3.988E+00  Homo sapiens
  3ep5-assembly1_A  TM=3.051E-01  e=5.853E+00  Homo sapiens

Organism: Macaca fascicularis (NCBI:txid9541)

pLDDT: mean 95.59, std 3.2, range [76.88, 98.75]

Sequence (418 aa):
IQVTVAIVLENRSSSILKGMELSVLDSLNARMARPQGSSVHDGVPVPFQLPPGVSNEAQYVFTIQSIVMAQKLKGTLSFIAKNDEGATHEKLDFRLHFSCSSYLTTTPCYSDAFAKLLESGDLSMSSVKVDGIRMSFQNLLAKICFHHHFSVVERVDSCASMYSRSIQGHHVCLLVKKGENSVSVDGKCSDSTLLSNLLEEMKATLAKCIQVTVAIVLENRSSSILKGMELSVLDSLNARMARPQGSSVHDGVPVPFQLPPGVSNEAQYVFTIQSIVMAQKLKGTLSFIAKNDEGATHEKLDFRLHFSCSSYLTTTPCYSDAFAKLLESGDLSMSSVKVDGIRMSFQNLLAKICFHHHFSVVERVDSCASMYSRSIQGHHVCLLVKKGENSVSVDGKCSDSTLLSNLLEEMKATLAKC